Protein 5BU9 (pdb70)

Secondary structure (DSSP, 8-state):
----HHHHHHTT--EEETTS--HHHHHHHHHH---EEEEES-B-S-HHHHHHHHHHHHTT--HHHHTTPPPEEEE-EEETTEESB-STT---PPPHHHHTTS-HHHHHHHHHHHHHHHHHTT--EE-------S-TTTGGG-TTTGGGT--S-SSHHHHHHHHHHHHH--TTS-EE---STT--TT-SS-TTT-SS-EESS--TTSHHHHHHHHHHHTT--B----SEETTTEEEEEGGG-HIIIIIIIIIIS---SB-BPPP-SS-GGGTTS-HHHHHHHHHHHT-SB----S-GGGS---HHHHHHHHH-HHHHHHHHHHHHHHHHHTT--/-----HHHHHHHT--EEETTS--HHHHHHHHHH---EEEEES-B-S-HHHHHHHHHHHHHT--HHHHTTPPPEEEE-EEETTEESB-STT---PPPHHHHTTS-HHHHHHHHHHHHHHHHHTT--EE-------S-TTTGGG-TTTGGGT--S-SSHHHHHHHHHHHHH--TTS-EE---STT--TT-SS-TTT-SS-EE-S--TTSHHHHHHHHHHHTT-SB----SEETTTBTTS-GGG-HIIIIIIIIIIS---SB-BPSP-SS-GGGTTS-HHHHHHHHHHHT-SB----S-GGGS---HHHHHHHHH-HHHHHHHHHHHHHHHHHTT-

Structure (mmCIF, N/CA/C/O backbone):
data_5BU9
#
_entry.id   5BU9
#
_cell.length_a   146.510
_cell.length_b   146.510
_cell.length_c   85.487
_cell.angle_alpha   90.000
_cell.angle_beta   90.000
_cell.angle_gamma   120.000
#
_symmetry.space_group_name_H-M   'P 31 2 1'
#
loop_
_entity.id
_entity.type
_entity.pdbx_description
1 polymer Beta-N-acetylhexosaminidase
2 non-polymer GLYCEROL
3 water water
#
loop_
_atom_site.group_PDB
_atom_site.id
_atom_site.type_symbol
_atom_site.label_atom_id
_atom_site.label_alt_id
_atom_site.label_comp_id
_atom_site.label_asym_id
_atom_site.label_entity_id
_atom_site.label_seq_id
_atom_site.pdbx_PDB_ins_code
_atom_site.Cartn_x
_atom_site.Cartn_y
_atom_site.Cartn_z
_atom_site.occupancy
_atom_site.B_iso_or_equiv
_atom_site.auth_seq_id
_atom_site.auth_comp_id
_atom_site.auth_asym_id
_atom_site.auth_atom_id
_atom_site.pdbx_PDB_model_num
ATOM 1 N N . ALA A 1 3 ? -13.872 78.759 51.442 1.00 75.65 71 ALA A N 1
ATOM 2 C CA . ALA A 1 3 ? -14.118 77.597 50.577 1.00 105.23 71 ALA A CA 1
ATOM 3 C C . ALA A 1 3 ? -13.351 77.715 49.259 1.00 111.58 71 ALA A C 1
ATOM 4 O O . ALA A 1 3 ? -13.617 78.609 48.442 1.00 108.82 71 ALA A O 1
ATOM 6 N N . ASP A 1 4 ? -12.398 76.803 49.065 1.00 87.78 72 ASP A N 1
ATOM 7 C CA . ASP A 1 4 ? -11.604 76.738 47.840 1.00 52.97 72 ASP A CA 1
ATOM 8 C C . ASP A 1 4 ? -12.024 75.471 47.061 1.00 69.45 72 ASP A C 1
ATOM 9 O O . ASP A 1 4 ? -11.693 74.336 47.396 1.00 56.55 72 ASP A O 1
ATOM 14 N N . LEU A 1 5 ? -12.802 75.694 46.019 1.00 49.76 73 LEU A N 1
ATOM 15 C CA . LEU A 1 5 ? -13.340 74.619 45.224 1.00 47.13 73 LEU A CA 1
ATOM 16 C C . LEU A 1 5 ? -12.302 74.164 44.200 1.00 53.03 73 LEU A C 1
ATOM 17 O O . LEU A 1 5 ? -11.461 74.951 43.782 1.00 53.27 73 LEU A O 1
ATOM 22 N N . SER A 1 6 ? -12.339 72.888 43.823 1.00 48.31 74 SER A N 1
ATOM 23 C CA . SER A 1 6 ? -11.540 72.391 42.705 1.00 42.87 74 SER A CA 1
ATOM 24 C C . SER A 1 6 ? -12.076 73.004 41.410 1.00 51.92 74 SER A C 1
ATOM 25 O O . SER A 1 6 ? -13.193 73.522 41.389 1.00 38.57 74 SER A O 1
ATOM 28 N N . LEU A 1 7 ? -11.302 72.926 40.330 1.00 40.25 75 LEU A N 1
ATOM 29 C CA . LEU A 1 7 ? -11.809 73.330 39.012 1.00 43.14 75 LEU A CA 1
ATOM 30 C C . LEU A 1 7 ? -13.190 72.739 38.724 1.00 38.12 75 LEU A C 1
ATOM 31 O O . LEU A 1 7 ? -14.089 73.471 38.339 1.00 43.50 75 LEU A O 1
ATOM 36 N N . GLU A 1 8 ? -13.342 71.424 38.938 1.00 36.23 76 GLU A N 1
ATOM 37 C CA . GLU A 1 8 ? -14.585 70.705 38.633 1.00 40.10 76 GLU A CA 1
ATOM 38 C C . GLU A 1 8 ? -15.746 71.308 39.423 1.00 41.34 76 GLU A C 1
ATOM 39 O O . GLU A 1 8 ? -16.822 71.553 38.887 1.00 35.25 76 GLU A O 1
ATOM 45 N N . GLN A 1 9 ? -15.504 71.565 40.705 1.00 35.51 77 GLN A N 1
ATOM 46 C CA . GLN A 1 9 ? -16.525 72.117 41.568 1.00 38.65 77 GLN A CA 1
ATOM 47 C C . GLN A 1 9 ? -16.876 73.560 41.180 1.00 50.47 77 GLN A C 1
ATOM 48 O O . GLN A 1 9 ? -18.040 73.944 41.280 1.00 33.82 77 GLN A O 1
ATOM 54 N N . ARG A 1 10 ? -15.904 74.350 40.719 1.00 36.37 78 ARG A N 1
ATOM 55 C CA . ARG A 1 10 ? -16.209 75.726 40.304 1.00 33.86 78 ARG A CA 1
ATOM 56 C C . ARG A 1 10 ? -17.071 75.732 39.042 1.00 36.53 78 ARG A C 1
ATOM 57 O O . ARG A 1 10 ? -18.089 76.428 38.981 1.00 31.05 78 ARG A O 1
ATOM 65 N N . VAL A 1 11 ? -16.689 74.928 38.052 1.00 35.45 79 VAL A N 1
ATOM 66 C CA . VAL A 1 11 ? -17.519 74.738 36.879 1.00 43.02 79 VAL A CA 1
ATOM 67 C C . VAL A 1 11 ? -18.930 74.303 37.311 1.00 34.35 79 VAL A C 1
ATOM 68 O O . VAL A 1 11 ? -19.931 74.852 36.848 1.00 32.88 79 VAL A O 1
ATOM 72 N N . GLY A 1 12 ? -19.000 73.348 38.231 1.00 44.16 80 GLY A N 1
ATOM 73 C CA . GLY A 1 12 ? -20.269 72.846 38.719 1.00 28.54 80 GLY A CA 1
ATOM 74 C C . GLY A 1 12 ? -21.149 73.961 39.232 1.00 42.18 80 GLY A C 1
ATOM 75 O O . GLY A 1 12 ? -22.361 73.935 39.043 1.00 29.60 80 GLY A O 1
ATOM 76 N N . GLN A 1 13 ? -20.555 74.984 39.831 1.00 35.89 81 GLN A N 1
ATOM 77 C CA . GLN A 1 13 ? -21.366 76.114 40.299 1.00 29.57 81 GLN A CA 1
ATOM 78 C C . GLN A 1 13 ? -22.041 76.938 39.191 1.00 34.86 81 GLN A C 1
ATOM 79 O O . GLN A 1 13 ? -22.951 77.718 39.490 1.00 35.40 81 GLN A O 1
ATOM 85 N N . LEU A 1 14 ? -21.550 76.802 37.947 1.00 35.00 82 LEU A N 1
ATOM 86 C CA . LEU A 1 14 ? -22.046 77.540 36.773 1.00 27.61 82 LEU A CA 1
ATOM 87 C C . LEU A 1 14 ? -23.229 76.845 36.083 1.00 30.47 82 LEU A C 1
ATOM 88 O O . LEU A 1 14 ? -23.655 77.248 34.988 1.00 33.44 82 LEU A O 1
ATOM 93 N N . PHE A 1 15 ? -23.769 75.802 36.716 1.00 32.24 83 PHE A N 1
ATOM 94 C CA . PHE A 1 15 ? -24.913 75.093 36.146 1.00 30.44 83 PHE A CA 1
ATOM 95 C C . PHE A 1 15 ? -26.110 75.007 37.094 1.00 32.69 83 PHE A C 1
ATOM 96 O O . PHE A 1 15 ? -25.960 74.925 38.317 1.00 35.11 83 PHE A O 1
ATOM 112 N N . VAL A 1 17 ? -29.408 72.534 37.241 1.00 26.44 85 VAL A N 1
ATOM 113 C CA . VAL A 1 17 ? -30.007 71.368 36.563 1.00 27.64 85 VAL A CA 1
ATOM 114 C C . VAL A 1 17 ? -31.407 71.110 37.087 1.00 35.85 85 VAL A C 1
ATOM 115 O O . VAL A 1 17 ? -31.672 71.202 38.294 1.00 30.99 85 VAL A O 1
ATOM 119 N N . GLY A 1 18 ? -32.311 70.835 36.156 1.00 27.62 86 GLY A N 1
ATOM 120 C CA . GLY A 1 18 ? -33.713 70.642 36.466 1.00 26.64 86 GLY A CA 1
ATOM 121 C C . GLY A 1 18 ? -33.978 69.310 37.128 1.00 38.21 86 GLY A C 1
ATOM 122 O O . GLY A 1 18 ? -33.190 68.381 36.997 1.00 34.97 86 GLY A O 1
ATOM 123 N N . THR A 1 19 ? -35.059 69.256 37.902 1.00 31.01 87 THR A N 1
ATOM 124 C CA . THR A 1 19 ? -35.698 68.011 38.330 1.00 28.58 87 THR A CA 1
ATOM 125 C C . THR A 1 19 ? -37.186 68.317 38.306 1.00 36.71 87 THR A C 1
ATOM 126 O O . THR A 1 19 ? -37.599 69.475 38.414 1.00 34.31 87 THR A O 1
ATOM 130 N N . ASP A 1 20 ? -38.000 67.289 38.147 1.00 34.51 88 ASP A N 1
ATOM 131 C CA . ASP A 1 20 ? -39.427 67.480 38.198 1.00 34.46 88 ASP A CA 1
ATOM 132 C C . ASP A 1 20 ? -39.781 67.951 39.611 1.00 32.42 88 ASP A C 1
ATOM 133 O O . ASP A 1 20 ? -39.180 67.483 40.575 1.00 34.87 88 ASP A O 1
ATOM 138 N N . ALA A 1 21 ? -40.740 68.864 39.733 1.00 33.08 89 ALA A N 1
ATOM 139 C CA . ALA A 1 21 ? -41.059 69.456 41.019 1.00 33.93 89 ALA A CA 1
ATOM 140 C C . ALA A 1 21 ? -41.574 68.434 42.036 1.00 46.19 89 ALA A C 1
ATOM 141 O O . ALA A 1 21 ? -41.514 68.690 43.226 1.00 42.69 89 ALA A O 1
ATOM 143 N N . ALA A 1 22 ? -42.032 67.265 41.595 1.00 39.66 90 ALA A N 1
ATOM 144 C CA . ALA A 1 22 ? -42.627 66.345 42.528 1.00 37.42 90 ALA A CA 1
ATOM 145 C C . ALA A 1 22 ? -41.673 65.238 42.919 1.00 40.60 90 ALA A C 1
ATOM 146 O O . ALA A 1 22 ? -42.002 64.390 43.743 1.00 42.62 90 ALA A O 1
ATOM 148 N N . THR A 1 23 ? -40.484 65.224 42.333 1.00 35.50 91 THR A N 1
ATOM 149 C CA . THR A 1 23 ? -39.540 64.139 42.620 1.00 37.48 91 THR A CA 1
ATOM 150 C C . THR A 1 23 ? -38.117 64.594 42.520 1.00 45.17 91 THR A C 1
ATOM 151 O O . THR A 1 23 ? -37.755 65.243 41.550 1.00 45.31 91 THR A O 1
ATOM 155 N N . ALA A 1 24 ? -37.308 64.234 43.507 1.00 46.10 92 ALA A N 1
ATOM 156 C CA . ALA A 1 24 ? -35.864 64.376 43.380 1.00 33.49 92 ALA A CA 1
ATOM 157 C C . ALA A 1 24 ? -35.353 63.304 42.408 1.00 50.77 92 ALA A C 1
ATOM 158 O O . ALA A 1 24 ? -35.033 62.197 42.808 1.00 41.39 92 ALA A O 1
ATOM 160 N N . GLU A 1 25 ? -35.261 63.658 41.133 1.00 38.67 93 GLU A N 1
ATOM 161 C CA . GLU A 1 25 ? -34.904 62.720 40.085 1.00 33.20 93 GLU A CA 1
ATOM 162 C C . GLU A 1 25 ? -33.446 62.279 40.208 1.00 33.64 93 GLU A C 1
ATOM 163 O O . GLU A 1 25 ? -32.568 63.082 40.531 1.00 37.60 93 GLU A O 1
ATOM 169 N N . GLN A 1 26 ? -33.190 61.007 39.935 1.00 41.74 94 GLN A N 1
ATOM 170 C CA . GLN A 1 26 ? -31.846 60.451 40.033 1.00 35.42 94 GLN A CA 1
ATOM 171 C C . GLN A 1 26 ? -30.845 61.186 39.127 1.00 36.85 94 GLN A C 1
ATOM 172 O O . GLN A 1 26 ? -29.709 61.418 39.543 1.00 37.72 94 GLN A O 1
ATOM 178 N N . VAL A 1 27 ? -31.272 61.609 37.934 1.00 33.26 95 VAL A N 1
ATOM 179 C CA . VAL A 1 27 ? -30.394 62.361 37.008 1.00 32.77 95 VAL A CA 1
ATOM 180 C C . VAL A 1 27 ? -29.872 63.657 37.650 1.00 38.31 95 VAL A C 1
ATOM 181 O O . VAL A 1 27 ? -28.701 64.038 37.467 1.00 36.36 95 VAL A O 1
ATOM 185 N N . THR A 1 28 ? -30.741 64.337 38.386 1.00 33.83 96 THR A N 1
ATOM 186 C CA . THR A 1 28 ? -30.379 65.580 39.078 1.00 31.47 96 THR A CA 1
ATOM 187 C C . THR A 1 28 ? -29.445 65.324 40.262 1.00 37.16 96 THR A C 1
ATOM 188 O O . THR A 1 28 ? -28.464 66.020 40.457 1.00 38.37 96 THR A O 1
ATOM 192 N N . LEU A 1 29 ? -29.774 64.314 41.052 1.00 35.69 97 LEU A N 1
ATOM 193 C CA . LEU A 1 29 ? -28.938 63.890 42.150 1.00 32.85 97 LEU A CA 1
ATOM 194 C C . LEU A 1 29 ? -27.545 63.473 41.646 1.00 36.06 97 LEU A C 1
ATOM 195 O O . LEU A 1 29 ? -26.548 63.815 42.241 1.00 35.03 97 LEU A O 1
ATOM 200 N N . ASP A 1 30 ? -27.486 62.721 40.555 1.00 34.86 98 ASP A N 1
ATOM 201 C CA . ASP A 1 30 ? -26.208 62.403 39.952 1.00 31.78 98 ASP A CA 1
ATOM 202 C C . ASP A 1 30 ? -25.480 63.656 39.464 1.00 42.68 98 ASP A C 1
ATOM 203 O O . ASP A 1 30 ? -24.262 63.731 39.555 1.00 40.35 98 ASP A O 1
ATOM 208 N N . ALA A 1 31 ? -26.211 64.613 38.904 1.00 38.27 99 ALA A N 1
ATOM 209 C CA . ALA A 1 31 ? -25.587 65.839 38.383 1.00 30.05 99 ALA A CA 1
ATOM 210 C C . ALA A 1 31 ? -24.872 66.552 39.523 1.00 47.50 99 ALA A C 1
ATOM 211 O O . ALA A 1 31 ? -23.750 66.983 39.341 1.00 35.25 99 ALA A O 1
ATOM 213 N N . ILE A 1 32 ? -25.504 66.622 40.701 1.00 32.77 100 ILE A N 1
ATOM 214 C CA . ILE A 1 32 ? -24.874 67.183 41.886 1.00 31.51 100 ILE A CA 1
ATOM 215 C C . ILE A 1 32 ? -23.685 66.347 42.388 1.00 35.63 100 ILE A C 1
ATOM 216 O O . ILE A 1 32 ? -22.616 66.878 42.662 1.00 38.26 100 ILE A O 1
ATOM 221 N N . THR A 1 33 ? -23.877 65.046 42.554 1.00 45.85 101 THR A N 1
ATOM 222 C CA . THR A 1 33 ? -22.849 64.209 43.186 1.00 39.60 101 THR A CA 1
ATOM 223 C C . THR A 1 33 ? -21.704 63.893 42.237 1.00 50.92 101 THR A C 1
ATOM 224 O O . THR A 1 33 ? -20.553 64.000 42.606 1.00 43.57 101 THR A O 1
ATOM 228 N N . ALA A 1 34 ? -22.012 63.511 41.003 1.00 39.61 102 ALA A N 1
ATOM 229 C CA . ALA A 1 34 ? -20.955 63.081 40.085 1.00 34.19 102 ALA A CA 1
ATOM 230 C C . ALA A 1 34 ? -20.429 64.214 39.225 1.00 38.77 102 ALA A C 1
ATOM 231 O O . ALA A 1 34 ? -19.261 64.200 38.865 1.00 47.01 102 ALA A O 1
ATOM 233 N N . SER A 1 35 ? -21.268 65.204 38.905 1.00 31.35 103 SER A N 1
ATOM 234 C CA . SER A 1 35 ? -20.806 66.319 38.076 1.00 32.18 103 SER A CA 1
ATOM 235 C C . SER A 1 35 ? -20.613 67.636 38.866 1.00 33.44 103 SER A C 1
ATOM 236 O O . SER A 1 35 ? -20.281 68.666 38.293 1.00 35.10 103 SER A O 1
ATOM 239 N N . HIS A 1 36 ? -20.832 67.597 40.172 1.00 32.76 104 HIS A N 1
ATOM 240 C CA . HIS A 1 36 ? -20.628 68.759 41.058 1.00 33.04 104 HIS A CA 1
ATOM 241 C C . HIS A 1 36 ? -21.540 69.944 40.712 1.00 35.52 104 HIS A C 1
ATOM 242 O O . HIS A 1 36 ? -21.243 71.098 41.070 1.00 37.27 104 HIS A O 1
ATOM 249 N N . VAL A 1 37 ? -22.652 69.680 40.031 1.00 32.86 105 VAL A N 1
ATOM 250 C CA . VAL A 1 37 ? -23.622 70.751 39.767 1.00 36.21 105 VAL A CA 1
ATOM 251 C C . VAL A 1 37 ? -24.108 71.375 41.084 1.00 37.36 105 VAL A C 1
ATOM 252 O O . VAL A 1 37 ? -24.425 70.677 42.067 1.00 31.14 105 VAL A O 1
ATOM 256 N N . GLY A 1 38 ? -24.133 72.699 41.114 1.00 40.02 106 GLY A N 1
ATOM 257 C CA . GLY A 1 38 ? -24.273 73.417 42.370 1.00 37.33 106 GLY A CA 1
ATOM 258 C C . GLY A 1 38 ? -25.609 74.103 42.586 1.00 29.15 106 GLY A C 1
ATOM 259 O O . GLY A 1 38 ? -25.835 74.717 43.638 1.00 37.74 106 GLY A O 1
ATOM 260 N N . ASN A 1 39 ? -26.513 73.972 41.611 1.00 31.50 107 ASN A N 1
ATOM 261 C CA . ASN A 1 39 ? -27.803 74.624 41.690 1.00 27.42 107 ASN A CA 1
ATOM 262 C C . ASN A 1 39 ? -28.857 73.741 41.048 1.00 39.34 107 ASN A C 1
ATOM 263 O O . ASN A 1 39 ? -28.550 73.006 40.122 1.00 33.33 107 ASN A O 1
ATOM 268 N N . VAL A 1 40 ? -30.098 73.830 41.537 1.00 35.82 108 VAL A N 1
ATOM 269 C CA . VAL A 1 40 ? -31.188 73.052 40.985 1.00 34.33 108 VAL A CA 1
ATOM 270 C C . VAL A 1 40 ? -32.415 73.906 40.702 1.00 33.85 108 VAL A C 1
ATOM 271 O O . VAL A 1 40 ? -32.568 75.021 41.198 1.00 35.04 108 VAL A O 1
ATOM 275 N N . PHE A 1 41 ? -33.285 73.350 39.881 1.00 27.18 109 PHE A N 1
ATOM 276 C CA . PHE A 1 41 ? -34.471 74.027 39.441 1.00 34.68 109 PHE A CA 1
ATOM 277 C C . PHE A 1 41 ? -35.619 73.022 39.473 1.00 42.60 109 PHE A C 1
ATOM 278 O O . PHE A 1 41 ? -35.506 71.946 38.908 1.00 29.66 109 PHE A O 1
ATOM 286 N N . LEU A 1 42 ? -36.724 73.361 40.116 1.00 37.95 110 LEU A N 1
ATOM 287 C CA . LEU A 1 42 ? -37.899 72.465 40.125 1.00 31.63 110 LEU A CA 1
ATOM 288 C C . LEU A 1 42 ? -38.837 72.777 38.962 1.00 42.23 110 LEU A C 1
ATOM 289 O O . LEU A 1 42 ? -39.369 73.893 38.883 1.00 36.75 110 LEU A O 1
ATOM 294 N N . ALA A 1 43 ? -39.040 71.796 38.073 1.00 30.58 111 ALA A N 1
ATOM 295 C CA . ALA A 1 43 ? -39.709 72.016 36.785 1.00 33.17 111 ALA A CA 1
ATOM 296 C C . ALA A 1 43 ? -41.106 71.435 36.756 1.00 34.83 111 ALA A C 1
ATOM 297 O O . ALA A 1 43 ? -41.446 70.600 37.587 1.00 35.22 111 ALA A O 1
ATOM 299 N N . GLY A 1 44 ? -41.892 71.855 35.768 1.00 35.43 112 GLY A N 1
ATOM 300 C CA . GLY A 1 44 ? -43.225 71.315 35.534 1.00 34.29 112 GLY A CA 1
ATOM 301 C C . GLY A 1 44 ? -44.369 72.047 36.211 1.00 34.70 112 GLY A C 1
ATOM 302 O O . GLY A 1 44 ? -44.356 73.270 36.295 1.00 47.81 112 GLY A O 1
ATOM 303 N N . ARG A 1 45 ? -45.376 71.304 36.663 1.00 35.59 113 ARG A N 1
ATOM 304 C CA . ARG A 1 45 ? -46.490 71.853 37.447 1.00 39.86 113 ARG A CA 1
ATOM 305 C C . ARG A 1 45 ? -46.734 70.802 38.519 1.00 53.98 113 ARG A C 1
ATOM 306 O O . ARG A 1 45 ? -47.028 69.641 38.234 1.00 64.65 113 ARG A O 1
ATOM 314 N N . SER A 1 46 ? -46.511 71.205 39.756 1.00 56.86 114 SER A N 1
ATOM 315 C CA . SER A 1 46 ? -46.736 70.341 40.890 1.00 52.62 114 SER A CA 1
ATOM 316 C C . SER A 1 46 ? -47.890 70.849 41.720 1.00 54.28 114 SER A C 1
ATOM 317 O O . SER A 1 46 ? -48.021 72.050 41.967 1.00 45.59 114 SER A O 1
ATOM 320 N N . ASN A 1 47 ? -48.722 69.918 42.154 1.00 38.17 115 ASN A N 1
ATOM 321 C CA . ASN A 1 47 ? -49.861 70.217 43.009 1.00 38.96 115 ASN A CA 1
ATOM 322 C C . ASN A 1 47 ? -49.651 69.574 44.370 1.00 57.68 115 ASN A C 1
ATOM 323 O O . ASN A 1 47 ? -50.588 69.462 45.160 1.00 42.01 115 ASN A O 1
ATOM 328 N N . ALA A 1 48 ? -48.433 69.121 44.644 1.00 38.25 116 ALA A N 1
ATOM 329 C CA . ALA A 1 48 ? -48.230 68.289 45.826 1.00 55.35 116 ALA A CA 1
ATOM 330 C C . ALA A 1 48 ? -48.327 69.124 47.111 1.00 39.19 116 ALA A C 1
ATOM 331 O O . ALA A 1 48 ? -48.746 68.621 48.142 1.00 43.18 116 ALA A O 1
ATOM 333 N N . GLY A 1 49 ? -47.994 70.403 47.024 1.00 41.44 117 GLY A N 1
ATOM 334 C CA . GLY A 1 49 ? -48.063 71.279 48.179 1.00 45.77 117 GLY A CA 1
ATOM 335 C C . GLY A 1 49 ? -46.725 71.549 48.851 1.00 37.94 117 GLY A C 1
ATOM 336 O O . GLY A 1 49 ? -45.695 70.977 48.473 1.00 45.20 117 GLY A O 1
ATOM 337 N N . VAL A 1 50 ? -46.752 72.410 49.865 1.00 41.69 118 VAL A N 1
ATOM 338 C CA . VAL A 1 50 ? -45.532 72.929 50.486 1.00 47.18 118 VAL A CA 1
ATOM 339 C C . VAL A 1 50 ? -44.678 71.839 51.133 1.00 44.57 118 VAL A C 1
ATOM 340 O O . VAL A 1 50 ? -43.491 71.724 50.830 1.00 43.56 118 VAL A O 1
ATOM 344 N N . ASP A 1 51 ? -45.278 71.036 52.008 1.00 40.22 119 ASP A N 1
ATOM 345 C CA . ASP A 1 51 ? -44.553 69.959 52.687 1.00 51.55 119 ASP A CA 1
ATOM 346 C C . ASP A 1 51 ? -43.955 68.937 51.714 1.00 50.29 119 ASP A C 1
ATOM 347 O O . ASP A 1 51 ? -42.813 68.523 51.882 1.00 51.31 119 ASP A O 1
ATOM 352 N N . ALA A 1 52 ? -44.719 68.510 50.711 1.00 40.47 120 ALA A N 1
ATOM 353 C CA . ALA A 1 52 ? -44.204 67.523 49.765 1.00 47.85 120 ALA A CA 1
ATOM 354 C C . ALA A 1 52 ? -43.035 68.092 48.968 1.00 37.31 120 ALA A C 1
ATOM 355 O O . ALA A 1 52 ? -42.064 67.382 48.692 1.00 52.01 120 ALA A O 1
ATOM 357 N N . THR A 1 53 ? -43.126 69.374 48.623 1.00 41.50 121 THR A N 1
ATOM 358 C CA . THR A 1 53 ? -42.046 70.054 47.908 1.00 42.48 121 THR A CA 1
ATOM 359 C C . THR A 1 53 ? -40.813 70.194 48.813 1.00 48.39 121 THR A C 1
ATOM 360 O O . THR A 1 53 ? -39.702 69.961 48.377 1.00 41.67 121 THR A O 1
ATOM 364 N N . ALA A 1 54 ? -41.016 70.561 50.076 1.00 40.98 122 ALA A N 1
ATOM 365 C CA . ALA A 1 54 ? -39.910 70.645 51.023 1.00 43.13 122 ALA A CA 1
ATOM 366 C C . ALA A 1 54 ? -39.170 69.328 51.129 1.00 43.47 122 ALA A C 1
ATOM 367 O O . ALA A 1 54 ? -37.955 69.334 51.329 1.00 45.07 122 ALA A O 1
ATOM 369 N N . ALA A 1 55 ? -39.896 68.206 50.993 1.00 43.71 123 ALA A N 1
ATOM 370 C CA . ALA A 1 55 ? -39.277 66.878 51.106 1.00 39.38 123 ALA A CA 1
ATOM 371 C C . ALA A 1 55 ? -38.426 66.560 49.856 1.00 57.06 123 ALA A C 1
ATOM 372 O O . ALA A 1 55 ? -37.376 65.933 49.942 1.00 50.16 123 ALA A O 1
ATOM 374 N N . VAL A 1 56 ? -38.874 67.032 48.700 1.00 44.15 124 VAL A N 1
ATOM 375 C CA . VAL A 1 56 ? -38.103 66.942 47.470 1.00 34.84 124 VAL A CA 1
ATOM 376 C C . VAL A 1 56 ? -36.805 67.729 47.595 1.00 37.00 124 VAL A C 1
ATOM 377 O O . VAL A 1 56 ? -35.726 67.213 47.321 1.00 37.93 124 VAL A O 1
ATOM 381 N N . VAL A 1 57 ? -36.918 68.987 48.008 1.00 40.82 125 VAL A N 1
ATOM 382 C CA . VAL A 1 57 ? -35.763 69.837 48.145 1.00 35.50 125 VAL A CA 1
ATOM 383 C C . VAL A 1 57 ? -34.788 69.246 49.163 1.00 51.69 125 VAL A C 1
ATOM 384 O O . VAL A 1 57 ? -33.573 69.254 48.946 1.00 51.88 125 VAL A O 1
ATOM 388 N N . GLU A 1 58 ? -35.316 68.706 50.256 1.00 40.74 126 GLU A N 1
ATOM 389 C CA . GLU A 1 58 ? -34.459 68.120 51.286 1.00 38.94 126 GLU A CA 1
ATOM 390 C C . GLU A 1 58 ? -33.556 67.025 50.684 1.00 52.18 126 GLU A C 1
ATOM 391 O O . GLU A 1 58 ? -32.383 66.943 51.023 1.00 46.88 126 GLU A O 1
ATOM 397 N N . GLN A 1 59 ? -34.090 66.201 49.785 1.00 42.06 127 GLN A N 1
ATOM 398 C CA . GLN A 1 59 ? -33.295 65.162 49.137 1.00 45.63 127 GLN A CA 1
ATOM 399 C C . GLN A 1 59 ? -32.173 65.732 48.274 1.00 49.91 127 GLN A C 1
ATOM 400 O O . GLN A 1 59 ? -31.082 65.148 48.160 1.00 40.05 127 GLN A O 1
ATOM 406 N N . LEU A 1 60 ? -32.465 66.861 47.641 1.00 46.54 128 LEU A N 1
ATOM 407 C CA . LEU A 1 60 ? -31.504 67.509 46.763 1.00 41.11 128 LEU A CA 1
ATOM 408 C C . LEU A 1 60 ? -30.417 68.138 47.628 1.00 39.17 128 LEU A C 1
ATOM 409 O O . LEU A 1 60 ? -29.238 67.998 47.337 1.00 54.79 128 LEU A O 1
ATOM 414 N N . THR A 1 61 ? -30.804 68.820 48.705 1.00 44.62 129 THR A N 1
ATOM 415 C CA . THR A 1 61 ? -29.806 69.540 49.481 1.00 50.83 129 THR A CA 1
ATOM 416 C C . THR A 1 61 ? -28.971 68.519 50.245 1.00 40.00 129 THR A C 1
ATOM 417 O O . THR A 1 61 ? -27.841 68.789 50.612 1.00 51.15 129 THR A O 1
ATOM 421 N N . ALA A 1 62 ? -29.522 67.325 50.442 1.00 43.45 130 ALA A N 1
ATOM 422 C CA . ALA A 1 62 ? -28.787 66.272 51.139 1.00 51.46 130 ALA A CA 1
ATOM 423 C C . ALA A 1 62 ? -27.616 65.766 50.286 1.00 43.48 130 ALA A C 1
ATOM 424 O O . ALA A 1 62 ? -26.745 65.064 50.773 1.00 45.24 130 ALA A O 1
ATOM 426 N N . ALA A 1 63 ? -27.598 66.119 49.009 1.00 51.61 131 ALA A N 1
ATOM 427 C CA . ALA A 1 63 ? -26.522 65.680 48.147 1.00 44.08 131 ALA A CA 1
ATOM 428 C C . ALA A 1 63 ? -25.368 66.657 48.210 1.00 42.68 131 ALA A C 1
ATOM 429 O O . ALA A 1 63 ? -24.312 66.375 47.663 1.00 50.55 131 ALA A O 1
ATOM 431 N N . VAL A 1 64 ? -25.545 67.804 48.866 1.00 44.02 132 VAL A N 1
ATOM 432 C CA . VAL A 1 64 ? -24.397 68.698 48.993 1.00 53.12 132 VAL A CA 1
ATOM 433 C C . VAL A 1 64 ? -23.558 68.118 50.102 1.00 57.80 132 VAL A C 1
ATOM 434 O O . VAL A 1 64 ? -24.048 67.798 51.182 1.00 49.82 132 VAL A O 1
ATOM 438 N N . THR A 1 65 ? -22.297 67.907 49.748 1.00 40.45 133 THR A N 1
ATOM 439 C CA . THR A 1 65 ? -21.230 67.364 50.584 1.00 43.64 133 THR A CA 1
ATOM 440 C C . THR A 1 65 ? -19.994 68.146 50.191 1.00 49.40 133 THR A C 1
ATOM 441 O O . THR A 1 65 ? -20.042 68.939 49.239 1.00 54.70 133 THR A O 1
ATOM 445 N N . ASP A 1 66 ? -18.889 67.903 50.887 1.00 49.80 134 ASP A N 1
ATOM 446 C CA . ASP A 1 66 ? -17.650 68.566 50.553 1.00 45.34 134 ASP A CA 1
ATOM 447 C C . ASP A 1 66 ? -17.109 68.079 49.188 1.00 44.13 134 ASP A C 1
ATOM 448 O O . ASP A 1 66 ? -16.626 68.864 48.365 1.00 51.87 134 ASP A O 1
ATOM 453 N N . GLU A 1 67 ? -17.191 66.780 48.962 1.00 45.12 135 GLU A N 1
ATOM 454 C CA . GLU A 1 67 ? -16.806 66.196 47.690 1.00 53.26 135 GLU A CA 1
ATOM 455 C C . GLU A 1 67 ? -17.710 66.631 46.529 1.00 56.52 135 GLU A C 1
ATOM 456 O O . GLU A 1 67 ? -17.247 66.787 45.410 1.00 47.40 135 GLU A O 1
ATOM 462 N N . ALA A 1 68 ? -18.993 66.849 46.791 1.00 40.11 136 ALA A N 1
ATOM 463 C CA . ALA A 1 68 ? -19.902 67.254 45.722 1.00 45.50 136 ALA A CA 1
ATOM 464 C C . ALA A 1 68 ? -19.715 68.722 45.317 1.00 41.34 136 ALA A C 1
ATOM 465 O O . ALA A 1 68 ? -19.443 69.019 44.166 1.00 44.73 136 ALA A O 1
ATOM 467 N N . THR A 1 69 ? -19.861 69.636 46.268 1.00 37.33 137 THR A N 1
ATOM 468 C CA . THR A 1 69 ? -19.887 71.064 45.954 1.00 45.07 137 THR A CA 1
ATOM 469 C C . THR A 1 69 ? -18.993 71.875 46.899 1.00 44.63 137 THR A C 1
ATOM 470 O O . THR A 1 69 ? -19.199 73.086 47.072 1.00 42.36 137 THR A O 1
ATOM 474 N N . GLY A 1 70 ? -18.035 71.210 47.543 1.00 46.04 138 GLY A N 1
ATOM 475 C CA . GLY A 1 70 ? -17.190 71.877 48.534 1.00 40.65 138 GLY A CA 1
ATOM 476 C C . GLY A 1 70 ? -18.003 72.432 49.695 1.00 63.40 138 GLY A C 1
ATOM 477 O O . GLY A 1 70 ? -17.587 73.395 50.359 1.00 43.22 138 GLY A O 1
ATOM 478 N N . GLY A 1 71 ? -19.158 71.810 49.944 1.00 41.05 139 GLY A N 1
ATOM 479 C CA . GLY A 1 71 ? -20.056 72.241 50.998 1.00 42.88 139 GLY A CA 1
ATOM 480 C C . GLY A 1 71 ? -20.902 73.459 50.643 1.00 57.96 139 GLY A C 1
ATOM 481 O O . GLY A 1 71 ? -21.715 73.902 51.442 1.00 40.34 139 GLY A O 1
ATOM 482 N N . VAL A 1 72 ? -20.723 74.005 49.445 1.00 40.41 140 VAL A N 1
ATOM 483 C CA . VAL A 1 72 ? -21.513 75.150 49.013 1.00 42.50 140 VAL A CA 1
ATOM 484 C C . VAL A 1 72 ? -22.983 74.764 48.829 1.00 41.78 140 VAL A C 1
ATOM 485 O O . VAL A 1 72 ? -23.298 73.778 48.159 1.00 42.40 140 VAL A O 1
ATOM 489 N N . PRO A 1 73 ? -23.889 75.539 49.441 1.00 36.91 141 PRO A N 1
ATOM 490 C CA . PRO A 1 73 ? -25.311 75.171 49.360 1.00 38.17 141 PRO A CA 1
ATOM 491 C C . PRO A 1 73 ? -25.897 75.423 47.970 1.00 41.34 141 PRO A C 1
ATOM 492 O O . PRO A 1 73 ? -25.347 76.185 47.192 1.00 43.28 141 PRO A O 1
ATOM 496 N N . LEU A 1 74 ? -26.989 74.736 47.659 1.00 42.28 142 LEU A N 1
ATOM 497 C CA . LEU A 1 74 ? -27.693 74.905 46.397 1.00 33.83 142 LEU A CA 1
ATOM 498 C C . LEU A 1 74 ? -28.463 76.217 46.359 1.00 36.12 142 LEU A C 1
ATOM 499 O O . LEU A 1 74 ? -29.057 76.625 47.352 1.00 42.53 142 LEU A O 1
ATOM 504 N N . LEU A 1 75 ? -28.431 76.880 45.210 1.00 33.16 143 LEU A N 1
ATOM 505 C CA . LEU A 1 75 ? -29.527 77.736 44.807 1.00 35.68 143 LEU A CA 1
ATOM 506 C C . LEU A 1 75 ? -30.655 76.765 44.385 1.00 38.69 143 LEU A C 1
ATOM 507 O O . LEU A 1 75 ? -30.445 75.829 43.584 1.00 32.66 143 LEU A O 1
ATOM 512 N N . VAL A 1 76 ? -31.829 76.940 44.983 1.00 39.69 144 VAL A N 1
ATOM 513 C CA . VAL A 1 76 ? -32.981 76.107 44.672 1.00 30.75 144 VAL A CA 1
ATOM 514 C C . VAL A 1 76 ? -34.040 77.022 44.072 1.00 35.29 144 VAL A C 1
ATOM 515 O O . VAL A 1 76 ? -34.638 77.849 44.769 1.00 47.37 144 VAL A O 1
ATOM 519 N N . ALA A 1 77 ? -34.244 76.886 42.776 1.00 29.41 145 ALA A N 1
ATOM 520 C CA . ALA A 1 77 ? -35.080 77.802 42.033 1.00 33.09 145 ALA A CA 1
ATOM 521 C C . ALA A 1 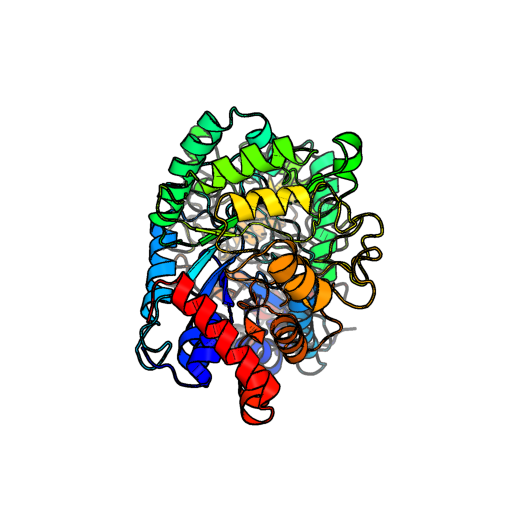77 ? -36.309 77.111 41.544 1.00 38.96 145 ALA A C 1
ATOM 522 O O . ALA A 1 77 ? -36.304 75.887 41.380 1.00 32.69 145 ALA A O 1
ATOM 524 N N . THR A 1 78 ? -37.356 77.884 41.270 1.00 31.95 146 THR A N 1
ATOM 525 C CA . THR A 1 78 ? -38.454 77.373 40.448 1.00 30.89 146 THR A CA 1
ATOM 526 C C . THR A 1 78 ? -39.050 78.555 39.677 1.00 26.80 146 THR A C 1
ATOM 527 O O . THR A 1 78 ? -38.617 79.697 39.843 1.00 31.32 146 THR A O 1
ATOM 531 N N . ASP A 1 79 ? -40.008 78.265 38.810 1.00 28.18 147 ASP A N 1
ATOM 532 C CA . ASP A 1 79 ? -40.760 79.287 38.073 1.00 26.18 147 ASP A CA 1
ATOM 533 C C . ASP A 1 79 ? -42.054 79.644 38.776 1.00 32.34 147 ASP A C 1
ATOM 534 O O . ASP A 1 79 ? -43.093 79.014 38.480 1.00 35.21 147 ASP A O 1
ATOM 539 N N . GLN A 1 80 ? -42.029 80.646 39.667 1.00 31.80 148 GLN A N 1
ATOM 540 C CA . GLN A 1 80 ? -43.255 81.006 40.392 1.00 36.42 148 GLN A CA 1
ATOM 541 C C . GLN A 1 80 ? -43.635 82.449 40.034 1.00 44.36 148 GLN A C 1
ATOM 542 O O . GLN A 1 80 ? -43.526 83.339 40.851 1.00 32.17 148 GLN A O 1
ATOM 548 N N . GLU A 1 81 ? -44.063 82.673 38.796 1.00 31.51 149 GLU A N 1
ATOM 549 C CA . GLU A 1 81 ? -44.473 84.015 38.348 1.00 34.72 149 GLU A CA 1
ATOM 550 C C . GLU A 1 81 ? -45.886 84.319 38.784 1.00 43.47 149 GLU A C 1
ATOM 551 O O . GLU A 1 81 ? -46.197 85.453 39.146 1.00 44.48 149 GLU A O 1
ATOM 557 N N . GLY A 1 82 ? -46.738 83.291 38.729 1.00 31.72 150 GLY A N 1
ATOM 558 C CA . GLY A 1 82 ? -48.178 83.466 38.831 1.00 37.03 150 GLY A CA 1
ATOM 559 C C . GLY A 1 82 ? -48.919 83.182 37.525 1.00 33.02 150 GLY A C 1
ATOM 560 O O . GLY A 1 82 ? -48.314 83.182 36.438 1.00 39.70 150 GLY A O 1
ATOM 561 N N . GLY A 1 83 ? -50.222 82.908 37.638 1.00 38.45 151 GLY A N 1
ATOM 562 C CA . GLY A 1 83 ? -51.070 82.732 36.474 1.00 41.65 151 GLY A CA 1
ATOM 563 C C . GLY A 1 83 ? -50.716 81.494 35.656 1.00 39.46 151 GLY A C 1
ATOM 564 O O . GLY A 1 83 ? -50.766 80.369 36.152 1.00 39.26 151 GLY A O 1
ATOM 565 N N . ASN A 1 84 ? -50.364 81.696 34.396 1.00 34.28 152 ASN A N 1
ATOM 566 C CA . ASN A 1 84 ? -50.006 80.587 33.510 1.00 37.69 152 ASN A CA 1
ATOM 567 C C . ASN A 1 84 ? -48.630 79.998 33.832 1.00 43.71 152 ASN A C 1
ATOM 568 O O . ASN A 1 84 ? -48.267 78.967 33.282 1.00 38.88 152 ASN A O 1
ATOM 573 N N . VAL A 1 85 ? -47.861 80.641 34.708 1.00 33.70 153 VAL A N 1
ATOM 574 C CA . VAL A 1 85 ? -46.546 80.098 35.084 1.00 36.26 153 VAL A CA 1
ATOM 575 C C . VAL A 1 85 ? -46.417 80.041 36.611 1.00 33.47 153 VAL A C 1
ATOM 576 O O . VAL A 1 85 ? -45.931 80.974 37.269 1.00 43.36 153 VAL A O 1
ATOM 580 N N . GLN A 1 86 ? -46.883 78.943 37.178 1.00 37.08 154 GLN A N 1
ATOM 581 C CA . GLN A 1 86 ? -46.773 78.742 38.615 1.00 31.79 154 GLN A CA 1
ATOM 582 C C . GLN A 1 86 ? -46.465 77.267 38.817 1.00 42.83 154 GLN A C 1
ATOM 583 O O . GLN A 1 86 ? -47.366 76.430 38.755 1.00 34.62 154 GLN A O 1
ATOM 589 N N . VAL A 1 87 ? -45.191 76.931 38.998 1.00 41.20 155 VAL A N 1
ATOM 590 C CA . VAL A 1 87 ? -44.828 75.529 39.053 1.00 32.32 155 VAL A CA 1
ATOM 591 C C . VAL A 1 87 ? -45.394 74.906 40.335 1.00 35.65 155 VAL A C 1
ATOM 592 O O . VAL A 1 87 ? -45.829 73.764 40.336 1.00 44.83 155 VAL A O 1
ATOM 596 N N . LEU A 1 88 ? -45.380 75.658 41.429 1.00 37.25 156 LEU A N 1
ATOM 597 C CA . LEU A 1 88 ? -45.718 75.078 42.727 1.00 32.77 156 LEU A CA 1
ATOM 598 C C . LEU A 1 88 ? -47.110 75.517 43.159 1.00 34.67 156 LEU A C 1
ATOM 599 O O . LEU A 1 88 ? -47.375 76.703 43.425 1.00 34.83 156 LEU A O 1
ATOM 604 N N . ARG A 1 89 ? -47.991 74.539 43.247 1.00 37.41 157 ARG A N 1
ATOM 605 C CA . ARG A 1 89 ? -49.389 74.790 43.534 1.00 41.16 157 ARG A CA 1
ATOM 606 C C . ARG A 1 89 ? -49.861 73.773 44.553 1.00 47.40 157 ARG A C 1
ATOM 607 O O . ARG A 1 89 ? -49.146 72.816 44.826 1.00 43.24 157 ARG A O 1
ATOM 615 N N . GLY A 1 90 ? -51.047 73.975 45.130 1.00 40.45 158 GLY A N 1
ATOM 616 C CA . GLY A 1 90 ? -51.620 72.974 46.011 1.00 42.02 158 GLY A CA 1
ATOM 617 C C . GLY A 1 90 ? -51.614 73.387 47.472 1.00 50.11 158 GLY A C 1
ATOM 618 O O . GLY A 1 90 ? -51.521 74.581 47.764 1.00 45.70 158 GLY A O 1
ATOM 619 N N . PRO A 1 91 ? -51.707 72.401 48.395 1.00 58.97 159 PRO A N 1
ATOM 620 C CA . PRO A 1 91 ? -51.793 72.688 49.840 1.00 53.31 159 PRO A CA 1
ATOM 621 C C . PRO A 1 91 ? -50.654 73.576 50.363 1.00 60.82 159 PRO A C 1
ATOM 622 O O . PRO A 1 91 ? -49.472 73.220 50.282 1.00 44.63 159 PRO A O 1
ATOM 626 N N . GLY A 1 92 ? -51.027 74.748 50.876 1.00 55.78 160 GLY A N 1
ATOM 627 C CA . GLY A 1 92 ? -50.065 75.703 51.414 1.00 48.72 160 GLY A CA 1
ATOM 628 C C . GLY A 1 92 ? -49.576 76.751 50.421 1.00 72.10 160 GLY A C 1
ATOM 629 O O . GLY A 1 92 ? -48.843 77.664 50.790 1.00 59.34 160 GLY A O 1
ATOM 630 N N . PHE A 1 93 ? -49.968 76.614 49.154 1.00 42.43 161 PHE A N 1
ATOM 631 C CA . PHE A 1 93 ? -49.607 77.592 48.122 1.00 48.06 161 PHE A CA 1
ATOM 632 C C . PHE A 1 93 ? -50.811 78.420 47.701 1.00 42.25 161 PHE A C 1
ATOM 633 O O . PHE A 1 93 ? -51.894 77.865 47.438 1.00 49.85 161 PHE A O 1
ATOM 641 N N . SER A 1 94 ? -50.631 79.737 47.633 1.00 45.34 162 SER A N 1
ATOM 642 C CA . SER A 1 94 ? -51.631 80.632 47.036 1.00 43.84 162 SER A CA 1
ATOM 643 C C . SER A 1 94 ? -51.884 80.297 45.563 1.00 42.32 162 SER A C 1
ATOM 644 O O . SER A 1 94 ? -51.033 79.698 44.910 1.00 49.78 162 SER A O 1
ATOM 647 N N . ASP A 1 95 ? -53.058 80.654 45.045 1.00 39.54 163 ASP A N 1
ATOM 648 C CA . ASP A 1 95 ? -53.258 80.671 43.597 1.00 57.66 163 ASP A CA 1
ATOM 649 C C . ASP A 1 95 ? -52.900 82.085 43.165 1.00 47.37 163 ASP A C 1
ATOM 650 O O . ASP A 1 95 ? -53.693 83.010 43.323 1.00 53.78 163 ASP A O 1
ATOM 655 N N . ILE A 1 96 ? -51.691 82.229 42.632 1.00 48.30 164 ILE A N 1
ATOM 656 C CA . ILE A 1 96 ? -51.122 83.511 42.274 1.00 37.62 164 ILE A CA 1
ATOM 657 C C . ILE A 1 96 ? -51.689 83.977 40.933 1.00 36.70 164 ILE A C 1
ATOM 658 O O . ILE A 1 96 ? -51.667 83.231 39.983 1.00 45.04 164 ILE A O 1
ATOM 663 N N . PRO A 1 97 ? -52.201 85.220 40.865 1.00 39.77 165 PRO A N 1
ATOM 664 C CA . PRO A 1 97 ? -52.749 85.760 39.610 1.00 39.01 165 PRO A CA 1
ATOM 665 C C . PRO A 1 97 ? -51.675 85.957 38.530 1.00 42.12 165 PRO A C 1
ATOM 666 O O . PRO A 1 97 ? -50.490 85.881 38.845 1.00 42.91 165 PRO A O 1
ATOM 670 N N . THR A 1 98 ? -52.089 86.166 37.277 1.00 42.11 166 THR A N 1
ATOM 671 C CA . THR A 1 98 ? -51.169 86.472 36.180 1.00 48.05 166 THR A CA 1
ATOM 672 C C . THR A 1 98 ? -50.433 87.750 36.559 1.00 39.49 166 THR A C 1
ATOM 673 O O . THR A 1 98 ? -50.969 88.548 37.332 1.00 39.88 166 THR A O 1
ATOM 677 N N . ALA A 1 99 ? -49.216 87.932 36.040 1.00 35.73 167 ALA A N 1
ATOM 678 C CA . ALA A 1 99 ? -48.485 89.176 36.240 1.00 42.48 167 ALA A CA 1
ATOM 679 C C . ALA A 1 99 ? -49.310 90.346 35.718 1.00 33.50 167 ALA A C 1
ATOM 680 O O . ALA A 1 99 ? -49.203 91.465 36.226 1.00 41.54 167 ALA A O 1
ATOM 682 N N . LEU A 1 100 ? -50.143 90.098 34.706 1.00 33.34 168 LEU A N 1
ATOM 683 C CA . LEU A 1 100 ? -50.925 91.198 34.131 1.00 39.94 168 LEU A CA 1
ATOM 684 C C . LEU A 1 100 ? -51.908 91.694 35.184 1.00 52.59 168 LEU A C 1
ATOM 685 O O . LEU A 1 100 ? -52.009 92.908 35.423 1.00 42.24 168 LEU A O 1
ATOM 690 N N . ASP A 1 101 ? -52.613 90.754 35.822 1.00 40.64 169 ASP A N 1
ATOM 691 C CA . ASP A 1 101 ? -53.481 91.077 36.971 1.00 45.98 169 ASP A CA 1
ATOM 692 C C . ASP A 1 101 ? -52.676 91.738 38.094 1.00 53.55 169 ASP A C 1
ATOM 693 O O . ASP A 1 101 ? -53.110 92.734 38.659 1.00 49.97 169 ASP A O 1
ATOM 698 N N . GLN A 1 102 ? -51.487 91.204 38.389 1.00 59.14 170 GLN A N 1
ATOM 699 C CA . GLN A 1 102 ? -50.627 91.808 39.408 1.00 49.52 170 GLN A CA 1
ATOM 700 C C . GLN A 1 102 ? -50.316 93.270 39.050 1.00 64.28 170 GLN A C 1
ATOM 701 O O . GLN A 1 102 ? -50.228 94.129 39.926 1.00 44.85 170 GLN A O 1
ATOM 707 N N . GLY A 1 103 ? -50.165 93.553 37.758 1.00 45.04 171 GLY A N 1
ATOM 708 C CA . GLY A 1 103 ? -49.929 94.915 37.301 1.00 54.59 171 GLY A CA 1
ATOM 709 C C . GLY A 1 103 ? -51.046 95.923 37.585 1.00 65.36 171 GLY A C 1
ATOM 710 O O . GLY A 1 103 ? -50.827 97.125 37.529 1.00 57.79 171 GLY A O 1
ATOM 711 N N . ALA A 1 104 ? -52.249 95.440 37.880 1.00 64.11 172 ALA A N 1
ATOM 712 C CA . ALA A 1 104 ? -53.369 96.327 38.176 1.00 68.89 172 ALA A CA 1
ATOM 713 C C . ALA A 1 104 ? -53.469 96.670 39.675 1.00 59.31 172 ALA A C 1
ATOM 714 O O . ALA A 1 104 ? -54.282 97.502 40.073 1.00 53.99 172 ALA A O 1
ATOM 716 N N . LEU A 1 105 ? -52.639 96.033 40.497 1.00 45.59 173 LEU A N 1
ATOM 717 C CA . LEU A 1 105 ? -52.562 96.335 41.931 1.00 50.15 173 LEU A CA 1
ATOM 718 C C . LEU A 1 105 ? -51.633 97.536 42.239 1.00 48.07 173 LEU A C 1
ATOM 719 O O . LEU A 1 105 ? -50.626 97.753 41.552 1.00 69.87 173 LEU A O 1
ATOM 724 N N . ASP A 1 106 ? -51.987 98.320 43.256 1.00 51.46 174 ASP A N 1
ATOM 725 C CA . ASP A 1 106 ? -51.048 99.257 43.887 1.00 63.56 174 ASP A CA 1
ATOM 726 C C . ASP A 1 106 ? -49.797 98.467 44.202 1.00 69.96 174 ASP A C 1
ATOM 727 O O . ASP A 1 106 ? -49.910 97.356 44.707 1.00 53.13 174 ASP A O 1
ATOM 732 N N . PRO A 1 107 ? -48.607 99.018 43.897 1.00 52.37 175 PRO A N 1
ATOM 733 C CA . PRO A 1 107 ? -47.361 98.296 44.192 1.00 65.18 175 PRO A CA 1
ATOM 734 C C . PRO A 1 107 ? -47.254 97.844 45.658 1.00 59.01 175 PRO A C 1
ATOM 735 O O . PRO A 1 107 ? -46.786 96.735 45.929 1.00 58.38 175 PRO A O 1
ATOM 739 N N . ALA A 1 108 ? -47.715 98.684 46.581 1.00 55.50 176 ALA A N 1
ATOM 740 C CA . ALA A 1 108 ? -47.761 98.344 48.000 1.00 47.95 176 ALA A CA 1
ATOM 741 C C . ALA A 1 108 ? -48.517 97.023 48.244 1.00 60.53 176 ALA A C 1
ATOM 742 O O . ALA A 1 108 ? -48.059 96.148 48.989 1.00 54.72 176 ALA A O 1
ATOM 744 N N . THR A 1 109 ? -49.680 96.893 47.615 1.00 58.15 177 THR A N 1
ATOM 745 C CA . THR A 1 109 ? -50.501 95.694 47.748 1.00 56.47 177 THR A CA 1
ATOM 746 C C . THR A 1 109 ? -49.806 94.466 47.136 1.00 46.99 177 THR A C 1
ATOM 747 O O . THR A 1 109 ? -49.838 93.377 47.703 1.00 66.88 177 THR A O 1
ATOM 751 N N . LEU A 1 110 ? -49.187 94.662 45.976 1.00 43.90 178 LEU A N 1
ATOM 752 C CA . LEU A 1 110 ? -48.463 93.607 45.270 1.00 41.40 178 LEU A CA 1
ATOM 753 C C . LEU A 1 110 ? -47.286 93.134 46.091 1.00 47.03 178 LEU A C 1
ATOM 754 O O . LEU A 1 11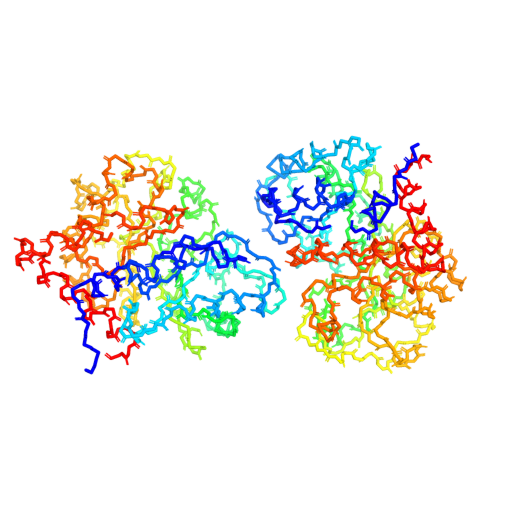0 ? -47.053 91.937 46.185 1.00 49.11 178 LEU A O 1
ATOM 759 N N . GLN A 1 111 ? -46.556 94.079 46.685 1.00 41.87 179 GLN A N 1
ATOM 760 C CA . GLN A 1 111 ? -45.421 93.755 47.537 1.00 50.25 179 GLN A CA 1
ATOM 761 C C . GLN A 1 111 ? -45.860 92.922 48.752 1.00 69.02 179 GLN A C 1
ATOM 762 O O . GLN A 1 111 ? -45.192 91.951 49.133 1.00 48.66 179 GLN A O 1
ATOM 768 N N . ALA A 1 112 ? -46.989 93.293 49.353 1.00 48.59 180 ALA A N 1
ATOM 769 C CA . ALA A 1 112 ? -47.538 92.523 50.474 1.00 45.17 180 ALA A CA 1
ATOM 770 C C . ALA A 1 112 ? -47.940 91.111 50.028 1.00 74.29 180 ALA A C 1
ATOM 771 O O . ALA A 1 112 ? -47.611 90.135 50.687 1.00 53.21 180 ALA A O 1
ATOM 773 N N . ASP A 1 113 ? -48.644 90.998 48.906 1.00 52.19 181 ASP A N 1
ATOM 774 C CA . ASP A 1 113 ? -49.031 89.678 48.419 1.00 54.15 181 ASP A CA 1
ATOM 775 C C . ASP A 1 113 ? -47.790 88.864 48.032 1.00 47.10 181 ASP A C 1
ATOM 776 O O . ASP A 1 113 ? -47.749 87.653 48.241 1.00 51.06 181 ASP A O 1
ATOM 781 N N . ALA A 1 114 ? -46.758 89.518 47.511 1.00 41.15 182 ALA A N 1
ATOM 782 C CA . ALA A 1 114 ? -45.582 88.764 47.054 1.00 53.91 182 ALA A CA 1
ATOM 783 C C . ALA A 1 114 ? -44.771 88.307 48.249 1.00 38.09 182 ALA A C 1
ATOM 784 O O . ALA A 1 114 ? -44.047 87.329 48.160 1.00 43.92 182 ALA A O 1
ATOM 786 N N . THR A 1 115 ? -44.896 89.026 49.360 1.00 39.60 183 THR A N 1
ATOM 787 C CA . THR A 1 115 ? -44.261 88.600 50.603 1.00 49.83 183 THR A CA 1
ATOM 788 C C . THR A 1 115 ? -44.871 87.264 51.043 1.00 47.93 183 THR A C 1
ATOM 789 O O . THR A 1 115 ? -44.175 86.330 51.460 1.00 48.23 183 THR A O 1
ATOM 793 N N . THR A 1 116 ? -46.188 87.185 50.947 1.00 49.70 184 THR A N 1
ATOM 794 C CA . THR A 1 116 ? -46.905 85.966 51.259 1.00 43.30 184 THR A CA 1
ATOM 795 C C . THR A 1 116 ? -46.452 84.847 50.328 1.00 44.34 184 THR A C 1
ATOM 796 O O . THR A 1 116 ? -46.104 83.767 50.800 1.00 50.69 184 THR A O 1
ATOM 800 N N . TRP A 1 117 ? -46.434 85.110 49.017 1.00 39.12 185 TRP A N 1
ATOM 801 C CA . TRP A 1 117 ? -46.059 84.086 48.016 1.00 36.94 185 TRP A CA 1
ATOM 802 C C . TRP A 1 117 ? -44.644 83.606 48.272 1.00 39.39 185 TRP A C 1
ATOM 803 O O . TRP A 1 117 ? -44.348 82.415 48.216 1.00 37.61 185 TRP A O 1
ATOM 814 N N . GLY A 1 118 ? -43.765 84.550 48.569 1.00 39.68 186 GLY A N 1
ATOM 815 C CA . GLY A 1 118 ? -42.396 84.218 48.921 1.00 47.55 186 GLY A CA 1
ATOM 816 C C . GLY A 1 118 ? -42.245 83.332 50.145 1.00 38.03 186 GLY A C 1
ATOM 817 O O . GLY A 1 118 ? -41.398 82.433 50.139 1.00 38.40 186 GLY A O 1
ATOM 818 N N . ALA A 1 119 ? -43.057 83.581 51.182 1.00 38.42 187 ALA A N 1
ATOM 819 C CA . ALA A 1 119 ? -42.998 82.816 52.434 1.00 44.25 187 ALA A CA 1
ATOM 820 C C . ALA A 1 119 ? -43.333 81.331 52.179 1.00 39.26 187 ALA A C 1
ATOM 821 O O . ALA A 1 119 ? -42.752 80.424 52.785 1.00 45.78 187 ALA A O 1
ATOM 823 N N . GLU A 1 120 ? -44.274 81.106 51.265 1.00 50.55 188 GLU A N 1
ATOM 824 C CA . GLU A 1 120 ? -44.673 79.770 50.864 1.00 40.96 188 GLU A CA 1
ATOM 825 C C . GLU A 1 120 ? -43.514 79.119 50.118 1.00 47.79 188 GLU A C 1
ATOM 826 O O . GLU A 1 120 ? -43.185 77.971 50.374 1.00 37.35 188 GLU A O 1
ATOM 832 N N . LEU A 1 121 ? -42.881 79.860 49.214 1.00 42.67 189 LEU A N 1
ATOM 833 C CA . LEU A 1 121 ? -41.711 79.330 48.512 1.00 36.80 189 LEU A CA 1
ATOM 834 C C . LEU A 1 121 ? -40.628 78.964 49.512 1.00 53.05 189 LEU A C 1
ATOM 835 O O . LEU A 1 121 ? -40.139 77.846 49.496 1.00 35.42 189 LEU A O 1
ATOM 840 N N . ALA A 1 122 ? -40.275 79.892 50.400 1.00 37.52 190 ALA A N 1
ATOM 841 C CA . ALA A 1 122 ? -39.202 79.665 51.369 1.00 38.69 190 ALA A CA 1
ATOM 842 C C . ALA A 1 122 ? -39.513 78.470 52.252 1.00 46.74 190 ALA A C 1
ATOM 843 O O . ALA A 1 122 ? -38.626 77.705 52.589 1.00 41.00 190 ALA A O 1
ATOM 845 N N . ALA A 1 123 ? -40.772 78.316 52.646 1.00 38.83 191 ALA A N 1
ATOM 846 C CA . ALA A 1 123 ? -41.135 77.183 53.486 1.00 40.05 191 ALA A CA 1
ATOM 847 C C . ALA A 1 123 ? -40.986 75.845 52.736 1.00 44.27 191 ALA A C 1
ATOM 848 O O . ALA A 1 123 ? -40.781 74.812 53.361 1.00 45.56 191 ALA A O 1
ATOM 850 N N A SER A 1 124 ? -41.084 75.870 51.406 0.47 38.03 192 SER A N 1
ATOM 851 N N B SER A 1 124 ? -41.082 75.866 51.410 0.53 38.03 192 SER A N 1
ATOM 852 C CA A SER A 1 124 ? -40.915 74.655 50.602 0.47 37.48 192 SER A CA 1
ATOM 853 C CA B SER A 1 124 ? -40.922 74.638 50.634 0.53 37.52 192 SER A CA 1
ATOM 854 C C A SER A 1 124 ? -39.444 74.372 50.320 0.47 41.45 192 SER A C 1
ATOM 855 C C B SER A 1 124 ? -39.466 74.459 50.199 0.53 42.73 192 SER A C 1
ATOM 856 O O A SER A 1 124 ? -39.115 73.371 49.689 0.47 53.00 192 SER A O 1
ATOM 857 O O B SER A 1 124 ? -39.169 73.606 49.363 0.53 43.94 192 SER A O 1
ATOM 862 N N . GLY A 1 125 ? -38.567 75.268 50.762 1.00 46.44 193 GLY A N 1
ATOM 863 C CA . GLY A 1 125 ? -37.136 75.153 50.485 1.00 40.22 193 GLY A CA 1
ATOM 864 C C . GLY A 1 125 ? -36.587 75.878 49.257 1.00 45.23 193 GLY A C 1
ATOM 865 O O . GLY A 1 125 ? -35.401 75.757 48.911 1.00 39.49 193 GLY A O 1
ATOM 866 N N . ILE A 1 126 ? -37.446 76.632 48.586 1.00 35.20 194 ILE A N 1
ATOM 867 C CA . ILE A 1 126 ? -37.047 77.448 47.440 1.00 34.72 194 ILE A CA 1
ATOM 868 C C . ILE A 1 126 ? -36.337 78.695 47.970 1.00 52.00 194 ILE A C 1
ATOM 869 O O . ILE A 1 126 ? -36.832 79.307 48.920 1.00 35.33 194 ILE A O 1
ATOM 874 N N . ASN A 1 127 ? -35.206 79.088 47.378 1.00 32.54 195 ASN A N 1
ATOM 875 C CA . ASN A 1 127 ? -34.593 80.373 47.741 1.00 50.59 195 ASN A CA 1
ATOM 876 C C . ASN A 1 127 ? -34.330 81.251 46.528 1.00 40.82 195 ASN A C 1
ATOM 877 O O . ASN A 1 127 ? -33.766 82.324 46.661 1.00 40.74 195 ASN A O 1
ATOM 882 N N . LEU A 1 128 ? -34.723 80.793 45.341 1.00 38.66 196 LEU A N 1
ATOM 883 C CA . LEU A 1 128 ? -34.585 81.641 44.169 1.00 29.86 196 LEU A CA 1
ATOM 884 C C . LEU A 1 128 ? -35.823 81.506 43.302 1.00 43.25 196 LEU A C 1
ATOM 885 O O . LEU A 1 128 ? -36.236 80.388 42.979 1.00 29.62 196 LEU A O 1
ATOM 890 N N . ASN A 1 129 ? -36.432 82.642 42.958 1.00 29.16 197 ASN A N 1
ATOM 891 C CA . ASN A 1 129 ? -37.569 82.655 42.027 1.00 30.78 197 ASN A CA 1
ATOM 892 C C . ASN A 1 129 ? -37.107 83.159 40.655 1.00 36.71 197 ASN A C 1
ATOM 893 O O . ASN A 1 129 ? -36.522 84.239 40.553 1.00 33.28 197 ASN A O 1
ATOM 898 N N . LEU A 1 130 ? -37.361 82.385 39.602 1.00 28.42 198 LEU A N 1
ATOM 899 C CA . LEU A 1 130 ? -37.097 82.877 38.245 1.00 33.53 198 LEU A CA 1
ATOM 900 C C . LEU A 1 130 ? -38.276 83.767 37.813 1.00 42.06 198 LEU A C 1
ATOM 901 O O . LEU A 1 130 ? -39.143 83.385 37.003 1.00 37.08 198 LEU A O 1
ATOM 906 N N . ALA A 1 131 ? -38.278 84.972 38.373 1.00 29.00 199 ALA A N 1
ATOM 907 C CA . ALA A 1 131 ? -39.343 85.966 38.209 1.00 32.55 199 ALA A CA 1
ATOM 908 C C . ALA A 1 131 ? -38.821 87.157 39.011 1.00 46.44 199 ALA A C 1
ATOM 909 O O . ALA A 1 131 ? -37.980 86.957 39.859 1.00 31.75 199 ALA A O 1
ATOM 911 N N . PRO A 1 132 ? -39.314 88.387 38.779 1.00 28.85 200 PRO A N 1
ATOM 912 C CA . PRO A 1 132 ? -40.417 88.774 37.901 1.00 43.87 200 PRO A CA 1
ATOM 913 C C . PRO A 1 132 ? -40.000 88.967 36.447 1.00 43.84 200 PRO A C 1
ATOM 914 O O . PRO A 1 132 ? -38.857 89.298 36.157 1.00 30.98 200 PRO A O 1
ATOM 918 N N . VAL A 1 133 ? -40.954 88.770 35.549 1.00 30.41 201 VAL A N 1
ATOM 919 C CA . VAL A 1 133 ? -40.849 89.187 34.150 1.00 29.02 201 VAL A CA 1
ATOM 920 C C . VAL A 1 133 ? -40.820 90.707 34.029 1.00 34.60 201 VAL A C 1
ATOM 921 O O . VAL A 1 133 ? -41.771 91.385 34.394 1.00 38.10 201 VAL A O 1
ATOM 933 N N . ASP A 1 135 ? -40.075 92.046 30.979 1.00 32.49 203 ASP A N 1
ATOM 934 C CA . ASP A 1 135 ? -40.270 92.240 29.565 1.00 31.69 203 ASP A CA 1
ATOM 935 C C . ASP A 1 135 ? -41.369 93.270 29.419 1.00 52.20 203 ASP A C 1
ATOM 936 O O . ASP A 1 135 ? -42.292 93.282 30.217 1.00 37.75 203 ASP A O 1
ATOM 941 N N . VAL A 1 136 ? -41.287 94.127 28.412 1.00 41.41 204 VAL A N 1
ATOM 942 C CA . VAL A 1 136 ? -42.362 95.077 28.167 1.00 30.65 204 VAL A CA 1
ATOM 943 C C . VAL A 1 136 ? -43.061 94.732 26.865 1.00 36.52 204 VAL A C 1
ATOM 944 O O . VAL A 1 136 ? -42.408 94.627 25.840 1.00 42.14 204 VAL A O 1
ATOM 948 N N . VAL A 1 137 ? -44.380 94.558 26.905 1.00 41.85 205 VAL A N 1
ATOM 949 C CA . VAL A 1 137 ? -45.160 94.282 25.705 1.00 47.15 205 VAL A CA 1
ATOM 950 C C . VAL A 1 137 ? -45.587 95.658 25.163 1.00 38.69 205 VAL A C 1
ATOM 951 O O . VAL A 1 137 ? -45.781 96.582 25.933 1.00 45.26 205 VAL A O 1
ATOM 955 N N . ALA A 1 138 ? -45.706 95.803 23.843 1.00 42.80 206 ALA A N 1
ATOM 956 C CA . ALA A 1 138 ? -45.853 97.136 23.233 1.00 48.53 206 ALA A CA 1
ATOM 957 C C . ALA A 1 138 ? -47.155 97.821 23.594 1.00 36.78 206 ALA A C 1
ATOM 958 O O . ALA A 1 138 ? -47.177 99.029 23.797 1.00 56.91 206 ALA A O 1
ATOM 960 N N . SER A 1 139 ? -48.231 97.027 23.643 1.00 47.04 207 SER A N 1
ATOM 961 C CA . SER A 1 139 ? -49.594 97.522 23.862 1.00 48.96 207 SER A CA 1
ATOM 962 C C . SER A 1 139 ? -50.527 96.342 24.136 1.00 57.69 207 SER A C 1
ATOM 963 O O . SER A 1 139 ? -50.218 95.214 23.754 1.00 46.61 207 SER A O 1
ATOM 966 N N . PRO A 1 140 ? -51.669 96.594 24.803 1.00 42.93 208 PRO A N 1
ATOM 967 C CA . PRO A 1 140 ? -52.577 95.472 25.074 1.00 38.00 208 PRO A CA 1
ATOM 968 C C . PRO A 1 140 ? -53.135 94.811 23.787 1.00 57.55 208 PRO A C 1
ATOM 969 O O . PRO A 1 140 ? -53.390 93.602 23.799 1.00 46.30 208 PRO A O 1
ATOM 973 N N . GLU A 1 141 ? -53.291 95.563 22.696 1.00 49.89 209 GLU A N 1
ATOM 974 C CA . GLU A 1 141 ? -53.776 94.994 21.416 1.00 49.14 209 GLU A CA 1
ATOM 975 C C . GLU A 1 141 ? -52.708 94.144 20.746 1.00 39.98 209 GLU A C 1
ATOM 976 O O . GLU A 1 141 ? -53.001 93.178 20.060 1.00 58.56 209 GLU A O 1
ATOM 982 N N . ALA A 1 142 ? -51.451 94.470 20.985 1.00 53.76 210 ALA A N 1
ATOM 983 C CA . ALA A 1 142 ? -50.383 93.661 20.420 1.00 57.02 210 ALA A CA 1
ATOM 984 C C . ALA A 1 142 ? -50.052 92.417 21.277 1.00 43.98 210 ALA A C 1
ATOM 985 O O . ALA A 1 142 ? -49.242 91.581 20.886 1.00 51.58 210 ALA A O 1
ATOM 987 N N . ALA A 1 143 ? -50.696 92.283 22.432 1.00 45.41 211 ALA A N 1
ATOM 988 C CA . ALA A 1 143 ? -50.212 91.332 23.425 1.00 48.63 211 ALA A CA 1
ATOM 989 C C . ALA A 1 143 ? -50.365 89.910 22.942 1.00 43.57 211 ALA A C 1
ATOM 990 O O . ALA A 1 143 ? -49.457 89.103 23.129 1.00 38.40 211 ALA A O 1
ATOM 992 N N . ALA A 1 144 ? -51.487 89.617 22.288 1.00 37.68 212 ALA A N 1
ATOM 993 C CA . ALA A 1 144 ? -51.785 88.248 21.852 1.00 39.17 212 ALA A CA 1
ATOM 994 C C . ALA A 1 144 ? -50.823 87.800 20.765 1.00 44.25 212 ALA A C 1
ATOM 995 O O . ALA A 1 144 ? -50.657 86.606 20.543 1.00 39.69 212 ALA A O 1
ATOM 997 N N . ALA A 1 145 ? -50.189 88.762 20.094 1.00 36.48 213 ALA A N 1
ATOM 998 C CA . ALA A 1 145 ? -49.312 88.449 18.977 1.00 42.82 213 ALA A CA 1
ATOM 999 C C . ALA A 1 145 ? -47.889 88.081 19.422 1.00 35.66 213 ALA A C 1
ATOM 1000 O O . ALA A 1 145 ? -47.076 87.682 18.593 1.00 42.85 213 ALA A O 1
ATOM 1002 N N . ASN A 1 146 ? -47.610 88.230 20.721 1.00 46.70 214 ASN A N 1
ATOM 1003 C CA . ASN A 1 146 ? -46.312 87.927 21.351 1.00 28.89 214 ASN A CA 1
ATOM 1004 C C . ASN A 1 146 ? -46.359 86.583 22.111 1.00 32.43 214 ASN A C 1
ATOM 1005 O O . ASN A 1 146 ? -46.834 86.515 23.261 1.00 30.97 214 ASN A O 1
ATOM 1010 N N . PRO A 1 147 ? -45.901 85.500 21.469 1.00 32.92 215 PRO A N 1
ATOM 1011 C CA . PRO A 1 147 ? -46.151 84.158 22.019 1.00 31.39 215 PRO A CA 1
ATOM 1012 C C . PRO A 1 147 ? -45.560 83.871 23.424 1.00 39.11 215 PRO A C 1
ATOM 1013 O O . PRO A 1 147 ? -46.263 83.256 24.221 1.00 38.77 215 PRO A O 1
ATOM 1017 N N . PRO A 1 148 ? -44.323 84.305 23.739 1.00 34.81 216 PRO A N 1
ATOM 1018 C CA . PRO A 1 148 ? -43.875 83.924 25.096 1.00 39.28 216 PRO A CA 1
ATOM 1019 C C . PRO A 1 148 ? -44.487 84.720 26.259 1.00 33.35 216 PRO A C 1
ATOM 1020 O O . PRO A 1 148 ? -44.745 84.166 27.338 1.00 32.10 216 PRO A O 1
ATOM 1024 N N . ILE A 1 149 ? -44.689 86.013 26.087 1.00 38.03 217 ILE A N 1
ATOM 1025 C CA . ILE A 1 149 ? -45.082 86.815 27.242 1.00 28.36 217 ILE A CA 1
ATOM 1026 C C . ILE A 1 149 ? -46.545 87.251 27.107 1.00 31.34 217 ILE A C 1
ATOM 1027 O O . ILE A 1 149 ? -47.393 86.871 27.908 1.00 35.89 217 ILE A O 1
ATOM 1032 N N . GLY A 1 150 ? -46.821 88.074 26.100 1.00 37.75 218 GLY A N 1
ATOM 1033 C CA . GLY A 1 150 ? -48.132 88.664 25.941 1.00 44.08 218 GLY A CA 1
ATOM 1034 C C . GLY A 1 150 ? -49.248 87.632 25.899 1.00 34.45 218 GLY A C 1
ATOM 1035 O O . GLY A 1 150 ? -50.252 87.783 26.567 1.00 38.62 218 GLY A O 1
ATOM 1036 N N . TYR A 1 151 ? -49.054 86.581 25.098 1.00 42.61 219 TYR A N 1
ATOM 1037 C CA . TYR A 1 151 ? -50.065 85.544 24.886 1.00 31.76 219 TYR A CA 1
ATOM 1038 C C . TYR A 1 151 ? -50.535 84.949 26.214 1.00 48.02 219 TYR A C 1
ATOM 1039 O O . TYR A 1 151 ? -51.698 84.601 26.357 1.00 38.11 219 TYR A O 1
ATOM 1048 N N . PHE A 1 152 ? -49.611 84.860 27.172 1.00 41.06 220 PHE A N 1
ATOM 1049 C CA . PHE A 1 152 ? -49.829 84.186 28.441 1.00 34.36 220 PHE A CA 1
ATOM 1050 C C . PHE A 1 152 ? -50.068 85.145 29.600 1.00 45.94 220 PHE A C 1
ATOM 1051 O O . PHE A 1 152 ? -50.110 84.715 30.752 1.00 39.84 220 PHE A O 1
ATOM 1059 N N . HIS A 1 153 ? -50.186 86.438 29.300 1.00 40.37 221 HIS A N 1
ATOM 1060 C CA . HIS A 1 153 ? -50.422 87.470 30.329 1.00 36.72 221 HIS A CA 1
ATOM 1061 C C . HIS A 1 153 ? -49.312 87.502 31.388 1.00 37.29 221 HIS A C 1
ATOM 1062 O O . HIS A 1 153 ? -49.593 87.716 32.566 1.00 38.89 221 HIS A O 1
ATOM 1069 N N . ARG A 1 154 ? -48.059 87.300 30.960 1.00 31.98 222 ARG A N 1
ATOM 1070 C CA . ARG A 1 154 ? -46.924 87.266 31.888 1.00 38.71 222 ARG A CA 1
ATOM 1071 C C . ARG A 1 154 ? -46.242 88.611 32.065 1.00 41.53 222 ARG A C 1
ATOM 1072 O O . ARG A 1 154 ? -45.320 88.715 32.866 1.00 42.22 222 ARG A O 1
ATOM 1080 N N . GLU A 1 155 ? -46.712 89.622 31.332 1.00 32.94 223 GLU A N 1
ATOM 1081 C CA . GLU A 1 155 ? -46.200 90.990 31.418 1.00 33.71 223 GLU A CA 1
ATOM 1082 C C . GLU A 1 155 ? -46.968 91.724 32.521 1.00 35.29 223 GLU A C 1
ATOM 1083 O O . GLU A 1 155 ? -48.126 91.414 32.774 1.00 42.98 223 GLU A O 1
ATOM 1089 N N . PHE A 1 156 ? -46.311 92.686 33.170 1.00 53.31 224 PHE A N 1
ATOM 1090 C CA . PHE A 1 156 ? -46.955 93.510 34.196 1.00 39.24 224 PHE A CA 1
ATOM 1091 C C . PHE A 1 156 ? -47.682 94.693 33.554 1.00 43.06 224 PHE A C 1
ATOM 1092 O O . PHE A 1 156 ? -48.554 95.289 34.164 1.00 43.99 224 PHE A O 1
ATOM 1100 N N . GLY A 1 157 ? -47.337 95.009 32.313 1.00 41.10 225 GLY A N 1
ATOM 1101 C CA . GLY A 1 157 ? -47.871 96.185 31.640 1.00 39.72 225 GLY A CA 1
ATOM 1102 C C . GLY A 1 157 ? -47.103 96.516 30.353 1.00 56.27 225 GLY A C 1
ATOM 1103 O O . GLY A 1 157 ? -46.361 95.687 29.837 1.00 52.17 225 GLY A O 1
ATOM 1104 N N . TYR A 1 158 ? -47.259 97.737 29.858 1.00 45.42 226 TYR A N 1
ATOM 1105 C CA . TYR A 1 158 ? -46.961 98.052 28.465 1.00 47.00 226 TYR A CA 1
ATOM 1106 C C . TYR A 1 158 ? -46.057 99.263 28.343 1.00 48.76 226 TYR A C 1
ATOM 1107 O O . TYR A 1 158 ? -45.933 99.850 27.278 1.00 46.52 226 TYR A O 1
ATOM 1116 N N . ASP A 1 159 ? -45.448 99.632 29.463 1.00 46.84 227 ASP A N 1
ATOM 1117 C CA . ASP A 1 159 ? -44.445 100.691 29.517 1.00 54.75 227 ASP A CA 1
ATOM 1118 C C . ASP A 1 159 ? -43.457 100.449 30.666 1.00 39.87 227 ASP A C 1
ATOM 1119 O O . ASP A 1 159 ? -43.736 99.683 31.610 1.00 40.60 227 ASP A O 1
ATOM 1124 N N . ALA A 1 160 ? -42.307 101.111 30.588 1.00 49.80 228 ALA A N 1
ATOM 1125 C CA . ALA A 1 160 ? -41.223 100.860 31.526 1.00 49.60 228 ALA A CA 1
ATOM 1126 C C . ALA A 1 160 ? -41.605 101.223 32.961 1.00 61.54 228 ALA A C 1
ATOM 1127 O O . ALA A 1 160 ? -41.164 100.568 33.899 1.00 44.88 228 ALA A O 1
ATOM 1129 N N . GLU A 1 161 ? -42.431 102.246 33.142 1.00 56.30 229 GLU A N 1
ATOM 1130 C CA . GLU A 1 161 ? -42.716 102.704 34.496 1.00 55.11 229 GLU A CA 1
ATOM 1131 C C . GLU A 1 161 ? -43.638 101.726 35.250 1.00 50.13 229 GLU A C 1
ATOM 1132 O O . GLU A 1 161 ? -43.399 101.398 36.406 1.00 51.11 229 GLU A O 1
ATOM 1138 N N . THR A 1 162 ? -44.691 101.272 34.589 1.00 55.06 230 THR A N 1
ATOM 1139 C CA . THR A 1 162 ? -45.624 100.321 35.184 1.00 56.36 230 THR A CA 1
ATOM 1140 C C . THR A 1 162 ? -44.909 99.016 35.504 1.00 41.78 230 THR A C 1
ATOM 1141 O O . THR A 1 162 ? -45.014 98.489 36.607 1.00 58.50 230 THR A O 1
ATOM 1145 N N . VAL A 1 163 ? -44.191 98.497 34.516 1.00 48.16 231 VAL A N 1
ATOM 1146 C CA . VAL A 1 163 ? -43.455 97.255 34.678 1.00 41.86 231 VAL A CA 1
ATOM 1147 C C . VAL A 1 163 ? -42.448 97.356 35.808 1.00 40.06 231 VAL A C 1
ATOM 1148 O O . VAL A 1 163 ? -42.380 96.464 36.653 1.00 39.44 231 VAL A O 1
ATOM 1152 N N . ALA A 1 164 ? -41.665 98.430 35.829 1.00 53.10 232 ALA A N 1
ATOM 1153 C CA . ALA A 1 164 ? -40.695 98.656 36.901 1.00 39.79 232 ALA A CA 1
ATOM 1154 C C . ALA A 1 164 ? -41.328 98.664 38.289 1.00 62.20 232 ALA A C 1
ATOM 1155 O O . ALA A 1 164 ? -40.854 97.983 39.186 1.00 42.58 232 ALA A O 1
ATOM 1157 N N . SER A 1 165 ? -42.378 99.461 38.478 1.00 42.44 233 SER A N 1
ATOM 1158 C CA . SER A 1 165 ? -42.952 99.630 39.810 1.00 43.80 233 SER A CA 1
ATOM 1159 C C . SER A 1 165 ? -43.594 98.318 40.321 1.00 43.27 233 SER A C 1
ATOM 1160 O O . SER A 1 165 ? -43.561 98.022 41.510 1.00 51.51 233 SER A O 1
ATOM 1163 N N . HIS A 1 166 ? -44.147 97.511 39.429 1.00 42.25 234 HIS A N 1
ATOM 1164 C CA . HIS A 1 166 ? -44.769 96.303 39.910 1.00 45.45 234 HIS A CA 1
ATOM 1165 C C . HIS A 1 166 ? -43.751 95.183 40.080 1.00 51.41 234 HIS A C 1
ATOM 1166 O O . HIS A 1 166 ? -43.745 94.526 41.130 1.00 42.00 234 HIS A O 1
ATOM 1173 N N . ALA A 1 167 ? -42.864 94.985 39.108 1.00 39.03 235 ALA A N 1
ATOM 1174 C CA . ALA A 1 167 ? -41.887 93.905 39.241 1.00 37.66 235 ALA A CA 1
ATOM 1175 C C . ALA A 1 167 ? -40.975 94.183 40.426 1.00 40.00 235 ALA A C 1
ATOM 1176 O O . ALA A 1 167 ? -40.592 93.256 41.150 1.00 37.76 235 ALA A O 1
ATOM 1178 N N . ASN A 1 168 ? -40.646 95.451 40.656 1.00 39.34 236 ASN A N 1
ATOM 1179 C CA . ASN A 1 168 ? -39.756 95.777 41.774 1.00 40.02 236 ASN A CA 1
ATOM 1180 C C . ASN A 1 168 ? -40.468 95.568 43.112 1.00 47.85 236 ASN A C 1
ATOM 1181 O O . ASN A 1 168 ? -39.835 95.240 44.118 1.00 48.19 236 ASN A O 1
ATOM 1186 N N . ALA A 1 169 ? -41.784 95.767 43.105 1.00 42.21 237 ALA A N 1
ATOM 1187 C CA . ALA A 1 169 ? -42.599 95.546 44.281 1.00 43.11 237 ALA A CA 1
ATOM 1188 C C . ALA A 1 169 ? -42.585 94.049 44.559 1.00 46.68 237 ALA A C 1
ATOM 1189 O O . ALA A 1 169 ? -42.360 93.621 45.686 1.00 42.42 237 ALA A O 1
ATOM 1191 N N . PHE A 1 170 ? -42.775 93.262 43.498 1.00 40.58 238 PHE A N 1
ATOM 1192 C CA . PHE A 1 170 ? -42.808 91.795 43.591 1.00 59.44 238 PHE A CA 1
ATOM 1193 C C . PHE A 1 170 ? -41.471 91.304 44.151 1.00 39.91 238 PHE A C 1
ATOM 1194 O O . PHE A 1 170 ? -41.442 90.528 45.089 1.00 38.89 238 PHE A O 1
ATOM 1202 N N . SER A 1 171 ? -40.377 91.803 43.593 1.00 39.31 239 SER A N 1
ATOM 1203 C CA . SER A 1 171 ? -39.038 91.435 44.039 1.00 50.27 239 SER A CA 1
ATOM 1204 C C . SER A 1 171 ? -38.862 91.767 45.517 1.00 46.56 239 SER A C 1
ATOM 1205 O O . SER A 1 171 ? -38.367 90.946 46.293 1.00 44.30 239 SER A O 1
ATOM 1208 N N . ALA A 1 172 ? -39.278 92.970 45.905 1.00 46.03 240 ALA A N 1
ATOM 1209 C CA . ALA A 1 172 ? -39.122 93.420 47.293 1.00 42.22 240 ALA A CA 1
ATOM 1210 C C . ALA A 1 172 ? -39.815 92.491 48.309 1.00 43.96 240 ALA A C 1
ATOM 1211 O O . ALA A 1 172 ? -39.237 92.174 49.354 1.00 54.73 240 ALA A O 1
ATOM 1213 N N . GLY A 1 173 ? -41.037 92.046 48.009 1.00 49.34 241 GLY A N 1
ATOM 1214 C CA . GLY A 1 173 ? -41.753 91.148 48.905 1.00 50.68 241 GLY A CA 1
ATOM 1215 C C . GLY A 1 173 ? -41.118 89.765 48.955 1.00 41.47 241 GLY A C 1
ATOM 1216 O O . GLY A 1 173 ? -41.064 89.098 49.983 1.00 54.12 241 GLY A O 1
ATOM 1225 N N . ARG A 1 175 ? -37.855 89.111 48.390 1.00 40.57 243 ARG A N 1
ATOM 1226 C CA . ARG A 1 175 ? -36.662 89.268 49.224 1.00 39.73 243 ARG A CA 1
ATOM 1227 C C . ARG A 1 175 ? -37.023 89.368 50.706 1.00 53.78 243 ARG A C 1
ATOM 1228 O O . ARG A 1 175 ? -36.304 88.829 51.532 1.00 43.12 243 ARG A O 1
ATOM 1236 N N . ALA A 1 176 ? -38.131 90.040 51.047 1.00 42.59 244 ALA A N 1
ATOM 1237 C CA . ALA A 1 176 ? -38.508 90.204 52.464 1.00 48.71 244 ALA A CA 1
ATOM 1238 C C . ALA A 1 176 ? -38.824 88.853 53.095 1.00 43.95 244 ALA A C 1
ATOM 1239 O O . ALA A 1 176 ? -38.762 88.703 54.313 1.00 50.40 244 ALA A O 1
ATOM 1241 N N . SER A 1 177 ? -39.158 87.869 52.263 1.00 46.94 245 SER A N 1
ATOM 1242 C CA . SER A 1 177 ? -39.391 86.514 52.754 1.00 42.52 245 SER A CA 1
ATOM 1243 C C . SER A 1 177 ? -38.207 85.556 52.514 1.00 46.88 245 SER A C 1
ATOM 1244 O O . SER A 1 177 ? -38.354 84.355 52.687 1.00 47.75 245 SER A O 1
ATOM 1247 N N . GLY A 1 178 ? -37.041 86.086 52.139 1.00 42.90 246 GLY A N 1
ATOM 1248 C CA . GLY A 1 178 ? -35.845 85.275 51.964 1.00 41.90 246 GLY A CA 1
ATOM 1249 C C . GLY A 1 178 ? -35.667 84.609 50.608 1.00 39.73 246 GLY A C 1
ATOM 1250 O O . GLY A 1 178 ? -34.862 83.691 50.458 1.00 50.25 246 GLY A O 1
ATOM 1251 N N . VAL A 1 179 ? -36.411 85.075 49.607 1.00 40.22 247 VAL A N 1
ATOM 1252 C CA . VAL A 1 179 ? -36.326 84.504 48.259 1.00 36.95 247 VAL A CA 1
ATOM 1253 C C . VAL A 1 179 ? -35.809 85.533 47.289 1.00 45.59 247 VAL A C 1
ATOM 1254 O O . VAL A 1 179 ? -36.479 86.541 47.051 1.00 41.97 247 VAL A O 1
ATOM 1258 N N . GLU A 1 180 ? -34.637 85.282 46.706 1.00 40.61 248 GLU A N 1
ATOM 1259 C CA . GLU A 1 180 ? -34.100 86.198 45.710 1.00 34.66 248 GLU A CA 1
ATOM 1260 C C . GLU A 1 180 ? -34.849 86.030 44.409 1.00 49.44 248 GLU A C 1
ATOM 1261 O O . GLU A 1 180 ? -35.467 84.990 44.182 1.00 34.76 248 GLU A O 1
ATOM 1267 N N . THR A 1 181 ? -34.791 87.052 43.558 1.00 35.89 249 THR A N 1
ATOM 1268 C CA . THR A 1 181 ? -35.490 87.012 42.280 1.00 32.02 249 THR A CA 1
ATOM 1269 C C . THR A 1 181 ? -34.508 87.076 41.104 1.00 38.87 249 THR A C 1
ATOM 1270 O O . THR A 1 181 ? -33.340 87.435 41.273 1.00 34.12 249 THR A O 1
ATOM 1274 N N . VAL A 1 182 ? -34.979 86.667 39.933 1.00 33.64 250 VAL A N 1
ATOM 1275 C CA . VAL A 1 182 ? -34.225 86.786 38.693 1.00 34.35 250 VAL A CA 1
ATOM 1276 C C . VAL A 1 182 ? -35.044 87.588 37.698 1.00 45.27 250 VAL A C 1
ATOM 1277 O O . VAL A 1 182 ? -36.065 87.108 37.244 1.00 36.48 250 VAL A O 1
ATOM 1281 N N . ILE A 1 183 ? -34.650 88.812 37.363 1.00 34.50 251 ILE A N 1
ATOM 1282 C CA . ILE A 1 183 ? -35.484 89.561 36.411 1.00 38.81 251 ILE A CA 1
ATOM 1283 C C . ILE A 1 183 ? -35.229 88.986 35.011 1.00 37.70 251 ILE A C 1
ATOM 1284 O O . ILE A 1 183 ? -34.099 88.608 34.685 1.00 28.27 251 ILE A O 1
ATOM 1289 N N . LYS A 1 184 ? -36.277 88.851 34.206 1.00 37.62 252 LYS A N 1
ATOM 1290 C CA . LYS A 1 184 ? -36.161 88.144 32.916 1.00 28.55 252 LYS A CA 1
ATOM 1291 C C . LYS A 1 184 ? -37.109 88.791 31.878 1.00 33.29 252 LYS A C 1
ATOM 1292 O O . LYS A 1 184 ? -38.076 89.444 32.283 1.00 37.17 252 LYS A O 1
ATOM 1298 N N . HIS A 1 185 ? -36.850 88.682 30.573 1.00 33.77 253 HIS A N 1
ATOM 1299 C CA . HIS A 1 185 ? -35.684 88.045 29.960 1.00 32.93 253 HIS A CA 1
ATOM 1300 C C . HIS A 1 185 ? -34.911 89.074 29.144 1.00 39.80 253 HIS A C 1
ATOM 1301 O O . HIS A 1 185 ? -35.374 89.503 28.094 1.00 34.15 253 HIS A O 1
ATOM 1308 N N . PHE A 1 186 ? -33.728 89.442 29.607 1.00 33.57 254 PHE A N 1
ATOM 1309 C CA . PHE A 1 186 ? -32.964 90.532 29.020 1.00 37.57 254 PHE A CA 1
ATOM 1310 C C . PHE A 1 186 ? -32.473 90.160 27.616 1.00 36.70 254 PHE A C 1
ATOM 1311 O O . PHE A 1 186 ? -31.972 89.056 27.406 1.00 29.10 254 PHE A O 1
ATOM 1319 N N . PRO A 1 187 ? -32.586 91.080 26.652 1.00 30.60 255 PRO A N 1
ATOM 1320 C CA . PRO A 1 187 ? -33.005 92.495 26.772 1.00 30.35 255 PRO A CA 1
ATOM 1321 C C . PRO A 1 187 ? -34.503 92.768 26.591 1.00 37.97 255 PRO A C 1
ATOM 1322 O O . PRO A 1 187 ? -34.911 93.940 26.518 1.00 35.67 255 PRO A O 1
ATOM 1326 N N . GLY A 1 188 ? -35.314 91.722 26.558 1.00 35.62 256 GLY A N 1
ATOM 1327 C CA . GLY A 1 188 ? -36.757 91.873 26.449 1.00 26.96 256 GLY A CA 1
ATOM 1328 C C . GLY A 1 188 ? -37.381 90.907 25.451 1.00 47.61 256 GLY A C 1
ATOM 1329 O O . GLY A 1 188 ? -37.032 90.888 24.279 1.00 40.05 256 GLY A O 1
ATOM 1330 N N . LEU A 1 189 ? -38.315 90.089 25.920 1.00 32.30 257 LEU A N 1
ATOM 1331 C CA . LEU A 1 189 ? -38.929 89.054 25.089 1.00 25.99 257 LEU A CA 1
ATOM 1332 C C . LEU A 1 189 ? -40.366 89.410 24.735 1.00 46.84 257 LEU A C 1
ATOM 1333 O O . LEU A 1 189 ? -41.078 88.605 24.136 1.00 31.87 257 LEU A O 1
ATOM 1338 N N . GLY A 1 190 ? -40.792 90.615 25.103 1.00 28.72 258 GLY A N 1
ATOM 1339 C CA . GLY A 1 190 ? -42.167 91.008 24.891 1.00 28.85 258 GLY A CA 1
ATOM 1340 C C . GLY A 1 190 ? -42.500 91.467 23.490 1.00 29.14 258 GLY A C 1
ATOM 1341 O O . GLY A 1 190 ? -43.624 91.884 23.241 1.00 43.71 258 GLY A O 1
ATOM 1342 N N . ARG A 1 191 ? -41.544 91.405 22.564 1.00 28.43 259 ARG A N 1
ATOM 1343 C CA . ARG A 1 191 ? -41.809 91.909 21.220 1.00 33.73 259 ARG A CA 1
ATOM 1344 C C . ARG A 1 191 ? -41.486 90.903 20.098 1.00 30.08 259 ARG A C 1
ATOM 1345 O O . ARG A 1 191 ? -41.694 91.208 18.922 1.00 45.07 259 ARG A O 1
ATOM 1353 N N . VAL A 1 192 ? -41.021 89.700 20.435 1.00 45.55 260 VAL A N 1
ATOM 1354 C CA . VAL A 1 192 ? -40.866 88.667 19.399 1.00 33.93 260 VAL A CA 1
ATOM 1355 C C . VAL A 1 192 ? -42.248 88.190 18.956 1.00 28.74 260 VAL A C 1
ATOM 1356 O O . VAL A 1 192 ? -43.206 88.254 19.723 1.00 35.97 260 VAL A O 1
ATOM 1360 N N . THR A 1 193 ? -42.343 87.713 17.721 1.00 33.50 261 THR A N 1
ATOM 1361 C CA . THR A 1 193 ? -43.587 87.181 17.195 1.00 36.96 261 THR A CA 1
ATOM 1362 C C . THR A 1 193 ? -43.566 85.641 17.087 1.00 29.50 261 THR A C 1
ATOM 1363 O O . THR A 1 193 ? -44.518 85.043 16.592 1.00 37.41 261 THR A O 1
ATOM 1367 N N . GLU A 1 194 ? -42.474 85.017 17.532 1.00 26.80 262 GLU A N 1
ATOM 1368 C CA . GLU A 1 194 ? -42.386 83.557 17.627 1.00 43.74 262 GLU A CA 1
ATOM 1369 C C . GLU A 1 194 ? -41.859 83.136 18.965 1.00 33.12 262 GLU A C 1
ATOM 1370 O O . GLU A 1 194 ? -41.330 83.956 19.701 1.00 33.76 262 GLU A O 1
ATOM 1376 N N . ASN A 1 195 ? -42.001 81.853 19.278 1.00 41.56 263 ASN A N 1
ATOM 1377 C CA . ASN A 1 195 ? -41.588 81.324 20.576 1.00 33.49 263 ASN A CA 1
ATOM 1378 C C . ASN A 1 195 ? -40.241 80.568 20.495 1.00 33.97 263 ASN A C 1
ATOM 1379 O O . ASN A 1 195 ? -40.137 79.548 19.806 1.00 33.58 263 ASN A O 1
ATOM 1384 N N . THR A 1 196 ? -39.247 81.007 21.261 1.00 30.32 264 THR A N 1
ATOM 1385 C CA . THR A 1 196 ? -37.937 80.361 21.221 1.00 28.19 264 THR A CA 1
ATOM 1386 C C . THR A 1 196 ? -37.945 78.917 21.747 1.00 36.51 264 THR A C 1
ATOM 1387 O O . THR A 1 196 ? -37.050 78.160 21.416 1.00 29.85 264 THR A O 1
ATOM 1391 N N . ASP A 1 197 ? -38.955 78.542 22.538 1.00 34.90 265 ASP A N 1
ATOM 1392 C CA . ASP A 1 197 ? -39.126 77.156 22.995 1.00 25.20 265 ASP A CA 1
ATOM 1393 C C . ASP A 1 197 ? -39.290 76.183 21.850 1.00 30.73 265 ASP A C 1
ATOM 1394 O O . ASP A 1 197 ? -38.720 75.089 21.869 1.00 35.04 265 ASP A O 1
ATOM 1399 N N . THR A 1 198 ? -40.074 76.582 20.852 1.00 27.21 266 THR A N 1
ATOM 1400 C CA . THR A 1 198 ? -40.524 75.667 19.806 1.00 27.31 266 THR A CA 1
ATOM 1401 C C . THR A 1 198 ? -40.083 76.032 18.389 1.00 33.19 266 THR A C 1
ATOM 1402 O O . THR A 1 198 ? -40.308 75.264 17.460 1.00 37.86 266 THR A O 1
ATOM 1406 N N . THR A 1 199 ? -39.546 77.233 18.207 1.00 29.98 267 THR A N 1
ATOM 1407 C CA . THR A 1 199 ? -39.178 77.737 16.878 1.00 31.42 267 THR A CA 1
ATOM 1408 C C . THR A 1 199 ? -37.701 78.142 16.917 1.00 36.38 267 THR A C 1
ATOM 1409 O O . THR A 1 199 ? -37.226 78.563 17.955 1.00 33.81 267 THR A O 1
ATOM 1413 N N . ALA A 1 200 ? -36.961 78.008 15.819 1.00 29.83 268 ALA A N 1
ATOM 1414 C CA . ALA A 1 200 ? -35.574 78.496 15.797 1.00 30.46 268 ALA A CA 1
ATOM 1415 C C . ALA A 1 200 ? -35.480 79.654 14.815 1.00 31.94 268 ALA A C 1
ATOM 1416 O O . ALA A 1 200 ? -36.414 79.890 14.048 1.00 27.28 268 ALA A O 1
ATOM 1418 N N . GLY A 1 201 ? -34.377 80.391 14.848 1.00 27.52 269 GLY A N 1
ATOM 1419 C CA . GLY A 1 201 ? -34.255 81.566 13.998 1.00 23.61 269 GLY A CA 1
ATOM 1420 C C . GLY A 1 201 ? -35.191 82.680 14.442 1.00 30.21 269 GLY A C 1
ATOM 1421 O O . GLY A 1 201 ? -35.628 83.495 13.628 1.00 36.32 269 GLY A O 1
ATOM 1422 N N . VAL A 1 202 ? -35.536 82.703 15.728 1.00 27.93 270 VAL A N 1
ATOM 1423 C CA . VAL A 1 202 ? -36.377 83.773 16.248 1.00 22.48 270 VAL A CA 1
ATOM 1424 C C . VAL A 1 202 ? -35.600 85.061 16.329 1.00 34.43 270 VAL A C 1
ATOM 1425 O O . VAL A 1 202 ? -34.570 85.158 17.007 1.00 27.74 270 VAL A O 1
ATOM 1429 N N . VAL A 1 203 ? -36.091 86.044 15.597 1.00 29.28 271 VAL A N 1
ATOM 1430 C CA . VAL A 1 203 ? -35.433 87.337 15.470 1.00 24.03 271 VAL A CA 1
ATOM 1431 C C . VAL A 1 203 ? -36.406 88.398 15.951 1.00 35.42 271 VAL A C 1
ATOM 1432 O O . VAL A 1 203 ? -37.551 88.450 15.482 1.00 30.04 271 VAL A O 1
ATOM 1436 N N . ASP A 1 204 ? -35.959 89.215 16.900 1.00 35.05 272 ASP A N 1
ATOM 1437 C CA . ASP A 1 204 ? -36.652 90.443 17.295 1.00 30.98 272 ASP A CA 1
ATOM 1438 C C . ASP A 1 204 ? -36.061 91.553 16.420 1.00 35.62 272 ASP A C 1
ATOM 1439 O O . ASP A 1 204 ? -34.851 91.806 16.468 1.00 35.25 272 ASP A O 1
ATOM 1444 N N . ASP A 1 205 ? -36.906 92.220 15.634 1.00 29.34 273 ASP A N 1
ATOM 1445 C CA . ASP A 1 205 ? -36.448 93.274 14.728 1.00 42.91 273 ASP A CA 1
ATOM 1446 C C . ASP A 1 205 ? -36.755 94.710 15.194 1.00 40.67 273 ASP A C 1
ATOM 1447 O O . ASP A 1 205 ? -36.601 95.630 14.405 1.00 43.69 273 ASP A O 1
ATOM 1452 N N . VAL A 1 206 ? -37.193 94.902 16.441 1.00 36.20 274 VAL A N 1
ATOM 1453 C CA . VAL A 1 206 ? -37.652 96.233 16.891 1.00 34.55 274 VAL A CA 1
ATOM 1454 C C . VAL A 1 206 ? -37.032 96.689 18.205 1.00 44.16 274 VAL A C 1
ATOM 1455 O O . VAL A 1 206 ? -36.936 97.886 18.440 1.00 56.96 274 VAL A O 1
ATOM 1459 N N . THR A 1 207 ? -36.633 95.747 19.066 1.00 30.36 275 THR A N 1
ATOM 1460 C CA . THR A 1 207 ? -36.066 96.092 20.377 1.00 31.60 275 THR A CA 1
ATOM 1461 C C . THR A 1 207 ? -34.638 96.598 20.220 1.00 39.06 275 THR A C 1
ATOM 1462 O O . THR A 1 207 ? -33.767 95.830 19.785 1.00 30.08 275 THR A O 1
ATOM 1466 N N . THR A 1 208 ? -34.415 97.877 20.563 1.00 43.68 276 THR A N 1
ATOM 1467 C CA . THR A 1 208 ? -33.078 98.500 20.634 1.00 35.91 276 THR A CA 1
ATOM 1468 C C . THR A 1 208 ? -32.592 98.579 22.083 1.00 32.26 276 THR A C 1
ATOM 1469 O O . THR A 1 208 ? -33.327 98.220 22.999 1.00 41.60 276 THR A O 1
ATOM 1473 N N . ALA A 1 209 ? -31.361 99.052 22.283 1.00 40.42 277 ALA A N 1
ATOM 1474 C CA . ALA A 1 209 ? -30.799 99.253 23.625 1.00 41.63 277 ALA A CA 1
ATOM 1475 C C . ALA A 1 209 ? -31.551 100.358 24.385 1.00 37.18 277 ALA A C 1
ATOM 1476 O O . ALA A 1 209 ? -31.472 100.437 25.599 1.00 56.98 277 ALA A O 1
ATOM 1478 N N . ASP A 1 210 ? -32.292 101.198 23.661 1.00 41.07 278 ASP A N 1
ATOM 1479 C CA . ASP A 1 210 ? -33.096 102.282 24.260 1.00 46.64 278 ASP A CA 1
ATOM 1480 C C . ASP A 1 210 ? -34.547 101.861 24.511 1.00 36.80 278 ASP A C 1
ATOM 1481 O O . ASP A 1 210 ? -35.342 102.651 25.038 1.00 45.98 278 ASP A O 1
ATOM 1486 N N . ASP A 1 211 ? -34.894 100.628 24.129 1.00 45.74 279 ASP A N 1
ATOM 1487 C CA . ASP A 1 211 ? -36.257 100.150 24.280 1.00 37.14 279 ASP A CA 1
ATOM 1488 C C . ASP A 1 211 ? -36.713 100.308 25.721 1.00 35.73 279 ASP A C 1
ATOM 1489 O O . ASP A 1 211 ? -35.926 100.210 26.657 1.00 49.37 279 ASP A O 1
ATOM 1494 N N . ALA A 1 212 ? -38.012 100.481 25.867 1.00 36.54 280 ALA A N 1
ATOM 1495 C CA . ALA A 1 212 ? -38.670 100.496 27.154 1.00 50.19 280 ALA A CA 1
ATOM 1496 C C . ALA A 1 212 ? -38.318 99.264 27.994 1.00 41.94 280 ALA A C 1
ATOM 1497 O O . ALA A 1 212 ? -38.179 99.363 29.218 1.00 45.06 280 ALA A O 1
ATOM 1499 N N A SER A 1 213 ? -38.175 98.114 27.344 0.21 40.40 281 SER A N 1
ATOM 1500 N N B SER A 1 213 ? -38.167 98.109 27.355 0.79 34.04 281 SER A N 1
ATOM 1501 C CA A SER A 1 213 ? -37.814 96.892 28.055 0.21 44.32 281 SER A CA 1
ATOM 1502 C CA B SER A 1 213 ? -37.826 96.901 28.113 0.79 39.95 281 SER A CA 1
ATOM 1503 C C A SER A 1 213 ? -36.448 97.047 28.712 0.21 39.83 281 SER A C 1
ATOM 1504 C C B SER A 1 213 ? -36.429 97.034 28.723 0.79 32.53 281 SER A C 1
ATOM 1505 O O A SER A 1 213 ? -36.282 96.742 29.892 0.21 45.01 281 SER A O 1
ATOM 1506 O O B SER A 1 213 ? -36.233 96.735 29.896 0.79 45.63 281 SER A O 1
ATOM 1511 N N . VAL A 1 214 ? -35.479 97.542 27.951 1.00 36.03 282 VAL A N 1
ATOM 1512 C CA . VAL A 1 214 ? -34.149 97.800 28.495 1.00 39.16 282 VAL A CA 1
ATOM 1513 C C . VAL A 1 214 ? -34.212 98.835 29.622 1.00 39.59 282 VAL A C 1
ATOM 1514 O O . VAL A 1 214 ? -33.535 98.688 30.625 1.00 40.24 282 VAL A O 1
ATOM 1518 N N . GLN A 1 215 ? -35.051 99.856 29.479 1.00 40.81 283 GLN A N 1
ATOM 1519 C CA . GLN A 1 215 ? -35.268 100.802 30.574 1.00 40.05 283 GLN A CA 1
ATOM 1520 C C . GLN A 1 215 ? -35.889 100.097 31.802 1.00 50.69 283 GLN A C 1
ATOM 1521 O O . GLN A 1 215 ? -35.555 100.386 32.937 1.00 38.29 283 GLN A O 1
ATOM 1527 N N . ALA A 1 216 ? -36.789 99.154 31.576 1.00 36.40 284 ALA A N 1
ATOM 1528 C CA . ALA A 1 216 ? -37.362 98.403 32.694 1.00 45.66 284 ALA A CA 1
ATOM 1529 C C . ALA A 1 216 ? -36.280 97.620 33.421 1.00 37.51 284 ALA A C 1
ATOM 1530 O O . ALA A 1 216 ? -36.279 97.597 34.633 1.00 36.01 284 ALA A O 1
ATOM 1532 N N . PHE A 1 217 ? -35.381 96.961 32.668 1.00 33.86 285 PHE A N 1
ATOM 1533 C CA . PHE A 1 217 ? -34.361 96.112 33.295 1.00 36.53 285 PHE A CA 1
ATOM 1534 C C . PHE A 1 217 ? -33.428 96.986 34.091 1.00 40.74 285 PHE A C 1
ATOM 1535 O O . PHE A 1 217 ? -33.051 96.607 35.194 1.00 46.42 285 PHE A O 1
ATOM 1543 N N . ALA A 1 218 ? -33.076 98.156 33.544 1.00 35.23 286 ALA A N 1
ATOM 1544 C CA . ALA A 1 218 ? -32.216 99.108 34.256 1.00 36.71 286 ALA A CA 1
ATOM 1545 C C . ALA A 1 218 ? -32.833 99.432 35.609 1.00 38.09 286 ALA A C 1
ATOM 1546 O O . ALA A 1 218 ? -32.139 99.365 36.624 1.00 45.46 286 ALA A O 1
ATOM 1548 N N . ALA A 1 219 ? -34.138 99.726 35.637 1.00 38.73 287 ALA A N 1
ATOM 1549 C CA . ALA A 1 219 ? -34.812 100.032 36.901 1.00 44.74 287 ALA A CA 1
ATOM 1550 C C . ALA A 1 219 ? -34.808 98.827 37.865 1.00 50.61 287 ALA A C 1
ATOM 1551 O O . ALA A 1 219 ? -34.789 99.007 39.078 1.00 55.41 287 ALA A O 1
ATOM 1553 N N . GLY A 1 220 ? -34.812 97.611 37.326 1.00 46.87 288 GLY A N 1
ATOM 1554 C CA . GLY A 1 220 ? -34.698 96.414 38.144 1.00 40.26 288 GLY A CA 1
ATOM 1555 C C . GLY A 1 220 ? -33.312 96.294 38.765 1.00 40.69 288 GLY A C 1
ATOM 1556 O O . GLY A 1 220 ? -33.157 95.957 39.941 1.00 42.96 288 GLY A O 1
ATOM 1557 N N . ILE A 1 221 ? -32.301 96.575 37.955 1.00 44.24 289 ILE A N 1
ATOM 1558 C CA . ILE A 1 221 ? -30.915 96.537 38.384 1.00 49.21 289 ILE A CA 1
ATOM 1559 C C . ILE A 1 221 ? -30.640 97.638 39.424 1.00 45.38 289 ILE A C 1
ATOM 1560 O O . ILE A 1 221 ? -30.016 97.388 40.453 1.00 48.65 289 ILE A O 1
ATOM 1565 N N . ASP A 1 222 ? -31.118 98.849 39.152 1.00 45.48 290 ASP A N 1
ATOM 1566 C CA . ASP A 1 222 ? -30.913 99.979 40.059 1.00 54.24 290 ASP A CA 1
ATOM 1567 C C . ASP A 1 222 ? -31.601 99.743 41.377 1.00 52.07 290 ASP A C 1
ATOM 1568 O O . ASP A 1 222 ? -31.149 100.221 42.418 1.00 46.15 290 ASP A O 1
ATOM 1573 N N . ALA A 1 223 ? -32.700 99.004 41.336 1.00 45.54 291 ALA A N 1
ATOM 1574 C CA . ALA A 1 223 ? -33.438 98.749 42.557 1.00 60.28 291 ALA A CA 1
ATOM 1575 C C . ALA A 1 223 ? -32.884 97.532 43.287 1.00 66.42 291 ALA A C 1
ATOM 1576 O O . ALA A 1 223 ? -33.460 97.110 44.265 1.00 42.85 291 ALA A O 1
ATOM 1578 N N . GLY A 1 224 ? -31.774 96.971 42.815 1.00 46.51 292 GLY A N 1
ATOM 1579 C CA . GLY A 1 224 ? -31.041 95.994 43.596 1.00 40.66 292 GLY A CA 1
ATOM 1580 C C . GLY A 1 224 ? -31.016 94.548 43.090 1.00 58.10 292 GLY A C 1
ATOM 1581 O O . GLY A 1 224 ? -30.564 93.660 43.814 1.00 42.84 292 GLY A O 1
ATOM 1582 N N . ALA A 1 225 ? -31.488 94.310 41.864 1.00 44.08 293 ALA A N 1
ATOM 1583 C CA . ALA A 1 225 ? -31.527 92.964 41.278 1.00 60.51 293 ALA A CA 1
ATOM 1584 C C . ALA A 1 225 ? -30.167 92.254 41.389 1.00 45.85 293 ALA A C 1
ATOM 1585 O O . ALA A 1 225 ? -29.141 92.852 41.098 1.00 44.86 293 ALA A O 1
ATOM 1587 N N . ALA A 1 226 ? -30.173 90.994 41.821 1.00 39.50 294 ALA A N 1
ATOM 1588 C CA . ALA A 1 226 ? -28.951 90.232 42.083 1.00 39.59 294 ALA A CA 1
ATOM 1589 C C . ALA A 1 226 ? -28.713 89.176 41.009 1.00 39.02 294 ALA A C 1
ATOM 1590 O O . ALA A 1 226 ? -27.624 88.606 40.926 1.00 39.86 294 ALA A O 1
ATOM 1592 N N . PHE A 1 227 ? -29.770 88.885 40.250 1.00 33.85 295 PHE A N 1
ATOM 1593 C CA . PHE A 1 227 ? -29.774 87.898 39.153 1.00 34.10 295 PHE A CA 1
ATOM 1594 C C . PHE A 1 227 ? -30.554 88.477 37.981 1.00 36.73 295 PHE A C 1
ATOM 1595 O O . PHE A 1 227 ? -31.642 89.058 38.157 1.00 35.88 295 PHE A O 1
ATOM 1603 N N . VAL A 1 228 ? -30.009 88.294 36.786 1.00 32.24 296 VAL A N 1
ATOM 1604 C CA . VAL A 1 228 ? -30.690 88.646 35.547 1.00 35.25 296 VAL A CA 1
ATOM 1605 C C . VAL A 1 228 ? -30.661 87.435 34.626 1.00 40.79 296 VAL A C 1
ATOM 1606 O O . VAL A 1 228 ? -29.607 86.809 34.446 1.00 33.57 296 VAL A O 1
ATOM 1618 N N . THR A 1 230 ? -31.111 86.051 30.687 1.00 30.56 298 THR A N 1
ATOM 1619 C CA . THR A 1 230 ? -31.034 86.470 29.291 1.00 26.86 298 THR A CA 1
ATOM 1620 C C . THR A 1 230 ? -31.951 85.614 28.393 1.00 35.59 298 THR A C 1
ATOM 1621 O O . THR A 1 230 ? -32.169 84.420 28.655 1.00 36.51 298 THR A O 1
ATOM 1625 N N . SER A 1 231 ? -32.481 86.273 27.360 1.00 26.61 299 SER A N 1
ATOM 1626 C CA . SER A 1 231 ? -33.206 85.725 26.215 1.00 33.01 299 SER A CA 1
ATOM 1627 C C . SER A 1 231 ? -32.307 84.970 25.228 1.00 29.69 299 SER A C 1
ATOM 1628 O O . SER A 1 231 ? -31.124 85.289 25.123 1.00 34.38 299 SER A O 1
ATOM 1631 N N . THR A 1 232 ? -32.867 84.019 24.466 1.00 26.50 300 THR A N 1
ATOM 1632 C CA . THR A 1 232 ? -32.081 83.395 23.399 1.00 23.54 300 THR A CA 1
ATOM 1633 C C . THR A 1 232 ? -32.486 83.912 22.020 1.00 34.40 300 THR A C 1
ATOM 1634 O O . THR A 1 232 ? -31.955 83.469 21.022 1.00 25.08 300 THR A O 1
ATOM 1638 N N . ALA A 1 233 ? -33.409 84.862 21.969 1.00 27.80 301 ALA A N 1
ATOM 1639 C CA . ALA A 1 233 ? -33.805 85.494 20.712 1.00 27.32 301 ALA A CA 1
ATOM 1640 C C . ALA A 1 233 ? -32.624 86.221 20.070 1.00 36.37 301 ALA A C 1
ATOM 1641 O O . ALA A 1 233 ? -31.681 86.602 20.757 1.00 29.34 301 ALA A O 1
ATOM 1643 N N . VAL A 1 234 ? -32.672 86.412 18.755 1.00 24.24 302 VAL A N 1
ATOM 1644 C CA . VAL A 1 234 ? -31.651 87.210 18.077 1.00 26.01 302 VAL A CA 1
ATOM 1645 C C . VAL A 1 234 ? -32.191 88.622 17.940 1.00 31.19 302 VAL A C 1
ATOM 1646 O O . VAL A 1 234 ? -33.300 88.804 17.445 1.00 35.97 302 VAL A O 1
ATOM 1650 N N . TYR A 1 235 ? -31.438 89.614 18.413 1.00 35.57 303 TYR A N 1
ATOM 1651 C CA . TYR A 1 235 ? -31.916 91.011 18.426 1.00 29.13 303 TYR A CA 1
ATOM 1652 C C . TYR A 1 235 ? -31.243 91.815 17.312 1.00 30.56 303 TYR A C 1
ATOM 1653 O O . TYR A 1 235 ? -30.144 92.308 17.495 1.00 35.88 303 TYR A O 1
ATOM 1662 N N . SER A 1 236 ? -31.930 91.945 16.180 1.00 28.10 304 SER A N 1
ATOM 1663 C CA . SER A 1 236 ? -31.449 92.667 15.004 1.00 26.62 304 SER A CA 1
ATOM 1664 C C . SER A 1 236 ? -30.832 94.027 15.295 1.00 28.01 304 SER A C 1
ATOM 1665 O O . SER A 1 236 ? -29.815 94.391 14.702 1.00 38.91 304 SER A O 1
ATOM 1668 N N . GLN A 1 237 ? -31.444 94.778 16.202 1.00 30.87 305 GLN A N 1
ATOM 1669 C CA . GLN A 1 237 ? -31.052 96.186 16.404 1.00 29.74 305 GLN A CA 1
ATOM 1670 C C . GLN A 1 237 ? -30.016 96.369 17.501 1.00 39.87 305 GLN A C 1
ATOM 1671 O O . GLN A 1 237 ? -29.664 97.508 17.831 1.00 42.18 305 GLN A O 1
ATOM 1677 N N . ILE A 1 238 ? -29.577 95.266 18.107 1.00 32.60 306 ILE A N 1
ATOM 1678 C CA . ILE A 1 238 ? -28.582 95.320 19.183 1.00 36.21 306 ILE A CA 1
ATOM 1679 C C . ILE A 1 238 ? -27.409 94.462 18.772 1.00 34.06 306 ILE A C 1
ATOM 1680 O O . ILE A 1 238 ? -26.298 94.958 18.640 1.00 37.53 306 ILE A O 1
ATOM 1685 N N . ASP A 1 239 ? -27.642 93.170 18.570 1.00 34.38 307 ASP A N 1
ATOM 1686 C CA . ASP A 1 239 ? -26.592 92.310 17.991 1.00 36.26 307 ASP A CA 1
ATOM 1687 C C . ASP A 1 239 ? -27.184 91.187 17.158 1.00 29.78 307 ASP A C 1
ATOM 1688 O O . ASP A 1 239 ? -27.684 90.200 17.710 1.00 31.98 307 ASP A O 1
ATOM 1693 N N . PRO A 1 240 ? -27.115 91.329 15.826 1.00 30.28 308 PRO A N 1
ATOM 1694 C CA . PRO A 1 240 ? -27.787 90.355 14.945 1.00 26.13 308 PRO A CA 1
ATOM 1695 C C . PRO A 1 240 ? -26.977 89.080 14.711 1.00 49.17 308 PRO A C 1
ATOM 1696 O O . PRO A 1 240 ? -27.454 88.200 14.001 1.00 26.62 308 PRO A O 1
ATOM 1700 N N . ASP A 1 241 ? -25.779 88.991 15.289 1.00 26.62 309 ASP A N 1
ATOM 1701 C CA . ASP A 1 241 ? -24.850 87.889 15.008 1.00 29.66 309 ASP A CA 1
ATOM 1702 C C . ASP A 1 241 ? -25.043 86.652 15.879 1.00 31.49 309 ASP A C 1
ATOM 1703 O O . ASP A 1 241 ? -24.452 85.639 15.598 1.00 29.64 309 ASP A O 1
ATOM 1708 N N . ALA A 1 242 ? -25.844 86.737 16.935 1.00 27.75 310 ALA A N 1
ATOM 1709 C CA . ALA A 1 242 ? -26.015 85.603 17.829 1.00 26.52 310 ALA A CA 1
ATOM 1710 C C . ALA A 1 242 ? -27.277 85.721 18.643 1.00 28.86 310 ALA A C 1
ATOM 1711 O O . ALA A 1 242 ? -27.756 86.831 18.904 1.00 28.25 310 ALA A O 1
ATOM 1713 N N . PRO A 1 243 ? -27.794 84.572 19.095 1.00 29.77 311 PRO A N 1
ATOM 1714 C CA . PRO A 1 243 ? -28.743 84.569 20.210 1.00 25.40 311 PRO A CA 1
ATOM 1715 C C . PRO A 1 243 ? -28.256 85.450 21.369 1.00 34.97 311 PRO A C 1
ATOM 1716 O O . PRO A 1 243 ? -27.077 85.315 21.731 1.00 32.99 311 PRO A O 1
ATOM 1720 N N . ALA A 1 244 ? -29.120 86.277 21.969 1.00 27.23 312 ALA A N 1
ATOM 1721 C CA . ALA A 1 244 ? -28.671 87.249 22.997 1.00 24.99 312 ALA A CA 1
ATOM 1722 C C . ALA A 1 244 ? -27.847 86.568 24.070 1.00 22.59 312 ALA A C 1
ATOM 1723 O O . ALA A 1 244 ? -26.837 87.098 24.476 1.00 29.47 312 ALA A O 1
ATOM 1725 N N . ALA A 1 245 ? -28.283 85.376 24.507 1.00 23.87 313 ALA A N 1
ATOM 1726 C CA . ALA A 1 245 ? -27.625 84.641 25.586 1.00 24.91 313 ALA A CA 1
ATOM 1727 C C . ALA A 1 245 ? -26.168 84.278 25.254 1.00 34.40 313 ALA A C 1
ATOM 1728 O O . ALA A 1 245 ? -25.370 84.012 26.162 1.00 24.70 313 ALA A O 1
ATOM 1730 N N . PHE A 1 246 ? -25.841 84.287 23.966 1.00 22.83 314 PHE A N 1
ATOM 1731 C CA . PHE A 1 246 ? -24.506 83.960 23.470 1.00 33.44 314 PHE A CA 1
ATOM 1732 C C . PHE A 1 246 ? -23.783 85.210 22.999 1.00 34.24 314 PHE A C 1
ATOM 1733 O O . PHE A 1 246 ? -22.717 85.116 22.411 1.00 31.51 314 PHE A O 1
ATOM 1741 N N . SER A 1 247 ? -24.370 86.382 23.215 1.00 29.25 315 SER A N 1
ATOM 1742 C CA . SER A 1 247 ? -23.751 87.603 22.702 1.00 33.16 315 SER A CA 1
ATOM 1743 C C . SER A 1 247 ? -22.877 88.298 23.747 1.00 35.88 315 SER A C 1
ATOM 1744 O O . SER A 1 247 ? -23.387 88.831 24.742 1.00 34.16 315 S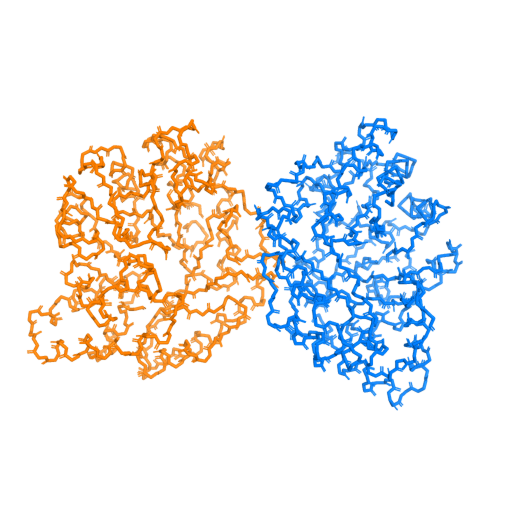ER A O 1
ATOM 1747 N N . ARG A 1 248 ? -21.562 88.305 23.534 1.00 32.61 316 ARG A N 1
ATOM 1748 C CA . ARG A 1 248 ? -20.705 89.099 24.407 1.00 27.81 316 ARG A CA 1
ATOM 1749 C C . ARG A 1 248 ? -21.222 90.553 24.489 1.00 51.33 316 ARG A C 1
ATOM 1750 O O . ARG A 1 248 ? -21.284 91.142 25.575 1.00 32.98 316 ARG A O 1
ATOM 1758 N N . GLU A 1 249 ? -21.646 91.113 23.361 1.00 30.06 317 GLU A N 1
ATOM 1759 C CA . GLU A 1 249 ? -22.069 92.510 23.357 1.00 31.77 317 GLU A CA 1
ATOM 1760 C C . GLU A 1 249 ? -23.294 92.772 24.222 1.00 52.11 317 GLU A C 1
ATOM 1761 O O . GLU A 1 249 ? -23.369 93.776 24.939 1.00 36.69 317 GLU A O 1
ATOM 1767 N N . ILE A 1 250 ? -24.263 91.870 24.162 1.00 36.15 318 ILE A N 1
ATOM 1768 C CA . ILE A 1 250 ? -25.487 92.101 24.885 1.00 32.15 318 ILE A CA 1
ATOM 1769 C C . ILE A 1 250 ? -25.269 91.824 26.371 1.00 27.76 318 ILE A C 1
ATOM 1770 O O . ILE A 1 250 ? -25.706 92.606 27.221 1.00 38.78 318 ILE A O 1
ATOM 1775 N N . VAL A 1 251 ? -24.582 90.717 26.681 1.00 27.57 319 VAL A N 1
ATOM 1776 C CA . VAL A 1 251 ? -24.450 90.256 28.081 1.00 25.81 319 VAL A CA 1
ATOM 1777 C C . VAL A 1 251 ? -23.410 91.065 28.844 1.00 41.94 319 VAL A C 1
ATOM 1778 O O . VAL A 1 251 ? -23.670 91.532 29.968 1.00 40.36 319 VAL A O 1
ATOM 1782 N N . SER A 1 252 ? -22.242 91.254 28.233 1.00 33.62 320 SER A N 1
ATOM 1783 C CA . SER A 1 252 ? -21.149 91.922 28.903 1.00 37.69 320 SER A CA 1
ATOM 1784 C C . SER A 1 252 ? -21.090 93.423 28.615 1.00 42.59 320 SER A C 1
ATOM 1785 O O . SER A 1 252 ? -20.988 94.191 29.553 1.00 44.44 320 SER A O 1
ATOM 1788 N N . ASP A 1 253 ? -21.145 93.858 27.354 1.00 31.77 321 ASP A N 1
ATOM 1789 C CA . ASP A 1 253 ? -21.034 95.301 27.082 1.00 41.49 321 ASP A CA 1
ATOM 1790 C C . ASP A 1 253 ? -22.309 96.049 27.491 1.00 34.10 321 ASP A C 1
ATOM 1791 O O . ASP A 1 253 ? -22.213 97.057 28.118 1.00 40.83 321 ASP A O 1
ATOM 1796 N N . LEU A 1 254 ? -23.495 95.542 27.161 1.00 33.55 322 LEU A N 1
ATOM 1797 C CA . LEU A 1 254 ? -24.723 96.269 27.468 1.00 42.70 322 LEU A CA 1
ATOM 1798 C C . LEU A 1 254 ? -25.153 96.079 28.929 1.00 40.14 322 LEU A C 1
ATOM 1799 O O . LEU A 1 254 ? -25.222 97.039 29.706 1.00 37.86 322 LEU A O 1
ATOM 1804 N N . LEU A 1 255 ? -25.443 94.835 29.288 1.00 36.25 323 LEU A N 1
ATOM 1805 C CA . LEU A 1 255 ? -25.959 94.461 30.611 1.00 36.61 323 LEU A CA 1
ATOM 1806 C C . LEU A 1 255 ? -24.958 94.780 31.725 1.00 66.57 323 LEU A C 1
ATOM 1807 O O . LEU A 1 255 ? -25.268 95.556 32.614 1.00 33.85 323 LEU A O 1
ATOM 1812 N N . ARG A 1 256 ? -23.759 94.196 31.681 1.00 28.41 324 ARG A N 1
ATOM 1813 C CA . ARG A 1 256 ? -22.770 94.471 32.713 1.00 32.32 324 ARG A CA 1
ATOM 1814 C C . ARG A 1 256 ? -22.087 95.843 32.546 1.00 35.73 324 ARG A C 1
ATOM 1815 O O . ARG A 1 256 ? -21.755 96.497 33.538 1.00 42.49 324 ARG A O 1
ATOM 1823 N N . GLY A 1 257 ? -21.860 96.276 31.309 1.00 43.23 325 GLY A N 1
ATOM 1824 C CA . GLY A 1 257 ? -21.121 97.516 31.091 1.00 40.74 325 GLY A CA 1
ATOM 1825 C C . GLY A 1 257 ? -21.978 98.754 31.237 1.00 45.37 325 GLY A C 1
ATOM 1826 O O . GLY A 1 257 ? -21.880 99.443 32.234 1.00 66.68 325 GLY A O 1
ATOM 1827 N N . GLN A 1 258 ? -22.838 99.005 30.247 1.00 40.41 326 GLN A N 1
ATOM 1828 C CA . GLN A 1 258 ? -23.743 100.164 30.205 1.00 63.66 326 GLN A CA 1
ATOM 1829 C C . GLN A 1 258 ? -24.663 100.255 31.430 1.00 47.80 326 GLN A C 1
ATOM 1830 O O . GLN A 1 258 ? -24.741 101.306 32.082 1.00 51.88 326 GLN A O 1
ATOM 1836 N N . LEU A 1 259 ? -25.352 99.149 31.716 1.00 44.88 327 LEU A N 1
ATOM 1837 C CA . LEU A 1 259 ? -26.388 99.082 32.741 1.00 53.04 327 LEU A CA 1
ATOM 1838 C C . LEU A 1 259 ? -25.770 98.835 34.118 1.00 48.31 327 LEU A C 1
ATOM 1839 O O . LEU A 1 259 ? -26.438 99.006 35.146 1.00 51.30 327 LEU A O 1
ATOM 1844 N N . GLY A 1 260 ? -24.492 98.445 34.123 1.00 43.75 328 GLY A N 1
ATOM 1845 C CA . GLY A 1 260 ? -23.716 98.296 35.343 1.00 34.81 328 GLY A CA 1
ATOM 1846 C C . GLY A 1 260 ? -24.070 97.084 36.210 1.00 45.99 328 GLY A C 1
ATOM 1847 O O . GLY A 1 260 ? -23.787 97.058 37.405 1.00 51.47 328 GLY A O 1
ATOM 1848 N N . PHE A 1 261 ? -24.695 96.069 35.625 1.00 42.65 329 PHE A N 1
ATOM 1849 C CA . PHE A 1 261 ? -25.067 94.902 36.427 1.00 44.30 329 PHE A CA 1
ATOM 1850 C C . PHE A 1 261 ? -23.822 94.095 36.832 1.00 41.43 329 PHE A C 1
ATOM 1851 O O . PHE A 1 261 ? -23.021 93.684 35.987 1.00 47.94 329 PHE A O 1
ATOM 1859 N N . ASP A 1 262 ? -23.692 93.877 38.136 1.00 38.58 330 ASP A N 1
ATOM 1860 C CA . ASP A 1 262 ? -22.569 93.172 38.774 1.00 45.51 330 ASP A CA 1
ATOM 1861 C C . ASP A 1 262 ? -22.892 91.757 39.277 1.00 40.42 330 ASP A C 1
ATOM 1862 O O . ASP A 1 262 ? -21.999 91.054 39.776 1.00 52.54 330 ASP A O 1
ATOM 1867 N N . GLY A 1 263 ? -24.166 91.366 39.203 1.00 41.91 331 GLY A N 1
ATOM 1868 C CA . GLY A 1 263 ? -24.626 90.138 39.830 1.00 35.34 331 GLY A CA 1
ATOM 1869 C C . GLY A 1 263 ? -24.531 88.960 38.889 1.00 42.27 331 GLY A C 1
ATOM 1870 O O . GLY A 1 263 ? -23.670 88.928 37.999 1.00 38.31 331 GLY A O 1
ATOM 1871 N N . VAL A 1 264 ? -25.429 88.001 39.071 1.00 32.85 332 VAL A N 1
ATOM 1872 C CA . VAL A 1 264 ? -25.354 86.731 38.386 1.00 31.46 332 VAL A CA 1
ATOM 1873 C C . VAL A 1 264 ? -26.253 86.709 37.151 1.00 37.97 332 VAL A C 1
ATOM 1874 O O . VAL A 1 264 ? -27.452 87.038 37.235 1.00 33.57 332 VAL A O 1
ATOM 1878 N N . VAL A 1 265 ? -25.667 86.363 36.003 1.00 29.64 333 VAL A N 1
ATOM 1879 C CA . VAL A 1 265 ? -26.390 86.248 34.744 1.00 29.50 333 VAL A CA 1
ATOM 1880 C C . VAL A 1 265 ? -26.776 84.780 34.516 1.00 38.60 333 VAL A C 1
ATOM 1881 O O . VAL A 1 265 ? -25.912 83.904 34.503 1.00 31.34 333 VAL A O 1
ATOM 1885 N N . VAL A 1 266 ? -28.067 84.529 34.330 1.00 30.84 334 VAL A N 1
ATOM 1886 C CA . VAL A 1 266 ? -28.615 83.182 34.127 1.00 33.28 334 VAL A CA 1
ATOM 1887 C C . VAL A 1 266 ? -29.127 83.081 32.707 1.00 33.36 334 VAL A C 1
ATOM 1888 O O . VAL A 1 266 ? -29.773 84.017 32.235 1.00 34.74 334 VAL A O 1
ATOM 1892 N N . THR A 1 267 ? -28.819 81.994 31.998 1.00 26.10 335 THR A N 1
ATOM 1893 C CA . THR A 1 267 ? -29.438 81.786 30.685 1.00 25.62 335 THR A CA 1
ATOM 1894 C C . THR A 1 267 ? -30.895 81.401 30.859 1.00 31.69 335 THR A C 1
ATOM 1895 O O . THR A 1 267 ? -31.304 80.870 31.904 1.00 35.07 335 THR A O 1
ATOM 1899 N N . ASP A 1 268 ? -31.682 81.658 29.821 1.00 27.00 336 ASP A N 1
ATOM 1900 C CA . ASP A 1 268 ? -32.947 80.958 29.653 1.00 25.11 336 ASP A CA 1
ATOM 1901 C C . ASP A 1 268 ? -32.586 79.443 29.510 1.00 28.57 336 ASP A C 1
ATOM 1902 O O . ASP A 1 268 ? -31.420 79.081 29.280 1.00 33.16 336 ASP A O 1
ATOM 1907 N N . ASP A 1 269 ? -33.538 78.549 29.698 1.00 25.14 337 ASP A N 1
ATOM 1908 C CA . ASP A 1 269 ? -33.235 77.136 29.507 1.00 30.03 337 ASP A CA 1
ATOM 1909 C C . ASP A 1 269 ? -32.599 76.875 28.149 1.00 39.34 337 ASP A C 1
ATOM 1910 O O . ASP A 1 269 ? -33.187 77.243 27.150 1.00 31.24 337 ASP A O 1
ATOM 1915 N N . VAL A 1 270 ? -31.425 76.245 28.082 1.00 24.29 338 VAL A N 1
ATOM 1916 C CA . VAL A 1 270 ? -30.826 75.950 26.775 1.00 23.88 338 VAL A CA 1
ATOM 1917 C C . VAL A 1 270 ? -30.874 74.455 26.463 1.00 27.94 338 VAL A C 1
ATOM 1918 O O . VAL A 1 270 ? -30.342 74.009 25.443 1.00 31.31 338 VAL A O 1
ATOM 1922 N N . SER A 1 271 ? -31.475 73.675 27.356 1.00 24.59 339 SER A N 1
ATOM 1923 C CA . SER A 1 271 ? -31.470 72.213 27.232 1.00 25.01 339 SER A CA 1
ATOM 1924 C C . SER A 1 271 ? -32.335 71.721 26.066 1.00 27.97 339 SER A C 1
ATOM 1925 O O . SER A 1 271 ? -31.890 70.854 25.328 1.00 34.63 339 SER A O 1
ATOM 1928 N N . ALA A 1 272 ? -33.557 72.245 25.896 1.00 25.65 340 ALA A N 1
ATOM 1929 C CA . ALA A 1 272 ? -34.445 71.714 24.859 1.00 26.18 340 ALA A CA 1
ATOM 1930 C C . ALA A 1 272 ? -35.073 72.794 23.955 1.00 32.34 340 ALA A C 1
ATOM 1931 O O . ALA A 1 272 ? -35.670 72.475 22.920 1.00 31.75 340 ALA A O 1
ATOM 1933 N N . ALA A 1 273 ? -34.948 74.056 24.347 1.00 31.47 341 ALA A N 1
ATOM 1934 C CA . ALA A 1 273 ? -35.454 75.178 23.555 1.00 33.00 341 ALA A CA 1
ATOM 1935 C C . ALA A 1 273 ? -34.971 75.106 22.097 1.00 25.10 341 ALA A C 1
ATOM 1936 O O . ALA A 1 273 ? -33.742 75.067 21.826 1.00 27.89 341 ALA A O 1
ATOM 1938 N N . GLU A 1 274 ? -35.930 75.093 21.180 1.00 25.55 342 GLU A N 1
ATOM 1939 C CA . GLU A 1 274 ? -35.654 74.856 19.779 1.00 25.61 342 GLU A CA 1
ATOM 1940 C C . GLU A 1 274 ? -34.674 75.890 19.240 1.00 34.00 342 GLU A C 1
ATOM 1941 O O . GLU A 1 274 ? -33.862 75.571 18.401 1.00 25.40 342 GLU A O 1
ATOM 1947 N N . GLN A 1 275 ? -34.734 77.112 19.770 1.00 28.59 343 GLN A N 1
ATOM 1948 C CA . GLN A 1 275 ? -33.934 78.211 19.275 1.00 24.14 343 GLN A CA 1
ATOM 1949 C C . GLN A 1 275 ? -32.426 77.904 19.352 1.00 32.10 343 GLN A C 1
ATOM 1950 O O . GLN A 1 275 ? -31.655 78.424 18.554 1.00 28.84 343 GLN A O 1
ATOM 1956 N N . VAL A 1 276 ? -32.000 77.046 20.291 1.00 23.72 344 VAL A N 1
ATOM 1957 C CA . VAL A 1 276 ? -30.557 76.764 20.374 1.00 27.74 344 VAL A CA 1
ATOM 1958 C C . VAL A 1 276 ? -30.151 75.324 20.094 1.00 34.78 344 VAL A C 1
ATOM 1959 O O . VAL A 1 276 ? -29.008 74.951 20.352 1.00 32.16 344 VAL A O 1
ATOM 1963 N N . GLN A 1 277 ? -31.058 74.521 19.540 1.00 25.18 345 GLN A N 1
ATOM 1964 C CA . GLN A 1 277 ? -30.740 73.114 19.273 1.00 27.76 345 GLN A CA 1
ATOM 1965 C C . GLN A 1 277 ? -29.708 72.960 18.146 1.00 29.54 345 GLN A C 1
ATOM 1966 O O . GLN A 1 277 ? -29.094 71.917 18.067 1.00 29.18 345 GLN A O 1
ATOM 1972 N N . ALA A 1 278 ? -29.531 73.976 17.280 1.00 25.36 346 ALA A N 1
ATOM 1973 C CA . ALA A 1 278 ? -28.487 73.943 16.216 1.00 27.95 346 ALA A CA 1
ATOM 1974 C C . ALA A 1 278 ? -27.070 73.773 16.771 1.00 32.76 346 ALA A C 1
ATOM 1975 O O . ALA A 1 278 ? -26.193 73.275 16.086 1.00 40.75 346 ALA A O 1
ATOM 1977 N N . TRP A 1 279 ? -26.861 74.204 18.015 1.00 25.19 347 TRP A N 1
ATOM 1978 C CA . TRP A 1 279 ? -25.57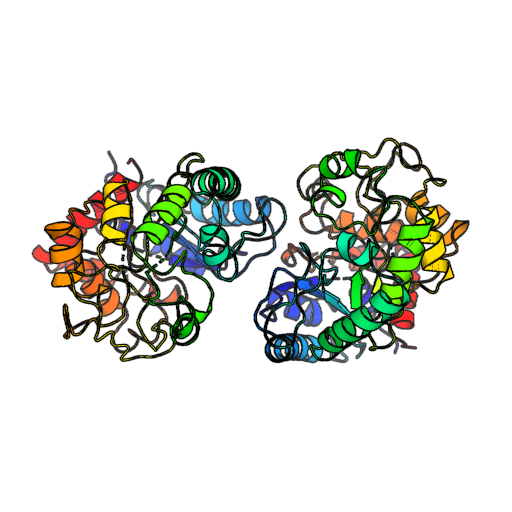8 74.042 18.703 1.00 25.72 347 TRP A CA 1
ATOM 1979 C C . TRP A 1 279 ? -25.589 72.808 19.580 1.00 39.96 347 TRP A C 1
ATOM 1980 O O . TRP A 1 279 ? -26.619 72.484 20.168 1.00 24.10 347 TRP A O 1
ATOM 1991 N N . SER A 1 280 ? -24.452 72.120 19.672 1.00 24.30 348 SER A N 1
ATOM 1992 C CA . SER A 1 280 ? -24.343 71.001 20.578 1.00 31.67 348 SER A CA 1
ATOM 1993 C C . SER A 1 280 ? -24.594 71.491 22.015 1.00 28.35 348 SER A C 1
ATOM 1994 O O . SER A 1 280 ? -24.400 72.673 22.338 1.00 28.91 348 SER A O 1
ATOM 1997 N N . PRO A 1 281 ? -25.001 70.584 22.906 1.00 27.94 349 PRO A N 1
ATOM 1998 C CA . PRO A 1 281 ? -25.150 71.006 24.303 1.00 24.16 349 PRO A CA 1
ATOM 1999 C C . PRO A 1 281 ? -23.872 71.616 24.873 1.00 43.79 349 PRO A C 1
ATOM 2000 O O . PRO A 1 281 ? -23.938 72.582 25.610 1.00 27.14 349 PRO A O 1
ATOM 2004 N N . ALA A 1 282 ? -22.723 71.036 24.544 1.00 25.02 350 ALA A N 1
ATOM 2005 C CA . ALA A 1 282 ? -21.438 71.550 24.999 1.00 28.53 350 ALA A CA 1
ATOM 2006 C C . ALA A 1 282 ? -21.238 72.986 24.514 1.00 25.25 350 ALA A C 1
ATOM 2007 O O . ALA A 1 282 ? -20.910 73.872 25.304 1.00 27.94 350 ALA A O 1
ATOM 2009 N N . ASP A 1 283 ? -21.496 73.243 23.227 1.00 23.91 351 ASP A N 1
ATOM 2010 C CA . ASP A 1 283 ? -21.336 74.627 22.715 1.00 23.77 351 ASP A CA 1
ATOM 2011 C C . ASP A 1 283 ? -22.322 75.619 23.325 1.00 36.36 351 ASP A C 1
ATOM 2012 O O . ASP A 1 283 ? -21.967 76.787 23.525 1.00 28.86 351 ASP A O 1
ATOM 2017 N N . ARG A 1 284 ? -23.541 75.185 23.631 1.00 23.32 352 ARG A N 1
ATOM 2018 C CA . ARG A 1 284 ? -24.473 76.102 24.301 1.00 34.27 352 ARG A CA 1
ATOM 2019 C C . ARG A 1 284 ? -23.865 76.630 25.601 1.00 28.61 352 ARG A C 1
ATOM 2020 O O . ARG A 1 284 ? -23.930 77.838 25.908 1.00 29.06 352 ARG A O 1
ATOM 2028 N N . ALA A 1 285 ? -23.298 75.715 26.383 1.00 30.03 353 ALA A N 1
ATOM 2029 C CA . ALA A 1 285 ? -22.751 76.099 27.669 1.00 28.92 353 ALA A CA 1
ATOM 2030 C C . ALA A 1 285 ? -21.533 77.021 27.471 1.00 34.00 353 ALA A C 1
ATOM 2031 O O . ALA A 1 285 ? -21.402 78.075 28.118 1.00 32.38 353 ALA A O 1
ATOM 2033 N N . ILE A 1 286 ? -20.654 76.616 26.559 1.00 25.04 354 ILE A N 1
ATOM 2034 C CA . ILE A 1 286 ? -19.409 77.331 26.331 1.00 24.38 354 ILE A CA 1
ATOM 2035 C C . ILE A 1 286 ? -19.696 78.738 25.803 1.00 24.44 354 ILE A C 1
ATOM 2036 O O . ILE A 1 286 ? -19.131 79.713 26.317 1.00 28.52 354 ILE A O 1
ATOM 2041 N N . LEU A 1 287 ? -20.583 78.854 24.809 1.00 32.74 355 LEU A N 1
ATOM 2042 C CA . LEU A 1 287 ? -20.908 80.168 24.257 1.00 35.18 355 LEU A CA 1
ATOM 2043 C C . LEU A 1 287 ? -21.582 81.068 25.304 1.00 29.08 355 LEU A C 1
ATOM 2044 O O . LEU A 1 287 ? -21.292 82.263 25.362 1.00 31.57 355 LEU A O 1
ATOM 2049 N N . ALA A 1 288 ? -22.480 80.512 26.116 1.00 27.83 356 ALA A N 1
ATOM 2050 C CA . ALA A 1 288 ? -23.143 81.301 27.160 1.00 25.95 356 ALA A CA 1
ATOM 2051 C C . ALA A 1 288 ? -22.087 81.906 28.116 1.00 28.39 356 ALA A C 1
ATOM 2052 O O . ALA A 1 288 ? -22.052 83.110 28.356 1.00 35.54 356 ALA A O 1
ATOM 2054 N N . ILE A 1 289 ? -21.220 81.047 28.636 1.00 25.00 357 ILE A N 1
ATOM 2055 C CA . ILE A 1 289 ? -20.186 81.442 29.556 1.00 25.70 357 ILE A CA 1
ATOM 2056 C C . ILE A 1 289 ? -19.245 82.485 28.914 1.00 27.33 357 ILE A C 1
ATOM 2057 O O . ILE A 1 289 ? -18.958 83.528 29.506 1.00 35.68 357 ILE A O 1
ATOM 2062 N N . GLU A 1 290 ? -18.816 82.251 27.680 1.00 27.11 358 GLU A N 1
ATOM 2063 C CA . GLU A 1 290 ? -17.928 83.219 27.031 1.00 36.52 358 GLU A CA 1
ATOM 2064 C C . GLU A 1 290 ? -18.578 84.579 26.872 1.00 27.13 358 GLU A C 1
ATOM 2065 O O . GLU A 1 290 ? -17.879 85.593 26.878 1.00 28.05 358 GLU A O 1
ATOM 2071 N N . ALA A 1 291 ? -19.904 84.610 26.698 1.00 30.48 359 ALA A N 1
ATOM 2072 C CA . ALA A 1 291 ? -20.655 85.877 26.586 1.00 32.26 359 ALA A CA 1
ATOM 2073 C C . ALA A 1 291 ? -20.717 86.650 27.908 1.00 44.19 359 ALA A C 1
ATOM 2074 O O . ALA A 1 291 ? -20.929 87.864 27.913 1.00 34.10 359 ALA A O 1
ATOM 2076 N N . GLY A 1 292 ? -20.569 85.942 29.024 1.00 30.01 360 GLY A N 1
ATOM 2077 C CA . GLY A 1 292 ? -20.531 86.571 30.338 1.00 28.58 360 GLY A CA 1
ATOM 2078 C C . GLY A 1 292 ? -21.581 85.946 31.254 1.00 43.06 360 GLY A C 1
ATOM 2079 O O . GLY A 1 292 ? -21.939 86.529 32.257 1.00 39.11 360 GLY A O 1
ATOM 2080 N N . THR A 1 293 ? -22.105 84.778 30.880 1.00 27.70 361 THR A N 1
ATOM 2081 C CA . THR A 1 293 ? -23.065 84.043 31.694 1.00 26.68 361 THR A CA 1
ATOM 2082 C C . THR A 1 293 ? -22.438 83.406 32.938 1.00 38.63 361 THR A C 1
ATOM 2083 O O . THR A 1 293 ? -21.361 82.805 32.855 1.00 31.44 361 THR A O 1
ATOM 2087 N N . ASP A 1 294 ? -23.116 83.486 34.076 1.00 27.45 362 ASP A N 1
ATOM 2088 C CA . ASP A 1 294 ? -22.657 82.775 35.294 1.00 32.59 362 ASP A CA 1
ATOM 2089 C C . ASP A 1 294 ? -23.400 81.472 35.586 1.00 31.76 362 ASP A C 1
ATOM 2090 O O . ASP A 1 294 ? -22.848 80.532 36.166 1.00 37.81 362 ASP A O 1
ATOM 2095 N N . ILE A 1 295 ? -24.654 81.377 35.175 1.00 27.56 363 ILE A N 1
ATOM 2096 C CA . ILE A 1 295 ? -25.355 80.110 35.392 1.00 32.18 363 ILE A CA 1
ATOM 2097 C C . ILE A 1 295 ? -26.089 79.661 34.118 1.00 33.01 363 ILE A C 1
ATOM 2098 O O . ILE A 1 295 ? -26.923 80.388 33.574 1.00 33.31 363 ILE A O 1
ATOM 2103 N N . VAL A 1 296 ? -25.743 78.470 33.641 1.00 25.31 364 VAL A N 1
ATOM 2104 C CA . VAL A 1 296 ? -26.371 77.877 32.478 1.00 24.77 364 VAL A CA 1
ATOM 2105 C C . VAL A 1 296 ? -27.538 77.025 32.959 1.00 37.23 364 VAL A C 1
ATOM 2106 O O . VAL A 1 296 ? -27.355 76.052 33.718 1.00 31.24 364 VAL A O 1
ATOM 2110 N N . LEU A 1 297 ? -28.745 77.398 32.551 1.00 33.57 365 LEU A N 1
ATOM 2111 C CA . LEU A 1 297 ? -29.941 76.710 33.003 1.00 31.21 365 LEU A CA 1
ATOM 2112 C C . LEU A 1 297 ? -30.171 75.473 32.133 1.00 31.45 365 LEU A C 1
ATOM 2113 O O . LEU A 1 297 ? -30.287 75.588 30.918 1.00 32.80 365 LEU A O 1
ATOM 2118 N N . VAL A 1 298 ? -30.191 74.289 32.742 1.00 32.70 366 VAL A N 1
ATOM 2119 C CA . VAL A 1 298 ? -30.445 73.027 32.014 1.00 32.09 366 VAL A CA 1
ATOM 2120 C C . VAL A 1 298 ? -31.656 72.342 32.668 1.00 42.71 366 VAL A C 1
ATOM 2121 O O . VAL A 1 298 ? -31.505 71.396 33.421 1.00 33.41 366 VAL A O 1
ATOM 2125 N N . SER A 1 299 ? -32.861 72.848 32.393 1.00 35.34 367 SER A N 1
ATOM 2126 C CA . SER A 1 299 ? -34.058 72.475 33.152 1.00 42.73 367 SER A CA 1
ATOM 2127 C C . SER A 1 299 ? -34.917 71.414 32.469 1.00 35.68 367 SER A C 1
ATOM 2128 O O . SER A 1 299 ? -35.121 70.334 33.021 1.00 45.05 367 SER A O 1
ATOM 2131 N N . ALA A 1 300 ? -35.411 71.722 31.267 1.00 33.81 368 ALA A N 1
ATOM 2132 C CA . ALA A 1 300 ? -36.369 70.854 30.581 1.00 31.54 368 ALA A CA 1
ATOM 2133 C C . ALA A 1 300 ? -35.772 69.461 30.400 1.00 28.73 368 ALA A C 1
ATOM 2134 O O . ALA A 1 300 ? -36.423 68.464 30.670 1.00 29.74 368 ALA A O 1
ATOM 2136 N N . ASP A 1 301 ? -34.526 69.397 29.928 1.00 27.96 369 ASP A N 1
ATOM 2137 C CA . ASP A 1 301 ? -33.901 68.109 29.665 1.00 31.76 369 ASP A CA 1
ATOM 2138 C C . ASP A 1 301 ? -32.607 67.991 30.444 1.00 38.46 369 ASP A C 1
ATOM 2139 O O . ASP A 1 301 ? -31.542 68.278 29.907 1.00 31.81 369 ASP A O 1
ATOM 2144 N N . PRO A 1 302 ? -32.695 67.549 31.700 1.00 38.48 370 PRO A N 1
ATOM 2145 C CA . PRO A 1 302 ? -31.484 67.484 32.528 1.00 28.12 370 PRO A CA 1
ATOM 2146 C C . PRO A 1 302 ? -30.521 66.370 32.077 1.00 31.23 370 PRO A C 1
ATOM 2147 O O . PRO A 1 302 ? -29.391 66.328 32.544 1.00 29.38 370 PRO A O 1
ATOM 2151 N N . SER A 1 303 ? -30.918 65.515 31.141 1.00 30.20 371 SER A N 1
ATOM 2152 C CA . SER A 1 303 ? -30.034 64.400 30.770 1.00 37.87 371 SER A CA 1
ATOM 2153 C C . SER A 1 303 ? -28.761 64.869 30.102 1.00 39.11 371 SER A C 1
ATOM 2154 O O . SER A 1 303 ? -27.806 64.111 30.044 1.00 35.25 371 SER A O 1
ATOM 2157 N N . ILE A 1 304 ? -28.730 66.102 29.592 1.00 35.28 372 ILE A N 1
ATOM 2158 C CA . ILE A 1 304 ? -27.518 66.572 28.909 1.00 26.66 372 ILE A CA 1
ATOM 2159 C C . ILE A 1 304 ? -26.623 67.435 29.809 1.00 30.82 372 ILE A C 1
ATOM 2160 O O . ILE A 1 304 ? -25.598 67.913 29.375 1.00 30.39 372 ILE A O 1
ATOM 2165 N N . ALA A 1 305 ? -26.999 67.630 31.068 1.00 32.23 373 ALA A N 1
ATOM 2166 C CA . ALA A 1 305 ? -26.182 68.442 31.948 1.00 29.89 373 ALA A CA 1
ATOM 2167 C C . ALA A 1 305 ? -24.773 67.846 32.113 1.00 39.68 373 ALA A C 1
ATOM 2168 O O . ALA A 1 305 ? -23.794 68.572 32.084 1.00 31.28 373 ALA A O 1
ATOM 2170 N N . ALA A 1 306 ? -24.675 66.532 32.298 1.00 30.26 374 ALA A N 1
ATOM 2171 C CA . ALA A 1 306 ? -23.384 65.885 32.557 1.00 37.01 374 ALA A CA 1
ATOM 2172 C C . ALA A 1 306 ? -22.374 66.191 31.468 1.00 39.43 374 ALA A C 1
ATOM 2173 O O . ALA A 1 306 ? -21.246 66.596 31.763 1.00 35.78 374 ALA A O 1
ATOM 2175 N N . GLU A 1 307 ? -22.761 65.988 30.207 1.00 29.02 375 GLU A N 1
ATOM 2176 C CA . GLU A 1 307 ? -21.804 66.209 29.119 1.00 30.62 375 GLU A CA 1
ATOM 2177 C C . GLU A 1 307 ? -21.464 67.710 28.926 1.00 33.57 375 GLU A C 1
ATOM 2178 O O . GLU A 1 307 ? -20.376 68.034 28.448 1.00 39.49 375 GLU A O 1
ATOM 2192 N N . VAL A 1 309 ? -21.272 69.941 31.451 1.00 29.65 377 VAL A N 1
ATOM 2193 C CA . VAL A 1 309 ? -20.320 70.195 32.531 1.00 37.37 377 VAL A CA 1
ATOM 2194 C C . VAL A 1 309 ? -18.951 69.692 32.104 1.00 33.66 377 VAL A C 1
ATOM 2195 O O . VAL A 1 309 ? -17.955 70.400 32.269 1.00 34.37 377 VAL A O 1
ATOM 2199 N N . ALA A 1 310 ? -18.896 68.484 31.535 1.00 31.30 378 ALA A N 1
ATOM 2200 C CA . ALA A 1 310 ? -17.595 67.882 31.204 1.00 26.79 378 ALA A CA 1
ATOM 2201 C C . ALA A 1 310 ? -16.895 68.704 30.139 1.00 38.05 378 ALA A C 1
ATOM 2202 O O . ALA A 1 310 ? -15.681 68.880 30.177 1.00 39.63 378 ALA A O 1
ATOM 2204 N N . ALA A 1 311 ? -17.674 69.198 29.185 1.00 26.42 379 ALA A N 1
ATOM 2205 C CA . ALA A 1 311 ? -17.113 70.007 28.127 1.00 38.90 379 ALA A CA 1
ATOM 2206 C C . ALA A 1 311 ? -16.553 71.319 28.688 1.00 33.95 379 ALA A C 1
ATOM 2207 O O . ALA A 1 311 ? -15.511 71.777 28.227 1.00 35.15 379 ALA A O 1
ATOM 2209 N N . VAL A 1 312 ? -17.248 71.921 29.662 1.00 35.52 380 VAL A N 1
ATOM 2210 C CA . VAL A 1 312 ? -16.808 73.202 30.209 1.00 24.87 380 VAL A CA 1
ATOM 2211 C C . VAL A 1 312 ? -15.543 72.972 31.034 1.00 32.59 380 VAL A C 1
ATOM 2212 O O . VAL A 1 312 ? -14.605 73.758 30.933 1.00 31.37 380 VAL A O 1
ATOM 2216 N N . VAL A 1 313 ? -15.488 71.873 31.791 1.00 30.82 381 VAL A N 1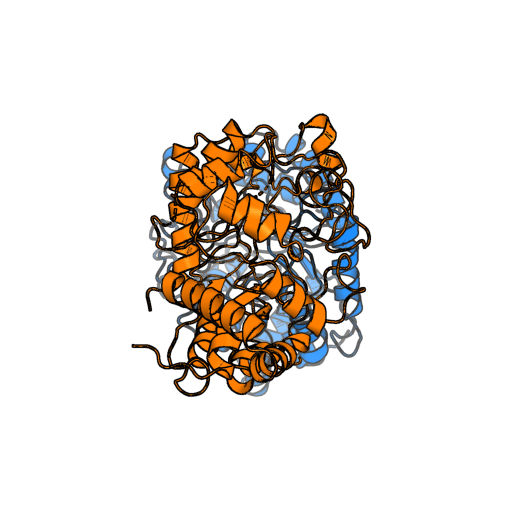
ATOM 2217 C CA . VAL A 1 313 ? -14.271 71.509 32.515 1.00 28.56 381 VAL A CA 1
ATOM 2218 C C . VAL A 1 313 ? -13.118 71.315 31.548 1.00 45.56 381 VAL A C 1
ATOM 2219 O O . VAL A 1 313 ? -12.040 71.868 31.745 1.00 38.29 381 VAL A O 1
ATOM 2223 N N . ALA A 1 314 ? -13.335 70.530 30.494 1.00 30.96 382 ALA A N 1
ATOM 2224 C CA . ALA A 1 314 ? -12.234 70.209 29.589 1.00 29.86 382 ALA A CA 1
ATOM 2225 C C . ALA A 1 314 ? -11.706 71.467 28.901 1.00 35.06 382 ALA A C 1
ATOM 2226 O O . ALA A 1 314 ? -10.495 71.610 28.709 1.00 37.15 382 ALA A O 1
ATOM 2228 N N . LYS A 1 315 ? -12.587 72.407 28.557 1.00 28.31 383 LYS A N 1
ATOM 2229 C CA . LYS A 1 315 ? -12.087 73.606 27.873 1.00 33.81 383 LYS A CA 1
ATOM 2230 C C . LYS A 1 315 ? -11.307 74.532 28.837 1.00 31.63 383 LYS A C 1
ATOM 2231 O O . LYS A 1 315 ? -10.355 75.162 28.428 1.00 39.90 383 LYS A O 1
ATOM 2237 N N . ALA A 1 316 ? -11.712 74.575 30.104 1.00 33.92 384 ALA A N 1
ATOM 2238 C CA . ALA A 1 316 ? -10.997 75.320 31.127 1.00 39.66 384 ALA A CA 1
ATOM 2239 C C . ALA A 1 316 ? -9.606 74.737 31.273 1.00 37.31 384 ALA A C 1
ATOM 2240 O O . ALA A 1 316 ? -8.665 75.474 31.459 1.00 33.81 384 ALA A O 1
ATOM 2242 N N . GLN A 1 317 ? -9.471 73.417 31.181 1.00 31.69 385 GLN A N 1
ATOM 2243 C CA . GLN A 1 317 ? -8.154 72.796 31.344 1.00 42.80 385 GLN A CA 1
ATOM 2244 C C . GLN A 1 317 ? -7.182 73.072 30.153 1.00 30.89 385 GLN A C 1
ATOM 2245 O O . GLN A 1 317 ? -5.968 73.124 30.340 1.00 56.24 385 GLN A O 1
ATOM 2251 N N . ALA A 1 318 ? -7.747 73.286 28.957 1.00 37.09 386 ALA A N 1
ATOM 2252 C CA . ALA A 1 318 ? -7.022 73.480 27.691 1.00 41.70 386 ALA A CA 1
ATOM 2253 C C . ALA A 1 318 ? -6.819 74.946 27.278 1.00 33.70 386 ALA A C 1
ATOM 2254 O O . ALA A 1 318 ? -5.989 75.247 26.423 1.00 43.29 386 ALA A O 1
ATOM 2256 N N . ASP A 1 319 ? -7.601 75.849 27.842 1.00 34.16 387 ASP A N 1
ATOM 2257 C CA . ASP A 1 319 ? -7.735 77.189 27.300 1.00 29.87 387 ASP A CA 1
ATOM 2258 C C . ASP A 1 319 ? -7.697 78.215 28.463 1.00 32.47 387 ASP A C 1
ATOM 2259 O O . ASP A 1 319 ? -8.708 78.443 29.140 1.00 31.29 387 ASP A O 1
ATOM 2264 N N . PRO A 1 320 ? -6.521 78.822 28.703 1.00 36.15 388 PRO A N 1
ATOM 2265 C CA . PRO A 1 320 ? -6.382 79.784 29.805 1.00 31.80 388 PRO A CA 1
ATOM 2266 C C . PRO A 1 320 ? -7.380 80.977 29.778 1.00 43.48 388 PRO A C 1
ATOM 2267 O O . PRO A 1 320 ? -7.825 81.414 30.832 1.00 34.10 388 PRO A O 1
ATOM 2271 N N . ASP A 1 321 ? -7.725 81.521 28.617 1.00 31.40 389 ASP A N 1
ATOM 2272 C CA . ASP A 1 321 ? -8.660 82.633 28.593 1.00 31.31 389 ASP A CA 1
ATOM 2273 C C . ASP A 1 321 ? -10.049 82.153 29.112 1.00 37.31 389 ASP A C 1
ATOM 2274 O O . ASP A 1 321 ? -10.721 82.827 29.882 1.00 34.28 389 ASP A O 1
ATOM 2279 N N . PHE A 1 322 ? -10.481 80.976 28.694 1.00 34.40 390 PHE A N 1
ATOM 2280 C CA . PHE A 1 322 ? -11.783 80.463 29.106 1.00 31.20 390 PHE A CA 1
ATOM 2281 C C . PHE A 1 322 ? -11.747 80.094 30.597 1.00 30.59 390 PHE A C 1
ATOM 2282 O O . PHE A 1 322 ? -12.716 80.294 31.313 1.00 32.13 390 PHE A O 1
ATOM 2290 N N . ALA A 1 323 ? -10.633 79.529 31.049 1.00 30.31 391 ALA A N 1
ATOM 2291 C CA . ALA A 1 323 ? -10.429 79.238 32.473 1.00 33.83 391 ALA A CA 1
ATOM 2292 C C . ALA A 1 323 ? -10.612 80.494 33.322 1.00 38.49 391 ALA A C 1
ATOM 2293 O O . ALA A 1 323 ? -11.227 80.419 34.385 1.00 28.70 391 ALA A O 1
ATOM 2295 N N . ALA A 1 324 ? -10.087 81.633 32.861 1.00 29.55 392 ALA A N 1
ATOM 2296 C CA . ALA A 1 324 ? -10.157 82.860 33.644 1.00 35.01 392 ALA A CA 1
ATOM 2297 C C . ALA A 1 324 ? -11.603 83.346 33.663 1.00 35.08 392 ALA A C 1
ATOM 2298 O O . ALA A 1 324 ? -12.096 83.819 34.691 1.00 39.74 392 ALA A O 1
ATOM 2300 N N . ILE A 1 325 ? -12.296 83.175 32.545 1.00 34.33 393 ILE A N 1
ATOM 2301 C CA . ILE A 1 325 ? -13.711 83.524 32.459 1.00 28.01 393 ILE A CA 1
ATOM 2302 C C . ILE A 1 325 ? -14.559 82.669 33.415 1.00 44.00 393 ILE A C 1
ATOM 2303 O O . ILE A 1 325 ? -15.404 83.188 34.160 1.00 33.12 393 ILE A O 1
ATOM 2308 N N . VAL A 1 326 ? -14.323 81.369 33.393 1.00 34.64 394 VAL A N 1
ATOM 2309 C CA . VAL A 1 326 ? -14.939 80.439 34.334 1.00 41.03 394 VAL A CA 1
ATOM 2310 C C . VAL A 1 326 ? -14.702 80.854 35.779 1.00 39.25 394 VAL A C 1
ATOM 2311 O O . VAL A 1 326 ? -15.632 80.880 36.568 1.00 40.33 394 VAL A O 1
ATOM 2315 N N . ASP A 1 327 ? -13.471 81.216 36.130 1.00 43.41 395 ASP A N 1
ATOM 2316 C CA . ASP A 1 327 ? -13.174 81.588 37.521 1.00 29.95 395 ASP A CA 1
ATOM 2317 C C . ASP A 1 327 ? -13.921 82.844 37.982 1.00 54.87 395 ASP A C 1
ATOM 2318 O O . ASP A 1 327 ? -14.339 82.923 39.141 1.00 39.94 395 ASP A O 1
ATOM 2323 N N . ASP A 1 328 ? -14.094 83.817 37.090 1.00 33.31 396 ASP A N 1
ATOM 2324 C CA . ASP A 1 328 ? -14.843 85.035 37.427 1.00 35.24 396 ASP A CA 1
ATOM 2325 C C . ASP A 1 328 ? -16.319 84.727 37.667 1.00 31.41 396 ASP A C 1
ATOM 2326 O O . ASP A 1 328 ? -16.990 85.314 38.533 1.00 42.91 396 ASP A O 1
ATOM 2331 N N . ALA A 1 329 ? -16.837 83.836 36.831 1.00 33.97 397 ALA A N 1
ATOM 2332 C CA . ALA A 1 329 ? -18.226 83.450 36.900 1.00 28.64 397 ALA A CA 1
ATOM 2333 C C . ALA A 1 329 ? -18.502 82.759 38.250 1.00 32.06 397 ALA A C 1
ATOM 2334 O O . ALA A 1 329 ? -19.457 83.100 38.941 1.00 31.90 397 ALA A O 1
ATOM 2336 N N . ALA A 1 330 ? -17.632 81.824 38.636 1.00 29.43 398 ALA A N 1
ATOM 2337 C CA . ALA A 1 330 ? -17.828 81.071 39.870 1.00 35.18 398 ALA A CA 1
ATOM 2338 C C . ALA A 1 330 ? -17.773 82.001 41.064 1.00 40.90 398 ALA A C 1
ATOM 2339 O O . ALA A 1 330 ? -18.507 81.820 42.035 1.00 39.84 398 ALA A O 1
ATOM 2341 N N . ARG A 1 331 ? -16.944 83.041 40.966 1.00 41.14 399 ARG A N 1
ATOM 2342 C CA . ARG A 1 331 ? -16.829 84.006 42.057 1.00 36.30 399 ARG A CA 1
ATOM 2343 C C . ARG A 1 331 ? -18.144 84.784 42.215 1.00 51.02 399 ARG A C 1
ATOM 2344 O O . ARG A 1 331 ? -18.534 85.054 43.338 1.00 38.55 399 ARG A O 1
ATOM 2352 N N . ARG A 1 332 ? -18.826 85.137 41.116 1.00 31.13 400 ARG A N 1
ATOM 2353 C CA . ARG A 1 332 ? -20.131 85.826 41.232 1.00 50.72 400 ARG A CA 1
ATOM 2354 C C . ARG A 1 332 ? -21.158 84.927 41.860 1.00 43.56 400 ARG A C 1
ATOM 2355 O O . ARG A 1 332 ? -21.979 85.370 42.671 1.00 50.78 400 ARG A O 1
ATOM 2363 N N . VAL A 1 333 ? -21.118 83.661 41.469 1.00 32.18 401 VAL A N 1
ATOM 2364 C CA . VAL A 1 333 ? -22.074 82.711 41.988 1.00 32.30 401 VAL A CA 1
ATOM 2365 C C . VAL A 1 333 ? -21.846 82.480 43.492 1.00 38.09 401 VAL A C 1
ATOM 2366 O O . VAL A 1 333 ? -22.802 82.548 44.265 1.00 37.24 401 VAL A O 1
ATOM 2370 N N . LEU A 1 334 ? -20.594 82.274 43.919 1.00 36.74 402 LEU A N 1
ATOM 2371 C CA . LEU A 1 334 ? -20.354 82.066 45.343 1.00 46.88 402 LEU A CA 1
ATOM 2372 C C . LEU A 1 334 ? -20.712 83.319 46.142 1.00 59.25 402 LEU A C 1
ATOM 2373 O O . LEU A 1 334 ? -21.281 83.232 47.231 1.00 58.73 402 LEU A O 1
ATOM 2378 N N . ALA A 1 335 ? -20.396 84.490 45.605 1.00 36.25 403 ALA A N 1
ATOM 2379 C CA . ALA A 1 335 ? -20.745 85.736 46.294 1.00 44.02 403 ALA A CA 1
ATOM 2380 C C . ALA A 1 335 ? -22.263 85.915 46.415 1.00 43.28 403 ALA A C 1
ATOM 2381 O O . ALA A 1 335 ? -22.740 86.432 47.411 1.00 44.85 403 ALA A O 1
ATOM 2383 N N . ALA A 1 336 ? -23.027 85.494 45.404 1.00 38.91 404 ALA A N 1
ATOM 2384 C CA . ALA A 1 336 ? -24.479 85.577 45.518 1.00 34.40 404 ALA A CA 1
ATOM 2385 C C . ALA A 1 336 ? -24.968 84.577 46.573 1.00 57.20 404 ALA A C 1
ATOM 2386 O O . ALA A 1 336 ? -26.021 84.752 47.149 1.00 41.52 404 ALA A O 1
ATOM 2388 N N . LYS A 1 337 ? -24.209 83.516 46.823 1.00 42.15 405 LYS A N 1
ATOM 2389 C CA . LYS A 1 337 ? -24.562 82.587 47.893 1.00 46.99 405 LYS A CA 1
ATOM 2390 C C . LYS A 1 337 ? -23.986 82.969 49.271 1.00 54.24 405 LYS A C 1
ATOM 2391 O O . LYS A 1 337 ? -24.155 82.224 50.238 1.00 46.80 405 LYS A O 1
ATOM 2397 N N . GLY A 1 338 ? -23.304 84.113 49.355 1.00 51.36 406 GLY A N 1
ATOM 2398 C CA . GLY A 1 338 ? -22.687 84.564 50.598 1.00 49.07 406 GLY A CA 1
ATOM 2399 C C . GLY A 1 338 ? -21.484 83.730 51.047 1.00 69.98 406 GLY A C 1
ATOM 2400 O O . GLY A 1 338 ? -21.231 83.591 52.247 1.00 75.72 406 GLY A O 1
ATOM 2401 N N . VAL A 1 339 ? -20.727 83.198 50.086 1.00 71.19 407 VAL A N 1
ATOM 2402 C CA . VAL A 1 339 ? -19.618 82.290 50.377 1.00 60.47 407 VAL A CA 1
ATOM 2403 C C . VAL A 1 339 ? -18.226 82.832 49.970 1.00 75.12 407 VAL A C 1
ATOM 2404 O O . VAL A 1 339 ? -18.022 83.304 48.840 1.00 67.87 407 VAL A O 1
ATOM 2408 N N . ALA A 1 340 ? -17.278 82.756 50.908 1.00 109.69 408 ALA A N 1
ATOM 2409 C CA . ALA A 1 340 ? -15.882 83.151 50.679 1.00 92.54 408 ALA A CA 1
ATOM 2410 C C . ALA A 1 340 ? -15.125 82.079 49.885 1.00 105.42 408 ALA A C 1
ATOM 2411 O O . ALA A 1 340 ? -14.227 82.377 49.092 1.00 101.21 408 ALA A O 1
ATOM 2413 N N . ASN B 1 2 ? -52.146 38.918 6.576 1.00 70.94 70 ASN B N 1
ATOM 2414 C CA . ASN B 1 2 ? -50.815 39.343 6.130 1.00 100.90 70 ASN B CA 1
ATOM 2415 C C . ASN B 1 2 ? -49.708 39.229 7.241 1.00 96.53 70 ASN B C 1
ATOM 2416 O O . ASN B 1 2 ? -48.572 38.833 6.941 1.00 78.88 70 ASN B O 1
ATOM 2418 N N . ALA B 1 3 ? -50.026 39.553 8.502 1.00 85.79 71 ALA B N 1
ATOM 2419 C CA . ALA B 1 3 ? -49.092 39.336 9.632 1.00 76.48 71 ALA B CA 1
ATOM 2420 C C . ALA B 1 3 ? -49.126 37.874 10.117 1.00 68.57 71 ALA B C 1
ATOM 2421 O O . ALA B 1 3 ? -50.175 37.357 10.530 1.00 63.79 71 ALA B O 1
ATOM 2423 N N . ASP B 1 4 ? -47.980 37.206 10.064 1.00 72.75 72 ASP B N 1
ATOM 2424 C CA . ASP B 1 4 ? -47.935 35.767 10.343 1.00 75.39 72 ASP B CA 1
ATOM 2425 C C . ASP B 1 4 ? -47.236 35.483 11.669 1.00 38.94 72 ASP B C 1
ATOM 2426 O O . ASP B 1 4 ? -46.078 35.041 11.725 1.00 70.05 72 ASP B O 1
ATOM 2431 N N . LEU B 1 5 ? -47.960 35.750 12.739 1.00 40.66 73 LEU B N 1
ATOM 2432 C CA . LEU B 1 5 ? -47.347 35.800 14.041 1.00 34.60 73 LEU B CA 1
ATOM 2433 C C . LEU B 1 5 ? -47.278 34.423 14.669 1.00 42.63 73 LEU B C 1
ATOM 2434 O O . LEU B 1 5 ? -48.203 33.632 14.555 1.00 43.12 73 LEU B O 1
ATOM 2439 N N . SER B 1 6 ? -46.177 34.153 15.355 1.00 35.02 74 SER B N 1
ATOM 2440 C CA . SER B 1 6 ? -46.039 32.949 16.159 1.00 32.98 74 SER B CA 1
ATOM 2441 C C . SER B 1 6 ? -46.887 33.092 17.416 1.00 48.62 74 SER B C 1
ATOM 2442 O O . SER B 1 6 ? -47.382 34.191 17.713 1.00 40.48 74 SER B O 1
ATOM 2445 N N . LEU B 1 7 ? -47.056 31.994 18.157 1.00 36.42 75 LEU B N 1
ATOM 2446 C CA . LEU B 1 7 ? -47.789 32.045 19.431 1.00 38.31 75 LEU B CA 1
ATOM 2447 C C . LEU B 1 7 ? -47.142 33.082 20.379 1.00 29.65 75 LEU B C 1
ATOM 2448 O O . LEU B 1 7 ? -47.836 33.871 21.025 1.00 30.93 75 LEU B O 1
ATOM 2453 N N . GLU B 1 8 ? -45.816 33.055 20.471 1.00 28.40 76 GLU B N 1
ATOM 2454 C CA . GLU B 1 8 ? -45.059 33.990 21.318 1.00 33.41 76 GLU B CA 1
ATOM 2455 C C . GLU B 1 8 ? -45.330 35.433 20.899 1.00 36.98 76 GLU B C 1
ATOM 2456 O O . GLU B 1 8 ? -45.591 36.273 21.727 1.00 32.89 76 GLU B O 1
ATOM 2462 N N . GLN B 1 9 ? -45.313 35.700 19.594 1.00 31.80 77 GLN B N 1
ATOM 2463 C CA . GLN B 1 9 ? -45.591 37.043 19.118 1.00 34.96 77 GLN B CA 1
ATOM 2464 C C . GLN B 1 9 ? -47.051 37.467 19.329 1.00 31.82 77 GLN B C 1
ATOM 2465 O O . GLN B 1 9 ? -47.290 38.623 19.637 1.00 29.27 77 GLN B O 1
ATOM 2471 N N . ARG B 1 10 ? -48.008 36.553 19.197 1.00 27.82 78 ARG B N 1
ATOM 2472 C CA . ARG B 1 10 ? -49.418 36.916 19.461 1.00 30.05 78 ARG B CA 1
ATOM 2473 C C . ARG B 1 10 ? -49.606 37.284 20.935 1.00 27.17 78 ARG B C 1
ATOM 2474 O O . ARG B 1 10 ? -50.260 38.272 21.274 1.00 33.38 78 ARG B O 1
ATOM 2482 N N . VAL B 1 11 ? -49.036 36.473 21.815 1.00 31.77 79 VAL B N 1
ATOM 2483 C CA . VAL B 1 11 ? -49.126 36.729 23.242 1.00 32.45 79 VAL B CA 1
ATOM 2484 C C . VAL B 1 11 ? -48.465 38.081 23.518 1.00 29.86 79 VAL B C 1
ATOM 2485 O O . VAL B 1 11 ? -48.986 38.895 24.267 1.00 28.64 79 VAL B O 1
ATOM 2489 N N . GLY B 1 12 ? -47.334 38.349 22.884 1.00 35.08 80 GLY B N 1
ATOM 2490 C CA . GLY B 1 12 ? -46.702 39.634 23.129 1.00 23.17 80 GLY B CA 1
ATOM 2491 C C . GLY B 1 12 ? -47.573 40.852 22.780 1.00 24.94 80 GLY B C 1
ATOM 2492 O O . GLY B 1 12 ? -47.455 41.892 23.421 1.00 28.78 80 GLY B O 1
ATOM 2493 N N . GLN B 1 13 ? -48.454 40.708 21.779 1.00 31.28 81 GLN B N 1
ATOM 2494 C CA . GLN B 1 13 ? -49.374 41.768 21.363 1.00 31.59 81 GLN B CA 1
ATOM 2495 C C . GLN B 1 13 ? -50.343 42.099 22.481 1.00 34.57 81 GLN B C 1
ATOM 2496 O O . GLN B 1 13 ? -50.899 43.192 22.503 1.00 31.00 81 GLN B O 1
ATOM 2502 N N . LEU B 1 14 ? -50.532 41.151 23.403 1.00 25.76 82 LEU B N 1
ATOM 2503 C CA . LEU B 1 14 ? -51.468 41.296 24.535 1.00 23.16 82 LEU B CA 1
ATOM 2504 C C . LEU B 1 14 ? -50.910 42.056 25.759 1.00 32.37 82 LEU B C 1
ATOM 2505 O O . LEU B 1 14 ? -51.562 42.103 26.776 1.00 25.64 82 LEU B O 1
ATOM 2510 N N . PHE B 1 15 ? -49.717 42.641 25.658 1.00 22.74 83 PHE B N 1
ATOM 2511 C CA . PHE B 1 15 ? -49.084 43.306 26.791 1.00 27.06 83 PHE B CA 1
ATOM 2512 C C . PHE B 1 15 ? -48.651 44.733 26.431 1.00 27.33 83 PHE B C 1
ATOM 2513 O O . PHE B 1 15 ? -48.348 45.041 25.284 1.00 28.22 83 PHE B O 1
ATOM 2529 N N . VAL B 1 17 ? -45.875 47.377 27.983 1.00 27.72 85 VAL B N 1
ATOM 2530 C CA . VAL B 1 17 ? -44.872 47.535 29.024 1.00 25.41 85 VAL B CA 1
ATOM 2531 C C . VAL B 1 17 ? -44.466 49.025 29.210 1.00 23.47 85 VAL B C 1
ATOM 2532 O O . VAL B 1 17 ? -44.315 49.805 28.256 1.00 24.22 85 VAL B O 1
ATOM 2536 N N . GLY B 1 18 ? -44.319 49.422 30.462 1.00 26.22 86 GLY B N 1
ATOM 2537 C CA . GLY B 1 18 ? -43.928 50.775 30.805 1.00 24.03 86 GLY B CA 1
ATOM 2538 C C . GLY B 1 18 ? -42.464 51.041 30.547 1.00 46.61 86 GLY B C 1
ATOM 2539 O O . GLY B 1 18 ? -41.646 50.126 30.579 1.00 26.55 86 GLY B O 1
ATOM 2540 N N . THR B 1 19 ? -42.156 52.300 30.253 1.00 27.83 87 THR B N 1
ATOM 2541 C CA . THR B 1 19 ? -40.795 52.817 30.313 1.00 35.31 87 THR B CA 1
ATOM 2542 C C . THR B 1 19 ? -40.925 54.204 30.921 1.00 27.80 87 THR B C 1
ATOM 2543 O O . THR B 1 19 ? -41.968 54.861 30.735 1.00 27.77 87 THR B O 1
ATOM 2547 N N . ASP B 1 20 ? -39.920 54.658 31.663 1.00 30.42 88 ASP B N 1
ATOM 2548 C CA . ASP B 1 20 ? -39.936 56.061 32.107 1.00 29.10 88 ASP B CA 1
ATOM 2549 C C . ASP B 1 20 ? -40.044 56.984 30.871 1.00 35.05 88 ASP B C 1
ATOM 2550 O O . ASP B 1 20 ? -39.408 56.722 29.853 1.00 28.09 88 ASP B O 1
ATOM 2555 N N . ALA B 1 21 ? -40.825 58.053 30.956 1.00 30.98 89 ALA B N 1
ATOM 2556 C CA . ALA B 1 21 ? -41.075 58.887 29.795 1.00 31.34 89 ALA B CA 1
ATOM 2557 C C . ALA B 1 21 ? -39.838 59.605 29.253 1.00 36.55 89 ALA B C 1
ATOM 2558 O O . ALA B 1 21 ? -39.868 60.018 28.112 1.00 28.22 89 ALA B O 1
ATOM 2560 N N . ALA B 1 22 ? -38.771 59.757 30.046 1.00 30.17 90 ALA B N 1
ATOM 2561 C CA . ALA B 1 22 ? -37.558 60.477 29.600 1.00 37.97 90 ALA B CA 1
ATOM 2562 C C . ALA B 1 22 ? -36.466 59.591 29.042 1.00 31.56 90 ALA B C 1
ATOM 2563 O O . ALA B 1 22 ? -35.479 60.096 28.559 1.00 33.91 90 ALA B O 1
ATOM 2565 N N . THR B 1 23 ? -36.632 58.280 29.128 1.00 34.60 91 THR B N 1
ATOM 2566 C CA . THR B 1 23 ? -35.575 57.326 28.759 1.00 31.33 91 THR B CA 1
ATOM 2567 C C . THR B 1 23 ? -36.216 56.061 28.205 1.00 40.68 91 THR B C 1
ATOM 2568 O O . THR B 1 23 ? -37.143 55.540 28.802 1.00 41.12 91 THR B O 1
ATOM 2572 N N . ALA B 1 24 ? -35.742 55.558 27.074 1.00 39.21 92 ALA B N 1
ATOM 2573 C CA . ALA B 1 24 ? -36.123 54.210 26.661 1.00 42.49 92 ALA B CA 1
ATOM 2574 C C . ALA B 1 24 ? -35.364 53.190 27.523 1.00 42.68 92 ALA B C 1
ATOM 2575 O O . ALA B 1 24 ? -34.195 52.911 27.282 1.00 39.26 92 ALA B O 1
ATOM 2577 N N . GLU B 1 25 ? -36.013 52.628 28.533 1.00 41.23 93 GLU B N 1
ATOM 2578 C CA . GLU B 1 25 ? -35.268 51.795 29.473 1.00 42.32 93 GLU B CA 1
ATOM 2579 C C . GLU B 1 25 ? -34.974 50.434 28.889 1.00 37.33 93 GLU B C 1
ATOM 2580 O O . GLU B 1 25 ? -35.767 49.879 28.137 1.00 34.77 93 GLU B O 1
ATOM 2586 N N . GLN B 1 26 ? -33.840 49.879 29.279 1.00 31.75 94 GLN B N 1
ATOM 2587 C CA . GLN B 1 26 ? -33.448 48.563 28.807 1.00 32.42 94 GLN B CA 1
ATOM 2588 C C . GLN B 1 26 ? -34.474 47.474 29.125 1.00 44.36 94 GLN B C 1
ATOM 2589 O O . GLN B 1 26 ? -34.694 46.598 28.294 1.00 39.55 94 GLN B O 1
ATOM 2595 N N . VAL B 1 27 ? -35.096 47.512 30.306 1.00 33.47 95 VAL B N 1
ATOM 2596 C CA . VAL B 1 27 ? -36.098 46.496 30.664 1.00 29.49 95 VAL B CA 1
ATOM 2597 C C . VAL B 1 27 ? -37.218 46.485 29.610 1.00 32.53 95 VAL B C 1
ATOM 2598 O O . VAL B 1 27 ? -37.706 45.408 29.221 1.00 35.40 95 VAL B O 1
ATOM 2602 N N . THR B 1 28 ? -37.557 47.658 29.091 1.00 32.96 96 THR B N 1
ATOM 2603 C CA . THR B 1 28 ? -38.634 47.833 28.081 1.00 32.89 96 THR B CA 1
ATOM 2604 C C . THR B 1 28 ? -38.213 47.340 26.703 1.00 33.35 96 THR B C 1
ATOM 2605 O O . THR B 1 28 ? -38.938 46.604 26.016 1.00 39.98 96 THR B O 1
ATOM 2609 N N . LEU B 1 29 ? -37.018 47.747 26.301 1.00 29.53 97 LEU B N 1
ATOM 2610 C CA . LEU B 1 29 ? -36.421 47.280 25.049 1.00 29.66 97 LEU B CA 1
ATOM 2611 C C . LEU B 1 29 ? -36.313 45.753 25.028 1.00 42.49 97 LEU B C 1
ATOM 2612 O O . LEU B 1 29 ? -36.605 45.131 24.023 1.00 35.88 97 LEU B O 1
ATOM 2617 N N . ASP B 1 30 ? -35.859 45.168 26.136 1.00 40.58 98 ASP B N 1
ATOM 2618 C CA . ASP B 1 30 ? -35.793 43.712 26.312 1.00 28.83 98 ASP B CA 1
ATOM 2619 C C . ASP B 1 30 ? -37.187 43.051 26.251 1.00 39.66 98 ASP B C 1
ATOM 2620 O O . ASP B 1 30 ? -37.336 41.941 25.748 1.00 36.83 98 ASP B O 1
ATOM 2625 N N . ALA B 1 31 ? -38.203 43.730 26.767 1.00 32.39 99 ALA B N 1
ATOM 2626 C CA . ALA B 1 31 ? -39.544 43.182 26.726 1.00 29.77 99 ALA B CA 1
ATOM 2627 C C . ALA B 1 31 ? -40.008 43.009 25.273 1.00 30.73 99 ALA B C 1
ATOM 2628 O O . ALA B 1 31 ? -40.581 41.981 24.904 1.00 32.96 99 ALA B O 1
ATOM 2630 N N . ILE B 1 32 ? -39.766 44.027 24.457 1.00 27.65 100 ILE B N 1
ATOM 2631 C CA . ILE B 1 32 ? -40.095 43.963 23.043 1.00 37.01 100 ILE B CA 1
ATOM 2632 C C . ILE B 1 32 ? -39.270 42.876 22.340 1.00 33.64 100 ILE B C 1
ATOM 2633 O O . ILE B 1 32 ? -39.806 42.016 21.647 1.00 36.17 100 ILE B O 1
ATOM 2638 N N . THR B 1 33 ? -37.958 42.921 22.541 1.00 27.46 101 THR B N 1
ATOM 2639 C CA . THR B 1 33 ? -37.018 42.120 21.745 1.00 31.73 101 THR B CA 1
ATOM 2640 C C . THR B 1 33 ? -37.052 40.643 22.134 1.00 50.20 101 THR B C 1
ATOM 2641 O O . THR B 1 33 ? -37.139 39.795 21.265 1.00 46.10 101 THR B O 1
ATOM 2645 N N . ALA B 1 34 ? -37.047 40.347 23.436 1.00 29.69 102 ALA B N 1
ATOM 2646 C CA . ALA B 1 34 ? -36.938 38.974 23.920 1.00 35.77 102 ALA B CA 1
ATOM 2647 C C . ALA B 1 34 ? -38.301 38.398 24.346 1.00 35.64 102 ALA B C 1
ATOM 2648 O O . ALA B 1 34 ? -38.508 37.194 24.305 1.00 40.51 102 ALA B O 1
ATOM 2650 N N . SER B 1 35 ? -39.253 39.249 24.710 1.00 30.14 103 SER B N 1
ATOM 2651 C CA . SER B 1 35 ? -40.543 38.727 25.123 1.00 35.05 103 SER B CA 1
ATOM 2652 C C . SER B 1 35 ? -41.637 39.057 24.111 1.00 34.83 103 SER B C 1
ATOM 2653 O O . SER B 1 35 ? -42.799 38.719 24.338 1.00 35.37 103 SER B O 1
ATOM 2656 N N . HIS B 1 36 ? -41.259 39.710 23.005 1.00 28.26 104 HIS B N 1
ATOM 2657 C CA . HIS B 1 36 ? -42.199 40.046 21.916 1.00 30.13 104 HIS B CA 1
ATOM 2658 C C . HIS B 1 36 ? -43.355 40.969 22.314 1.00 27.69 104 HIS B C 1
ATOM 2659 O O . HIS B 1 36 ? -44.363 41.025 21.628 1.00 30.17 104 HIS B O 1
ATOM 2666 N N . VAL B 1 37 ? -43.181 41.724 23.395 1.00 27.74 105 VAL B N 1
ATOM 2667 C CA . VAL B 1 37 ? -44.179 42.680 23.807 1.00 27.70 105 VAL B CA 1
ATOM 2668 C C . VAL B 1 37 ? -44.373 43.708 22.681 1.00 31.22 105 VAL B C 1
ATOM 2669 O O . VAL B 1 37 ? -43.405 44.265 22.187 1.00 30.72 105 VAL B O 1
ATOM 2673 N N . GLY B 1 38 ? -45.616 43.960 22.276 1.00 24.17 106 GLY B N 1
ATOM 2674 C CA . GLY B 1 38 ? -45.867 44.771 21.090 1.00 22.48 106 GLY B CA 1
ATOM 2675 C C . GLY B 1 38 ? -46.394 46.174 21.340 1.00 25.59 106 GLY B C 1
ATOM 2676 O O . GLY B 1 38 ? -46.747 46.875 20.401 1.00 22.80 106 GLY B O 1
ATOM 2677 N N . ASN B 1 39 ? -46.470 46.584 22.609 1.00 23.76 107 ASN B N 1
ATOM 2678 C CA . ASN B 1 39 ? -46.996 47.905 22.977 1.00 20.84 107 ASN B CA 1
ATOM 2679 C C . ASN B 1 39 ? -46.220 48.495 24.135 1.00 34.93 107 ASN B C 1
ATOM 2680 O O . ASN B 1 39 ? -45.779 47.750 24.999 1.00 25.64 107 ASN B O 1
ATOM 2685 N N . VAL B 1 40 ? -46.084 49.819 24.174 1.00 30.06 108 VAL B N 1
ATOM 2686 C CA . VAL B 1 40 ? -45.353 50.498 25.263 1.00 21.45 108 VAL B CA 1
ATOM 2687 C C . VAL B 1 40 ? -46.163 51.648 25.819 1.00 38.05 108 VAL B C 1
ATOM 2688 O O . VAL B 1 40 ? -47.068 52.210 25.176 1.00 25.84 108 VAL B O 1
ATOM 2692 N N . PHE B 1 41 ? -45.788 52.036 27.012 1.00 21.21 109 PHE B N 1
ATOM 2693 C CA . PHE B 1 41 ? -46.425 53.138 27.709 1.00 23.87 109 PHE B CA 1
ATOM 2694 C C . PHE B 1 41 ? -45.325 53.994 28.344 1.00 29.66 109 PHE B C 1
ATOM 2695 O O . PHE B 1 41 ? -44.445 53.498 29.076 1.00 28.70 109 PHE B O 1
ATOM 2703 N N . LEU B 1 42 ? -45.385 55.280 28.067 1.00 28.89 110 LEU B N 1
ATOM 2704 C CA . LEU B 1 42 ? -44.457 56.242 28.637 1.00 21.55 110 LEU B CA 1
ATOM 2705 C C . LEU B 1 42 ? -45.012 56.753 29.971 1.00 34.88 110 LEU B C 1
ATOM 2706 O O . LEU B 1 42 ? -46.014 57.457 30.024 1.00 30.37 110 LEU B O 1
ATOM 2711 N N . ALA B 1 43 ? -44.301 56.422 31.035 1.00 34.59 111 ALA B N 1
ATOM 2712 C CA . ALA B 1 43 ? -44.760 56.572 32.398 1.00 26.26 111 ALA B CA 1
ATOM 2713 C C . ALA B 1 43 ? -44.083 57.718 33.131 1.00 36.91 111 ALA B C 1
ATOM 2714 O O . ALA B 1 43 ? -43.037 58.213 32.703 1.00 24.30 111 ALA B O 1
ATOM 2716 N N . GLY B 1 44 ? -44.668 58.122 34.249 1.00 32.45 112 GLY B N 1
ATOM 2717 C CA . GLY B 1 44 ? -44.023 59.082 35.129 1.00 25.46 112 GLY B CA 1
ATOM 2718 C C . GLY B 1 44 ? -44.204 60.511 34.670 1.00 29.74 112 GLY B C 1
ATOM 2719 O O . GLY B 1 44 ? -45.282 60.908 34.270 1.00 34.06 112 GLY B O 1
ATOM 2720 N N . ARG B 1 45 ? -43.129 61.282 34.726 1.00 32.70 113 ARG B N 1
ATOM 2721 C CA . ARG B 1 45 ? -43.193 62.717 34.466 1.00 31.20 113 ARG B CA 1
ATOM 2722 C C . ARG B 1 45 ? -41.977 63.138 33.647 1.00 44.29 113 ARG B C 1
ATOM 2723 O O . ARG B 1 45 ? -40.840 62.909 34.056 1.00 40.99 113 ARG B O 1
ATOM 2731 N N . SER B 1 46 ? -42.202 63.693 32.462 1.00 30.31 114 SER B N 1
ATOM 2732 C CA . SER B 1 46 ? -41.086 64.266 31.704 1.00 28.47 114 SER B CA 1
ATOM 2733 C C . SER B 1 46 ? -41.344 65.737 31.413 1.00 27.19 114 SER B C 1
ATOM 2734 O O . SER B 1 46 ? -42.485 66.139 31.160 1.00 32.63 114 SER B O 1
ATOM 2737 N N . ASN B 1 47 ? -40.267 66.518 31.385 1.00 28.48 115 ASN B N 1
ATOM 2738 C CA . ASN B 1 47 ? -40.325 67.938 31.089 1.00 29.01 115 ASN B CA 1
ATOM 2739 C C . ASN B 1 47 ? -39.503 68.280 29.852 1.00 30.56 115 ASN B C 1
ATOM 2740 O O . ASN B 1 47 ? -39.308 69.470 29.530 1.00 30.29 115 ASN B O 1
ATOM 2745 N N . ALA B 1 48 ? -39.034 67.241 29.154 1.00 31.65 116 ALA B N 1
ATOM 2746 C CA . ALA B 1 48 ? -37.994 67.408 28.132 1.00 36.21 116 ALA B CA 1
ATOM 2747 C C . ALA B 1 48 ? -38.559 67.930 26.804 1.00 33.61 116 ALA B C 1
ATOM 2748 O O . ALA B 1 48 ? -37.826 68.524 25.990 1.00 31.40 116 ALA B O 1
ATOM 2750 N N . GLY B 1 49 ? -39.866 67.779 26.600 1.00 28.30 117 GLY B N 1
ATOM 2751 C CA . GLY B 1 49 ? -40.515 68.313 25.411 1.00 27.99 117 GLY B CA 1
ATOM 2752 C C . GLY B 1 49 ? -40.728 67.308 24.274 1.00 27.38 117 GLY B C 1
ATOM 2753 O O . GLY B 1 49 ? -40.381 66.140 24.375 1.00 27.09 117 GLY B O 1
ATOM 2754 N N . VAL B 1 50 ? -41.294 67.795 23.177 1.00 27.36 118 VAL B N 1
ATOM 2755 C CA . VAL B 1 50 ? -41.758 66.971 22.068 1.00 27.98 118 VAL B CA 1
ATOM 2756 C C . VAL B 1 50 ? -40.636 66.187 21.402 1.00 27.90 118 VAL B C 1
ATOM 2757 O O . VAL B 1 50 ? -40.717 64.958 21.296 1.00 30.53 118 VAL B O 1
ATOM 2761 N N . ASP B 1 51 ? -39.611 66.890 20.932 1.00 29.13 119 ASP B N 1
ATOM 2762 C CA . ASP B 1 51 ? -38.503 66.233 20.237 1.00 35.84 119 ASP B CA 1
ATOM 2763 C C . ASP B 1 51 ? -37.733 65.230 21.104 1.00 30.17 119 ASP B C 1
ATOM 2764 O O . ASP B 1 51 ? -37.414 64.140 20.637 1.00 35.54 119 ASP B O 1
ATOM 2769 N N . ALA B 1 52 ? -37.450 65.589 22.351 1.00 31.29 120 ALA B N 1
ATOM 2770 C CA . ALA B 1 52 ? -36.805 64.664 23.280 1.00 31.48 120 ALA B CA 1
ATOM 2771 C C . ALA B 1 52 ? -37.661 63.416 23.429 1.00 37.86 120 ALA B C 1
ATOM 2772 O O . ALA B 1 52 ? -37.161 62.288 23.429 1.00 39.53 120 ALA B O 1
ATOM 2774 N N . THR B 1 53 ? -38.971 63.623 23.547 1.00 28.12 121 THR B N 1
ATOM 2775 C CA . THR B 1 53 ? -39.871 62.505 23.765 1.00 26.14 121 THR B CA 1
ATOM 2776 C C . THR B 1 53 ? -39.869 61.624 22.521 1.00 31.00 121 THR B C 1
ATOM 2777 O O . THR B 1 53 ? -39.813 60.391 22.623 1.00 35.95 121 THR B O 1
ATOM 2781 N N . ALA B 1 54 ? -39.914 62.265 21.358 1.00 26.67 122 ALA B N 1
ATOM 2782 C CA . ALA B 1 54 ? -39.818 61.557 20.082 1.00 28.03 122 ALA B CA 1
ATOM 2783 C C . ALA B 1 54 ? -38.547 60.720 20.009 1.00 34.23 122 ALA B C 1
ATOM 2784 O O . ALA B 1 54 ? -38.588 59.604 19.497 1.00 31.94 122 ALA B O 1
ATOM 2786 N N . ALA B 1 55 ? -37.429 61.223 20.543 1.00 29.14 123 AL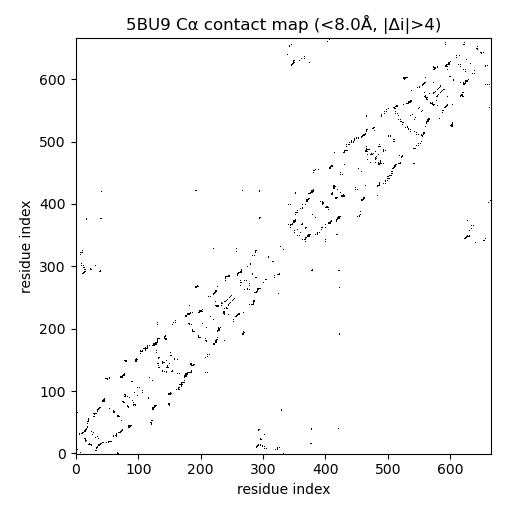A B N 1
ATOM 2787 C CA . ALA B 1 55 ? -36.193 60.436 20.511 1.00 30.93 123 ALA B CA 1
ATOM 2788 C C . ALA B 1 55 ? -36.357 59.173 21.393 1.00 37.05 123 ALA B C 1
ATOM 2789 O O . ALA B 1 55 ? -35.870 58.108 21.038 1.00 35.70 123 ALA B O 1
ATOM 2791 N N . VAL B 1 56 ? -37.081 59.280 22.508 1.00 34.16 124 VAL B N 1
ATOM 2792 C CA . VAL B 1 56 ? -37.363 58.100 23.323 1.00 27.49 124 VAL B CA 1
ATOM 2793 C C . VAL B 1 56 ? -38.235 57.122 22.533 1.00 28.39 124 VAL B C 1
ATOM 2794 O O . VAL B 1 56 ? -37.934 55.937 22.474 1.00 33.56 124 VAL B O 1
ATOM 2798 N N . VAL B 1 57 ? -39.308 57.622 21.919 1.00 31.67 125 VAL B N 1
ATOM 2799 C CA . VAL B 1 57 ? -40.231 56.756 21.190 1.00 27.37 125 VAL B CA 1
ATOM 2800 C C . VAL B 1 57 ? -39.517 56.055 20.012 1.00 30.83 125 VAL B C 1
ATOM 2801 O O . VAL B 1 57 ? -39.682 54.849 19.769 1.00 29.11 125 VAL B O 1
ATOM 2805 N N . GLU B 1 58 ? -38.676 56.807 19.317 1.00 27.82 126 GLU B N 1
ATOM 2806 C CA . GLU B 1 58 ? -37.861 56.245 18.251 1.00 28.65 126 GLU B CA 1
ATOM 2807 C C . GLU B 1 58 ? -36.988 55.038 18.715 1.00 41.60 126 GLU B C 1
ATOM 2808 O O . GLU B 1 58 ? -36.863 54.042 17.994 1.00 35.89 126 GLU B O 1
ATOM 2814 N N . GLN B 1 59 ? -36.378 55.098 19.891 1.00 29.23 127 GLN B N 1
ATOM 2815 C CA . GLN B 1 59 ? -35.622 53.925 20.323 1.00 32.55 127 GLN B CA 1
ATOM 2816 C C . GLN B 1 59 ? -36.500 52.693 20.519 1.00 29.87 127 GLN B C 1
ATOM 2817 O O . GLN B 1 59 ? -36.083 51.566 20.219 1.00 39.70 127 GLN B O 1
ATOM 2823 N N . LEU B 1 60 ? -37.714 52.907 21.020 1.00 27.11 128 LEU B N 1
ATOM 2824 C CA . LEU B 1 60 ? -38.635 51.804 21.248 1.00 30.37 128 LEU B CA 1
ATOM 2825 C C . LEU B 1 60 ? -39.126 51.246 19.911 1.00 38.75 128 LEU B C 1
ATOM 2826 O O . LEU B 1 60 ? -39.168 50.034 19.725 1.00 33.80 128 LEU B O 1
ATOM 2831 N N . THR B 1 61 ? -39.506 52.124 18.983 1.00 30.59 129 THR B N 1
ATOM 2832 C CA . THR B 1 61 ? -39.995 51.643 17.699 1.00 30.95 129 THR B CA 1
ATOM 2833 C C . THR B 1 61 ? -38.863 51.008 16.881 1.00 31.96 129 THR B C 1
ATOM 2834 O O . THR B 1 61 ? -39.132 50.152 16.048 1.00 35.89 129 THR B O 1
ATOM 2838 N N . ALA B 1 62 ? -37.603 51.383 17.147 1.00 29.26 130 ALA B N 1
ATOM 2839 C CA . ALA B 1 62 ? -36.470 50.734 16.476 1.00 41.70 130 ALA B CA 1
ATOM 2840 C C . ALA B 1 62 ? -36.384 49.258 16.848 1.00 42.52 130 ALA B C 1
ATOM 2841 O O . ALA B 1 62 ? -35.858 48.470 16.070 1.00 45.15 130 ALA B O 1
ATOM 2843 N N . ALA B 1 63 ? -36.916 48.875 18.019 1.00 36.44 131 ALA B N 1
ATOM 2844 C CA . ALA B 1 63 ? -36.879 47.462 18.422 1.00 49.69 131 ALA B CA 1
ATOM 2845 C C . ALA B 1 63 ? -37.928 46.614 17.706 1.00 50.65 131 ALA B C 1
ATOM 2846 O O . ALA B 1 63 ? -37.893 45.395 17.808 1.00 37.98 131 ALA B O 1
ATOM 2848 N N . VAL B 1 64 ? -38.860 47.248 16.999 1.00 33.86 132 VAL B N 1
ATOM 2849 C CA . VAL B 1 64 ? -39.818 46.519 16.154 1.00 28.55 132 VAL B CA 1
ATOM 2850 C C . VAL B 1 64 ? -39.075 45.892 14.969 1.00 50.28 132 VAL B C 1
ATOM 2851 O O . VAL B 1 64 ? -38.462 46.587 14.157 1.00 38.13 132 VAL B O 1
ATOM 2855 N N . THR B 1 65 ? -39.111 44.575 14.888 1.00 34.60 133 THR B N 1
ATOM 2856 C CA . THR B 1 65 ? -38.438 43.834 13.804 1.00 32.20 133 THR B CA 1
ATOM 2857 C C . THR B 1 65 ? -39.318 42.647 13.487 1.00 45.39 133 THR B C 1
ATOM 2858 O O . THR B 1 65 ? -40.288 42.368 14.223 1.00 32.73 133 THR B O 1
ATOM 2862 N N . ASP B 1 66 ? -38.959 41.894 12.453 1.00 36.56 134 ASP B N 1
ATOM 2863 C CA . ASP B 1 66 ? -39.724 40.705 12.163 1.00 36.38 134 ASP B CA 1
ATOM 2864 C C . ASP B 1 66 ? -39.645 39.665 13.305 1.00 48.19 134 ASP B C 1
ATOM 2865 O O . ASP B 1 66 ? -40.647 39.054 13.670 1.00 32.58 134 ASP B O 1
ATOM 2870 N N . GLU B 1 67 ? -38.477 39.481 13.900 1.00 35.41 135 GLU B N 1
ATOM 2871 C CA . GLU B 1 67 ? -38.356 38.511 14.985 1.00 46.74 135 GLU B CA 1
ATOM 2872 C C . GLU B 1 67 ? -39.109 38.979 16.246 1.00 44.45 135 GLU B C 1
ATOM 2873 O O . GLU B 1 67 ? -39.805 38.192 16.875 1.00 42.25 135 GLU B O 1
ATOM 2879 N N . ALA B 1 68 ? -39.010 40.261 16.595 1.00 32.14 136 ALA B N 1
ATOM 2880 C CA . ALA B 1 68 ? -39.643 40.774 17.814 1.00 37.85 136 ALA B CA 1
ATOM 2881 C C . ALA B 1 68 ? -41.157 40.758 17.760 1.00 35.36 136 ALA B C 1
ATOM 2882 O O . ALA B 1 68 ? -41.808 40.168 18.619 1.00 35.21 136 ALA B O 1
ATOM 2884 N N . THR B 1 69 ? -41.735 41.439 16.775 1.00 34.56 137 THR B N 1
ATOM 2885 C CA . THR B 1 69 ? -43.182 41.591 16.761 1.00 31.37 137 THR B CA 1
ATOM 2886 C C . THR B 1 69 ? -43.769 41.250 15.401 1.00 38.09 137 THR B C 1
ATOM 2887 O O . THR B 1 69 ? -44.900 41.631 15.095 1.00 34.15 137 THR B O 1
ATOM 2891 N N . GLY B 1 70 ? -42.992 40.563 14.568 1.00 39.18 138 GLY B N 1
ATOM 2892 C CA . GLY B 1 70 ? -43.477 40.173 13.255 1.00 30.45 138 GLY B CA 1
ATOM 2893 C C . GLY B 1 70 ? -43.727 41.395 12.402 1.00 45.41 138 GLY B C 1
ATOM 2894 O O . GLY B 1 70 ? -44.522 41.346 11.494 1.00 31.37 138 GLY B O 1
ATOM 2895 N N . GLY B 1 71 ? -43.046 42.502 12.692 1.00 38.50 139 GLY B N 1
ATOM 2896 C CA . GLY B 1 71 ? -43.228 43.703 11.891 1.00 30.75 139 GLY B CA 1
ATOM 2897 C C . GLY B 1 71 ? -44.370 44.608 12.338 1.00 29.45 139 GLY B C 1
ATOM 2898 O O . GLY B 1 71 ? -44.480 45.732 11.869 1.00 39.82 139 GLY B O 1
ATOM 2899 N N . VAL B 1 72 ? -45.197 44.130 13.265 1.00 28.27 140 VAL B N 1
ATOM 2900 C CA . VAL B 1 72 ? -46.321 44.899 13.796 1.00 27.16 140 VAL B CA 1
ATOM 2901 C C . VAL B 1 72 ? -45.849 46.079 14.627 1.00 27.62 140 VAL B C 1
ATOM 2902 O O . VAL B 1 72 ? -45.049 45.908 15.561 1.00 28.59 140 VAL B O 1
ATOM 2906 N N . PRO B 1 73 ? -46.311 47.289 14.273 1.00 31.18 141 PRO B N 1
ATOM 2907 C CA . PRO B 1 73 ? -45.847 48.498 14.972 1.00 26.44 141 PRO B CA 1
ATOM 2908 C C . PRO B 1 73 ? -46.385 48.563 16.386 1.00 24.14 141 PRO B C 1
ATOM 2909 O O . PRO B 1 73 ? -47.409 47.947 16.665 1.00 40.58 141 PRO B O 1
ATOM 2913 N N . LEU B 1 74 ? -45.672 49.275 17.268 1.00 29.93 142 LEU B N 1
ATOM 2914 C CA . LEU B 1 74 ? -46.116 49.524 18.627 1.00 22.59 142 LEU B CA 1
ATOM 2915 C C . LEU B 1 74 ? -47.361 50.414 18.702 1.00 26.42 142 LEU B C 1
ATOM 2916 O O . LEU B 1 74 ? -47.453 51.417 17.981 1.00 25.54 142 LEU B O 1
ATOM 2921 N N . LEU B 1 75 ? -48.308 50.068 19.572 1.00 23.23 143 LEU B N 1
ATOM 2922 C CA . LEU B 1 75 ? -49.130 51.114 20.179 1.00 27.97 143 LEU B CA 1
ATOM 2923 C C . LEU B 1 75 ? -48.205 51.811 21.188 1.00 31.48 143 LEU B C 1
ATOM 2924 O O . LEU B 1 75 ? -47.566 51.136 22.000 1.00 27.46 143 LEU B O 1
ATOM 2929 N N . VAL B 1 76 ? -48.124 53.141 21.107 1.00 28.15 144 VAL B N 1
ATOM 2930 C CA . VAL B 1 76 ? -47.286 53.954 21.972 1.00 22.73 144 VAL B CA 1
ATOM 2931 C C . VAL B 1 76 ? -48.160 54.881 22.785 1.00 33.68 144 VAL B C 1
ATOM 2932 O O . VAL B 1 76 ? -48.679 55.861 22.268 1.00 22.48 144 VAL B O 1
ATOM 2936 N N . ALA B 1 77 ? -48.326 54.567 24.068 1.00 22.09 145 ALA B N 1
ATOM 2937 C CA . ALA B 1 77 ? -49.331 55.250 24.889 1.00 30.99 145 ALA B CA 1
ATOM 2938 C C . ALA B 1 77 ? -48.729 56.147 25.962 1.00 30.62 145 ALA B C 1
ATOM 2939 O O . ALA B 1 77 ? -47.582 55.959 26.363 1.00 26.60 145 ALA B O 1
ATOM 2941 N N . THR B 1 78 ? -49.490 57.130 26.430 1.00 26.53 146 THR B N 1
ATOM 2942 C CA . THR B 1 78 ? -49.085 57.791 27.661 1.00 27.33 146 THR B CA 1
ATOM 2943 C C . THR B 1 78 ? -50.336 58.294 28.382 1.00 22.50 146 THR B C 1
ATOM 2944 O O . THR B 1 78 ? -51.447 58.115 27.873 1.00 26.43 146 THR B O 1
ATOM 2948 N N . ASP B 1 79 ? -50.151 58.833 29.590 1.00 24.91 147 ASP B N 1
ATOM 2949 C CA . ASP B 1 79 ? -51.228 59.386 30.415 1.00 22.05 147 ASP B CA 1
ATOM 2950 C C . ASP B 1 79 ? -51.279 60.880 30.231 1.00 29.15 147 ASP B C 1
ATOM 2951 O O . ASP B 1 79 ? -50.635 61.614 31.006 1.00 22.06 147 ASP B O 1
ATOM 2956 N N . GLN B 1 80 ? -51.980 61.347 29.214 1.00 22.89 148 GLN B N 1
ATOM 2957 C CA . GLN B 1 80 ? -52.077 62.796 28.995 1.00 28.98 148 GLN B CA 1
ATOM 2958 C C . GLN B 1 80 ? -53.524 63.268 29.221 1.00 28.29 148 GLN B C 1
ATOM 2959 O O . GLN B 1 80 ? -54.202 63.648 28.267 1.00 21.81 148 GLN B O 1
ATOM 2965 N N . GLU B 1 81 ? -54.020 63.183 30.456 1.00 24.18 149 GLU B N 1
ATOM 2966 C CA . GLU B 1 81 ? -55.397 63.619 30.761 1.00 28.36 149 GLU B CA 1
ATOM 2967 C C . GLU B 1 81 ? -55.438 65.123 30.889 1.00 29.23 149 GLU B C 1
ATOM 2968 O O . GLU B 1 81 ? -56.406 65.756 30.459 1.00 28.58 149 GLU B O 1
ATOM 2974 N N . GLY B 1 82 ? -54.389 65.681 31.495 1.00 26.73 150 GLY B N 1
ATOM 2975 C CA . GLY B 1 82 ? -54.337 67.096 31.845 1.00 29.79 150 GLY B CA 1
ATOM 2976 C C . GLY B 1 82 ? -54.273 67.364 33.339 1.00 26.01 150 GLY B C 1
ATOM 2977 O O . GLY B 1 82 ? -54.548 66.475 34.149 1.00 24.03 150 GLY B O 1
ATOM 2978 N N . GLY B 1 83 ? -53.922 68.593 33.728 1.00 31.62 151 GLY B N 1
ATOM 2979 C CA . GLY B 1 83 ? -53.866 68.941 35.150 1.00 26.40 151 GLY B CA 1
ATOM 2980 C C . GLY B 1 83 ? -52.926 68.109 36.014 1.00 31.60 151 GLY B C 1
ATOM 2981 O O . GLY B 1 83 ? -51.728 68.177 35.846 1.00 31.80 151 GLY B O 1
ATOM 2982 N N . ASN B 1 84 ? -53.462 67.303 36.922 1.00 29.01 152 ASN B N 1
ATOM 2983 C CA . ASN B 1 84 ? -52.635 66.456 37.790 1.00 26.93 152 ASN B CA 1
ATOM 2984 C C . ASN B 1 84 ? -52.128 65.153 37.174 1.00 31.49 152 ASN B C 1
ATOM 2985 O O . ASN B 1 84 ? -51.315 64.468 37.784 1.00 35.05 152 ASN B O 1
ATOM 2990 N N . VAL B 1 85 ? -52.626 64.790 35.998 1.00 33.90 153 VAL B N 1
ATOM 2991 C CA . VAL B 1 85 ? -52.122 63.624 35.285 1.00 24.17 153 VAL B CA 1
ATOM 2992 C C . VAL B 1 85 ? -51.746 64.095 33.891 1.00 29.69 153 VAL B C 1
ATOM 2993 O O . VAL B 1 85 ? -52.574 64.129 32.976 1.00 25.36 153 VAL B O 1
ATOM 2997 N N . GLN B 1 86 ? -50.485 64.470 33.737 1.00 23.20 154 GLN B N 1
ATOM 2998 C CA . GLN B 1 86 ? -49.963 64.835 32.433 1.00 24.40 154 GLN B CA 1
ATOM 2999 C C . GLN B 1 86 ? -48.508 64.377 32.369 1.00 28.77 154 GLN B C 1
ATOM 3000 O O . GLN B 1 86 ? -47.617 65.041 32.897 1.00 24.59 154 GLN B O 1
ATOM 3006 N N . VAL B 1 87 ? -48.255 63.251 31.713 1.00 28.30 155 VAL B N 1
ATOM 3007 C CA . VAL B 1 87 ? -46.904 62.681 31.733 1.00 23.54 155 VAL B CA 1
ATOM 3008 C C . VAL B 1 87 ? -45.925 63.619 31.010 1.00 25.32 155 VAL B C 1
ATOM 3009 O O . VAL B 1 87 ? -44.778 63.787 31.446 1.00 25.32 155 VAL B O 1
ATOM 3013 N N . LEU B 1 88 ? -46.404 64.284 29.945 1.00 23.99 156 LEU B N 1
ATOM 3014 C CA . LEU B 1 88 ? -45.516 64.953 28.998 1.00 24.46 156 LEU B CA 1
ATOM 3015 C C . LEU B 1 88 ? -45.702 66.456 29.027 1.00 26.00 156 LEU B C 1
ATOM 3016 O O . LEU B 1 88 ? -46.755 66.984 28.634 1.00 28.20 156 LEU B O 1
ATOM 3021 N N . ARG B 1 89 ? -44.681 67.131 29.545 1.00 26.75 157 ARG B N 1
ATOM 3022 C CA . ARG B 1 89 ? -44.610 68.599 29.568 1.00 26.16 157 ARG B CA 1
ATOM 3023 C C . ARG B 1 89 ? -43.323 69.071 28.925 1.00 26.82 157 ARG B C 1
ATOM 3024 O O . ARG B 1 89 ? -42.450 68.265 28.627 1.00 35.28 157 ARG B O 1
ATOM 3032 N N . GLY B 1 90 ? -43.197 70.387 28.769 1.00 27.45 158 GLY B N 1
ATOM 3033 C CA . GLY B 1 90 ? -42.001 70.982 28.201 1.00 28.19 158 GLY B CA 1
ATOM 3034 C C . GLY B 1 90 ? -42.245 71.532 26.810 1.00 28.78 158 GLY B C 1
ATOM 3035 O O . GLY B 1 90 ? -43.403 71.708 26.391 1.00 37.78 158 GLY B O 1
ATOM 3036 N N . PRO B 1 91 ? -41.157 71.838 26.087 1.00 33.65 159 PRO B N 1
ATOM 3037 C CA . PRO B 1 91 ? -41.304 72.547 24.812 1.00 29.17 159 PRO B CA 1
ATOM 3038 C C . PRO B 1 91 ? -42.106 71.778 23.765 1.00 33.64 159 PRO B C 1
ATOM 3039 O O . PRO B 1 91 ? -41.759 70.636 23.472 1.00 36.73 159 PRO B O 1
ATOM 3043 N N . GLY B 1 92 ? -43.162 72.390 23.215 1.00 28.38 160 GLY B N 1
ATOM 3044 C CA . GLY B 1 92 ? -44.000 71.680 22.258 1.00 27.78 160 GLY B CA 1
ATOM 3045 C C . GLY B 1 92 ? -45.260 71.101 22.872 1.00 33.32 160 GLY B C 1
ATOM 3046 O O . GLY B 1 92 ? -46.232 70.782 22.161 1.00 31.39 160 GLY B O 1
ATOM 3047 N N . PHE B 1 93 ? -45.263 70.978 24.192 1.00 26.89 161 PHE B N 1
ATOM 3048 C CA . PHE B 1 93 ? -46.450 70.514 24.920 1.00 26.27 161 PHE B CA 1
ATOM 3049 C C . PHE B 1 93 ? -47.202 71.660 25.618 1.00 35.79 161 PHE B C 1
ATOM 3050 O O . PHE B 1 93 ? -46.592 72.423 26.352 1.00 30.79 161 PHE B O 1
ATOM 3058 N N . SER B 1 94 ? -48.512 71.781 25.412 1.00 30.50 162 SER B N 1
ATOM 3059 C CA . SER B 1 94 ? -49.315 72.723 26.207 1.00 26.88 162 SER B CA 1
ATOM 3060 C C . SER B 1 94 ? -49.392 72.237 27.661 1.00 40.32 162 SER B C 1
ATOM 3061 O O . SER B 1 94 ? -49.308 71.045 27.939 1.00 31.33 162 SER B O 1
ATOM 3064 N N . ASP B 1 95 ? -49.592 73.144 28.600 1.00 35.81 163 ASP B N 1
ATOM 3065 C CA . ASP B 1 95 ? -49.961 72.720 29.957 1.00 34.34 163 ASP B CA 1
ATOM 3066 C C . ASP B 1 95 ? -51.476 72.571 29.977 1.00 26.30 163 ASP B C 1
ATOM 3067 O O . ASP B 1 95 ? -52.201 73.545 29.817 1.00 39.05 163 ASP B O 1
ATOM 3072 N N . ILE B 1 96 ? -51.941 71.337 30.082 1.00 30.76 164 ILE B N 1
ATOM 3073 C CA . ILE B 1 96 ? -53.357 71.034 29.864 1.00 27.35 164 ILE B CA 1
ATOM 3074 C C . ILE B 1 96 ? -54.097 71.229 31.200 1.00 30.98 164 ILE B C 1
ATOM 3075 O O . ILE B 1 96 ? -53.599 70.811 32.248 1.00 32.90 164 ILE B O 1
ATOM 3080 N N . PRO B 1 97 ? -55.268 71.896 31.180 1.00 34.79 165 PRO B N 1
ATOM 3081 C CA . PRO B 1 97 ? -56.057 72.059 32.414 1.00 30.34 165 PRO B CA 1
ATOM 3082 C C . PRO B 1 97 ? -56.537 70.698 32.950 1.00 33.32 165 PRO B C 1
ATOM 3083 O O . PRO B 1 97 ? -56.566 69.752 32.164 1.00 24.38 165 PRO B O 1
ATOM 3087 N N . THR B 1 98 ? -56.869 70.600 34.242 1.00 26.01 166 THR B N 1
ATOM 3088 C CA . THR B 1 98 ? -57.553 69.430 34.811 1.00 29.27 166 THR B CA 1
ATOM 3089 C C . THR B 1 98 ? -58.800 69.114 33.991 1.00 34.87 166 THR B C 1
ATOM 3090 O O . THR B 1 98 ? -59.390 70.035 33.419 1.00 28.90 166 THR B O 1
ATOM 3094 N N . ALA B 1 99 ? -59.209 67.846 33.950 1.00 23.55 167 ALA B N 1
ATOM 3095 C CA . ALA B 1 99 ? -60.471 67.468 33.297 1.00 30.42 167 ALA B CA 1
ATOM 3096 C C . ALA B 1 99 ? -61.653 68.238 33.883 1.00 23.87 167 ALA B C 1
ATOM 3097 O O . ALA B 1 99 ? -62.553 68.615 33.152 1.00 28.77 167 ALA B O 1
ATOM 3099 N N . LEU B 1 100 ? -61.649 68.472 35.201 1.00 25.97 168 LEU B N 1
ATOM 3100 C CA . LEU B 1 100 ? -62.698 69.270 35.819 1.00 24.79 168 LEU B CA 1
ATOM 3101 C C . LEU B 1 100 ? -62.741 70.673 35.181 1.00 38.80 168 LEU B C 1
ATOM 3102 O O . LEU B 1 100 ? -63.805 71.145 34.827 1.00 31.74 168 LEU B O 1
ATOM 3107 N N . ASP B 1 101 ? -61.602 71.331 34.967 1.00 25.77 169 ASP B N 1
ATOM 3108 C CA . ASP B 1 101 ? -61.707 72.596 34.221 1.00 27.87 169 ASP B CA 1
ATOM 3109 C C . ASP B 1 101 ? -62.115 72.396 32.746 1.00 28.33 169 ASP B C 1
ATOM 3110 O O . ASP B 1 101 ? -62.772 73.278 32.173 1.00 28.79 169 ASP B O 1
ATOM 3115 N N . GLN B 1 102 ? -61.715 71.279 32.122 1.00 25.43 170 GLN B N 1
ATOM 3116 C CA . GLN B 1 102 ? -62.145 71.002 30.748 1.00 25.23 170 GLN B CA 1
ATOM 3117 C C . GLN B 1 102 ? -63.689 70.900 30.701 1.00 33.34 170 GLN B C 1
ATOM 3118 O O . GLN B 1 102 ? -64.330 71.305 29.730 1.00 31.22 170 GLN B O 1
ATOM 3124 N N . GLY B 1 103 ? -64.274 70.365 31.773 1.00 25.26 171 GLY B N 1
ATOM 3125 C CA . GLY B 1 103 ? -65.708 70.188 31.866 1.00 26.96 171 GLY B CA 1
ATOM 3126 C C . GLY B 1 103 ? -66.495 71.476 31.980 1.00 34.43 171 GLY B C 1
ATOM 3127 O O . GLY B 1 103 ? -67.714 71.471 31.844 1.00 42.66 171 GLY B O 1
ATOM 3128 N N . ALA B 1 104 ? -65.799 72.580 32.248 1.00 27.10 172 ALA B N 1
ATOM 3129 C CA . ALA B 1 104 ? -66.436 73.896 32.287 1.00 38.56 172 ALA B CA 1
ATOM 3130 C C . ALA B 1 104 ? -66.506 74.552 30.915 1.00 32.92 172 ALA B C 1
ATOM 3131 O O . ALA B 1 104 ? -67.214 75.533 30.759 1.00 41.40 172 ALA B O 1
ATOM 3133 N N . LEU B 1 105 ? -65.763 74.007 29.934 1.00 32.97 173 LEU B N 1
ATOM 3134 C CA . LEU B 1 105 ? -65.714 74.530 28.550 1.00 28.25 173 LEU B CA 1
ATOM 3135 C C . LEU B 1 105 ? -66.918 74.043 27.747 1.00 28.25 173 LEU B C 1
ATOM 3136 O O . LEU B 1 105 ? -67.416 72.952 28.012 1.00 41.18 173 LEU B O 1
ATOM 3141 N N . ASP B 1 106 ? -67.418 74.841 26.798 1.00 32.88 174 ASP B N 1
ATOM 3142 C CA . ASP B 1 106 ? -68.304 74.269 25.773 1.00 33.48 174 ASP B CA 1
ATOM 3143 C C . ASP B 1 106 ? -67.575 73.080 25.168 1.00 28.02 174 ASP B C 1
ATOM 3144 O O . ASP B 1 106 ? -66.368 73.164 24.879 1.00 34.38 174 ASP B O 1
ATOM 3149 N N . PRO B 1 107 ? -68.309 71.986 24.952 1.00 27.46 175 PRO B N 1
ATOM 3150 C CA . PRO B 1 107 ? -67.703 70.796 24.347 1.00 34.63 175 PRO B CA 1
ATOM 3151 C C . PRO B 1 107 ? -67.016 71.123 23.013 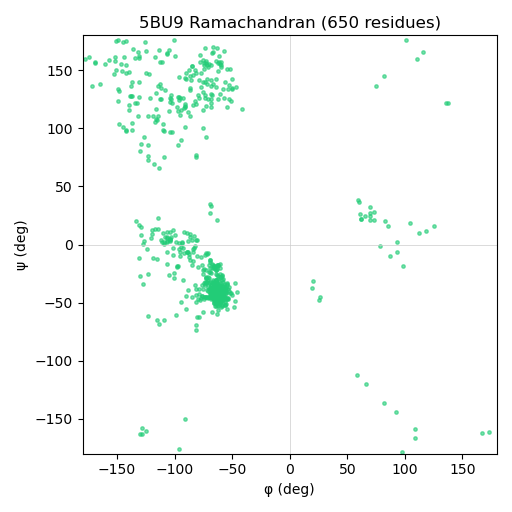1.00 38.16 175 PRO B C 1
ATOM 3152 O O . PRO B 1 107 ? -65.988 70.538 22.723 1.00 33.47 175 PRO B O 1
ATOM 3156 N N . ALA B 1 108 ? -67.541 72.076 22.250 1.00 27.63 176 ALA B N 1
ATOM 3157 C CA . ALA B 1 108 ? -66.977 72.376 20.958 1.00 37.00 176 ALA B CA 1
ATOM 3158 C C . ALA B 1 108 ? -65.625 73.041 21.186 1.00 41.09 176 ALA B C 1
ATOM 3159 O O . ALA B 1 108 ? -64.704 72.824 20.423 1.00 33.03 176 ALA B O 1
ATOM 3161 N N . THR B 1 109 ? -65.497 73.801 22.273 1.00 36.32 177 THR B N 1
ATOM 3162 C CA . THR B 1 109 ? -64.244 74.464 22.595 1.00 28.27 177 THR B CA 1
ATOM 3163 C C . THR B 1 109 ? -63.207 73.427 23.038 1.00 33.11 177 THR B C 1
ATOM 3164 O O . THR B 1 109 ? -62.045 73.452 22.636 1.00 35.63 177 THR B O 1
ATOM 3168 N N . LEU B 1 110 ? -63.636 72.526 23.903 1.00 32.89 178 LEU B N 1
ATOM 3169 C CA . LEU B 1 110 ? -62.766 71.455 24.363 1.00 27.14 178 LEU B CA 1
ATOM 3170 C C . LEU B 1 110 ? -62.285 70.612 23.175 1.00 41.65 178 LEU B C 1
ATOM 3171 O O . LEU B 1 110 ? -61.118 70.222 23.126 1.00 32.50 178 LEU B O 1
ATOM 3176 N N . GLN B 1 111 ? -63.164 70.338 22.208 1.00 26.14 179 GLN B N 1
ATOM 3177 C CA . GLN B 1 111 ? -62.747 69.506 21.079 1.00 25.11 179 GLN B CA 1
ATOM 3178 C C . GLN B 1 111 ? -61.651 70.223 20.256 1.00 25.48 179 GLN B C 1
ATOM 3179 O O . GLN B 1 111 ? -60.681 69.596 19.816 1.00 27.85 179 GLN B O 1
ATOM 3185 N N . ALA B 1 112 ? -61.785 71.533 20.088 1.00 28.50 180 ALA B N 1
ATOM 3186 C CA . ALA B 1 112 ? -60.744 72.344 19.436 1.00 30.47 180 ALA B CA 1
ATOM 3187 C C . ALA B 1 112 ? -59.430 72.247 20.225 1.00 28.10 180 ALA B C 1
ATOM 3188 O O . ALA B 1 112 ? -58.371 71.949 19.667 1.00 34.67 180 ALA B O 1
ATOM 3190 N N . ASP B 1 113 ? -59.517 72.480 21.530 1.00 27.40 181 ASP B N 1
ATOM 3191 C CA . ASP B 1 113 ? -58.342 72.397 22.383 1.00 27.49 181 ASP B CA 1
ATOM 3192 C C . ASP B 1 113 ? -57.679 71.021 22.356 1.00 35.25 181 ASP B C 1
ATOM 3193 O O . ASP B 1 113 ? -56.453 70.915 22.351 1.00 28.35 181 ASP B O 1
ATOM 3198 N N . ALA B 1 114 ? -58.476 69.965 22.329 1.00 25.15 182 ALA B N 1
ATOM 3199 C CA . ALA B 1 114 ? -57.921 68.604 22.364 1.00 26.25 182 ALA B CA 1
ATOM 3200 C C . ALA B 1 114 ? -57.313 68.239 20.988 1.00 30.29 182 ALA B C 1
ATOM 3201 O O . ALA B 1 114 ? -56.462 67.366 20.888 1.00 28.01 182 ALA B O 1
ATOM 3203 N N . THR B 1 115 ? -57.753 68.920 19.936 1.00 24.76 183 THR B N 1
ATOM 3204 C CA . THR B 1 115 ? -57.152 68.754 18.607 1.00 27.77 183 THR B CA 1
ATOM 3205 C C . THR B 1 115 ? -55.702 69.255 18.674 1.00 30.75 183 THR B C 1
ATOM 3206 O O . THR B 1 115 ? -54.772 68.596 18.175 1.00 31.36 183 THR B O 1
ATOM 3210 N N . THR B 1 116 ? -55.519 70.414 19.310 1.00 33.30 184 THR B N 1
ATOM 3211 C CA . THR B 1 116 ? -54.180 70.965 19.567 1.00 29.59 184 THR B CA 1
ATOM 3212 C C . THR B 1 116 ? -53.340 70.006 20.410 1.00 28.16 184 THR B C 1
ATOM 3213 O O . THR B 1 116 ? -52.255 69.627 20.011 1.00 31.62 184 THR B O 1
ATOM 3217 N N . TRP B 1 117 ? -53.865 69.580 21.560 1.00 26.10 185 TRP B N 1
ATOM 3218 C CA . TRP B 1 117 ? -53.119 68.681 22.449 1.00 36.87 185 TRP B CA 1
ATOM 3219 C C . TRP B 1 117 ? -52.785 67.345 21.740 1.00 25.41 185 TRP B C 1
ATOM 3220 O O . TRP B 1 117 ? -51.707 66.747 21.936 1.00 27.31 185 TRP B O 1
ATOM 3231 N N . GLY B 1 118 ? -53.701 66.888 20.895 1.00 29.35 186 GLY B N 1
ATOM 3232 C CA . GLY B 1 118 ? -53.495 65.630 20.198 1.00 24.30 186 GLY B CA 1
ATOM 3233 C C . GLY B 1 118 ? -52.376 65.724 19.166 1.00 34.93 186 GLY B C 1
ATOM 3234 O O . GLY B 1 118 ? -51.602 64.777 19.008 1.00 23.47 186 GLY B O 1
ATOM 3235 N N . ALA B 1 119 ? -52.297 66.867 18.475 1.00 24.19 187 ALA B N 1
ATOM 3236 C CA . ALA B 1 119 ? -51.223 67.122 17.494 1.00 29.67 187 ALA B CA 1
ATOM 3237 C C . ALA B 1 119 ? -49.855 67.096 18.162 1.00 31.36 187 ALA B C 1
ATOM 3238 O O . ALA B 1 119 ? -48.869 66.620 17.592 1.00 32.87 187 ALA B O 1
ATOM 3240 N N . GLU B 1 120 ? -49.800 67.615 19.384 1.00 24.93 188 GLU B N 1
ATOM 3241 C CA . GLU B 1 120 ? -48.556 67.669 20.133 1.00 31.14 188 GLU B CA 1
ATOM 3242 C C . GLU B 1 120 ? -48.112 66.241 20.477 1.00 30.57 188 GLU B C 1
ATOM 3243 O O . GLU B 1 120 ? -46.931 65.904 20.335 1.00 30.66 188 GLU B O 1
ATOM 3249 N N . LEU B 1 121 ? -49.059 65.418 20.934 1.00 29.22 189 LEU B N 1
ATOM 3250 C CA . LEU B 1 121 ? -48.766 64.022 21.256 1.00 30.29 189 LEU B CA 1
ATOM 3251 C C . LEU B 1 121 ? -48.308 63.308 20.005 1.00 30.60 189 LEU B C 1
ATOM 3252 O O . LEU B 1 121 ? -47.283 62.625 20.033 1.00 30.37 189 LEU B O 1
ATOM 3257 N N . ALA B 1 122 ? -49.029 63.479 18.897 1.00 27.24 190 ALA B N 1
ATOM 3258 C CA . ALA B 1 122 ? -48.639 62.785 17.671 1.00 25.78 190 ALA B CA 1
ATOM 3259 C C . ALA B 1 122 ? -47.220 63.192 17.293 1.00 36.00 190 ALA B C 1
ATOM 3260 O O . ALA B 1 122 ? -46.437 62.338 16.906 1.00 24.57 190 ALA B O 1
ATOM 3262 N N . ALA B 1 123 ? -46.877 64.475 17.423 1.00 28.13 191 ALA B N 1
ATOM 3263 C CA . ALA B 1 123 ? -45.552 64.955 16.965 1.00 25.46 191 ALA B CA 1
ATOM 3264 C C . ALA B 1 123 ? -44.466 64.259 17.779 1.00 32.58 191 ALA B C 1
ATOM 3265 O O . ALA B 1 123 ? -43.361 64.065 17.309 1.00 31.05 191 ALA B O 1
ATOM 3267 N N . SER B 1 124 ? -44.802 63.841 18.993 1.00 28.39 192 SER B N 1
ATOM 3268 C CA . SER B 1 124 ? -43.805 63.268 19.886 1.00 29.32 192 SER B CA 1
ATOM 3269 C C . SER B 1 124 ? -43.788 61.736 19.754 1.00 34.12 192 SER B C 1
ATOM 3270 O O . SER B 1 124 ? -43.047 61.069 20.454 1.00 36.03 192 SER B O 1
ATOM 3273 N N . GLY B 1 125 ? -44.608 61.195 18.851 1.00 25.91 193 GLY B N 1
ATOM 3274 C CA . GLY B 1 125 ? -44.684 59.752 18.619 1.00 29.89 193 GLY B CA 1
ATOM 3275 C C . GLY B 1 125 ? -45.740 58.954 19.388 1.00 23.81 193 GLY B C 1
ATOM 3276 O O . GLY B 1 125 ? -45.811 57.732 19.251 1.00 30.19 193 GLY B O 1
ATOM 3277 N N . ILE B 1 126 ? -46.554 59.627 20.191 1.00 27.54 194 ILE B N 1
ATOM 3278 C CA . ILE B 1 126 ? -47.653 58.979 20.934 1.00 25.72 194 ILE B CA 1
ATOM 3279 C C . ILE B 1 126 ? -48.765 58.704 19.942 1.00 28.76 194 ILE B C 1
ATOM 3280 O O . ILE B 1 126 ? -49.130 59.620 19.210 1.00 28.23 194 ILE B O 1
ATOM 3285 N N . ASN B 1 127 ? -49.327 57.481 19.897 1.00 30.70 195 ASN B N 1
ATOM 3286 C CA . ASN B 1 127 ? -50.499 57.276 19.039 1.00 25.16 195 ASN B CA 1
ATOM 3287 C C . ASN B 1 127 ? -51.695 56.817 19.869 1.00 22.62 195 ASN B C 1
ATOM 3288 O O . ASN B 1 127 ? -52.762 56.524 19.320 1.00 25.51 195 ASN B O 1
ATOM 3293 N N . LEU B 1 128 ? -51.544 56.780 21.186 1.00 26.18 196 LEU B N 1
ATOM 3294 C CA . LEU B 1 128 ? -52.669 56.354 22.033 1.00 23.44 196 LEU B CA 1
ATOM 3295 C C . LEU B 1 128 ? -52.593 57.059 23.358 1.00 26.59 196 LEU B C 1
ATOM 3296 O O . LEU B 1 128 ? -51.568 57.024 24.034 1.00 27.22 196 LEU B O 1
ATOM 3301 N N . ASN B 1 129 ? -53.660 57.757 23.706 1.00 21.35 197 ASN B N 1
ATOM 3302 C CA . ASN B 1 129 ? -53.710 58.498 24.965 1.00 20.85 197 ASN B CA 1
ATOM 3303 C C . ASN B 1 129 ? -54.556 57.726 25.932 1.00 20.54 197 ASN B C 1
ATOM 3304 O O . ASN B 1 129 ? -55.713 57.395 25.591 1.00 26.17 197 ASN B O 1
ATOM 3309 N N . LEU B 1 130 ? -54.037 57.409 27.120 1.00 20.53 198 LEU B N 1
ATOM 3310 C CA . LEU B 1 130 ? -54.884 56.722 28.117 1.00 29.25 198 LEU B CA 1
ATOM 3311 C C . LEU B 1 130 ? -55.736 57.781 28.813 1.00 22.49 198 LEU B C 1
ATOM 3312 O O . LEU B 1 130 ? -55.486 58.179 29.973 1.00 25.56 198 LEU B O 1
ATOM 3317 N N . ALA B 1 131 ? -56.766 58.203 28.103 1.00 29.49 199 ALA B N 1
ATOM 3318 C CA . ALA B 1 131 ? -57.683 59.261 28.512 1.00 20.34 199 ALA B CA 1
ATOM 3319 C C . ALA B 1 131 ? -58.735 59.212 27.397 1.00 25.43 199 ALA B C 1
ATOM 3320 O O . ALA B 1 131 ? -58.425 58.723 26.320 1.00 28.40 199 ALA B O 1
ATOM 3322 N N . PRO B 1 132 ? -59.937 59.775 27.598 1.00 29.79 200 PRO B N 1
ATOM 3323 C CA . PRO B 1 132 ? -60.400 60.514 28.765 1.00 24.55 200 PRO B CA 1
ATOM 3324 C C . PRO B 1 132 ? -60.940 59.619 29.877 1.00 28.65 200 PRO B C 1
ATOM 3325 O O . PRO B 1 132 ? -61.388 58.477 29.645 1.00 22.17 200 PRO B O 1
ATOM 3329 N N . VAL B 1 133 ? -60.847 60.148 31.096 1.00 24.81 201 VAL B N 1
ATOM 3330 C CA . VAL B 1 133 ? -61.611 59.672 32.256 1.00 23.74 201 VAL B CA 1
ATOM 3331 C C . VAL B 1 133 ? -63.106 59.867 32.042 1.00 29.78 201 VAL B C 1
ATOM 3332 O O . VAL B 1 133 ? -63.584 61.009 31.932 1.00 27.79 201 VAL B O 1
ATOM 3344 N N . ASP B 1 135 ? -65.095 58.328 34.324 1.00 24.82 203 ASP B N 1
ATOM 3345 C CA . ASP B 1 135 ? -65.595 58.078 35.683 1.00 29.38 203 ASP B CA 1
ATOM 3346 C C . ASP B 1 135 ? -66.479 59.213 36.105 1.00 31.06 203 ASP B C 1
ATOM 3347 O O . ASP B 1 135 ? -66.142 60.357 35.839 1.00 25.34 203 ASP B O 1
ATOM 3352 N N . VAL B 1 136 ? -67.619 58.911 36.730 1.00 30.07 204 VAL B N 1
ATOM 3353 C CA . VAL B 1 136 ? -68.508 59.971 37.215 1.00 25.38 204 VAL B CA 1
ATOM 3354 C C . VAL B 1 136 ? -68.351 60.099 38.738 1.00 32.89 204 VAL B C 1
ATOM 3355 O O . VAL B 1 136 ? -68.519 59.116 39.475 1.00 25.91 204 VAL B O 1
ATOM 3359 N N . VAL B 1 137 ? -67.991 61.280 39.218 1.00 28.84 205 VAL B N 1
ATOM 3360 C CA . VAL B 1 137 ? -67.916 61.522 40.670 1.00 23.39 205 VAL B CA 1
ATOM 3361 C C . VAL B 1 137 ? -69.328 62.025 41.096 1.00 28.48 205 VAL B C 1
ATOM 3362 O O . VAL B 1 137 ? -69.949 62.735 40.335 1.00 30.28 205 VAL B O 1
ATOM 3366 N N . ALA B 1 138 ? -69.836 61.641 42.271 1.00 23.81 206 ALA B N 1
ATOM 3367 C CA . ALA B 1 138 ? -71.254 61.823 42.566 1.00 37.44 206 ALA B CA 1
ATOM 3368 C C . ALA B 1 138 ? -71.652 63.284 42.824 1.00 32.25 206 ALA B C 1
ATOM 3369 O O . ALA B 1 138 ? -72.784 63.681 42.534 1.00 37.70 206 ALA B O 1
ATOM 3371 N N . SER B 1 139 ? -70.720 64.087 43.325 1.00 30.47 207 SER B N 1
ATOM 3372 C CA . SER B 1 139 ? -71.008 65.486 43.612 1.00 26.23 207 SER B CA 1
ATOM 3373 C C . SER B 1 139 ? -69.740 66.263 43.922 1.00 31.33 207 SER B C 1
ATOM 3374 O O . SER B 1 139 ? -68.755 65.676 44.344 1.00 31.20 207 SER B O 1
ATOM 3377 N N . PRO B 1 140 ? -69.762 67.592 43.720 1.00 36.39 208 PRO B N 1
ATOM 3378 C CA . PRO B 1 140 ? -68.624 68.443 44.101 1.00 27.86 208 PRO B CA 1
ATOM 3379 C C . PRO B 1 140 ? -68.336 68.381 45.604 1.00 35.39 208 PRO B C 1
ATOM 3380 O O . PRO B 1 140 ? -67.174 68.412 46.001 1.00 28.06 208 PRO B O 1
ATOM 3384 N N . GLU B 1 141 ? -69.385 68.321 46.432 1.00 28.30 209 GLU B N 1
ATOM 3385 C CA . GLU B 1 141 ? -69.189 68.272 47.886 1.00 29.17 209 GLU B CA 1
ATOM 3386 C C . GLU B 1 141 ? -68.494 66.985 48.344 1.00 33.31 209 GLU B C 1
ATOM 3387 O O . GLU B 1 141 ? -67.741 67.033 49.311 1.00 33.73 209 GLU B O 1
ATOM 3393 N N . ALA B 1 142 ? -68.708 65.865 47.645 1.00 27.22 210 ALA B N 1
ATOM 3394 C CA . ALA B 1 142 ? -68.043 64.602 47.983 1.00 26.58 210 ALA B CA 1
ATOM 3395 C C . ALA B 1 142 ? -66.771 64.306 47.183 1.00 29.05 210 ALA B C 1
ATOM 3396 O O . ALA B 1 142 ? -66.103 63.293 47.447 1.00 29.94 210 ALA B O 1
ATOM 3398 N N . ALA B 1 143 ? -66.427 65.155 46.217 1.00 25.88 211 ALA B N 1
ATOM 3399 C CA . ALA B 1 143 ? -65.319 64.843 45.302 1.00 36.87 211 ALA B CA 1
ATOM 3400 C C . ALA B 1 143 ? -63.998 64.477 46.018 1.00 30.40 211 ALA B C 1
ATOM 3401 O O . ALA B 1 143 ? -63.291 63.557 45.613 1.00 32.63 211 ALA B O 1
ATOM 3403 N N . ALA B 1 144 ? -63.676 65.178 47.095 1.00 27.88 212 ALA B N 1
ATOM 3404 C CA . ALA B 1 144 ? -62.399 64.944 47.784 1.00 26.01 212 ALA B CA 1
ATOM 3405 C C . ALA B 1 144 ? -62.393 63.595 48.493 1.00 28.38 212 ALA B C 1
ATOM 3406 O O . ALA B 1 144 ? -61.329 63.104 48.852 1.00 40.59 212 ALA B O 1
ATOM 3408 N N . ALA B 1 145 ? -63.562 62.986 48.716 1.00 25.65 213 ALA B N 1
ATOM 3409 C CA . ALA B 1 145 ? -63.594 61.680 49.405 1.00 28.14 213 ALA B CA 1
ATOM 3410 C C . ALA B 1 145 ? -63.380 60.516 48.431 1.00 33.69 213 ALA B C 1
ATOM 3411 O O . ALA B 1 145 ? -63.440 59.369 48.822 1.00 33.08 213 ALA B O 1
ATOM 3413 N N . ASN B 1 146 ? -63.125 60.826 47.160 1.00 29.07 214 ASN B N 1
ATOM 3414 C CA . ASN B 1 146 ? -62.859 59.824 46.130 1.00 24.99 214 ASN B CA 1
ATOM 3415 C C . ASN B 1 146 ? -61.394 59.899 45.727 1.00 22.30 214 ASN B C 1
ATOM 3416 O O . ASN B 1 146 ? -61.028 60.771 44.974 1.00 27.05 214 ASN B O 1
ATOM 3421 N N . PRO B 1 147 ? -60.554 59.018 46.283 1.00 25.25 215 PRO B N 1
ATOM 3422 C CA . PRO B 1 147 ? -59.108 59.210 46.113 1.00 25.11 215 PRO B CA 1
ATOM 3423 C C . PRO B 1 147 ? -58.593 59.173 44.654 1.00 34.05 215 PRO B C 1
ATOM 3424 O O . PRO B 1 147 ? -57.858 60.096 44.289 1.00 26.68 215 PRO B O 1
ATOM 3428 N N . PRO B 1 148 ? -58.998 58.194 43.821 1.00 27.11 216 PRO B N 1
ATOM 3429 C CA . PRO B 1 148 ? -58.331 58.240 42.504 1.00 23.01 216 PRO B CA 1
ATOM 3430 C C . PRO B 1 148 ? -58.780 59.365 41.530 1.00 22.18 216 PRO B C 1
ATOM 3431 O O . PRO B 1 148 ? -57.990 59.817 40.700 1.00 30.91 216 PRO B O 1
ATOM 3435 N N . ILE B 1 149 ? -60.036 59.772 41.572 1.00 23.92 217 ILE B N 1
ATOM 3436 C CA . ILE B 1 149 ? -60.538 60.685 40.544 1.00 20.41 217 ILE B CA 1
ATOM 3437 C C . ILE B 1 149 ? -60.882 62.059 41.137 1.00 38.30 217 ILE B C 1
ATOM 3438 O O . ILE B 1 149 ? -60.211 63.053 40.840 1.00 28.93 217 ILE B O 1
ATOM 3443 N N . GLY B 1 150 ? -61.928 62.106 41.968 1.00 25.52 218 GLY B N 1
ATOM 3444 C CA . GLY B 1 150 ? -62.408 63.358 42.542 1.00 26.72 218 GLY B CA 1
ATOM 3445 C C . GLY B 1 150 ? -61.354 64.136 43.307 1.00 25.56 218 GLY B C 1
ATOM 3446 O O . GLY B 1 150 ? -61.264 65.359 43.186 1.00 32.18 218 GLY B O 1
ATOM 3447 N N . TYR B 1 151 ? -60.524 63.423 44.068 1.00 24.70 219 TYR B N 1
ATOM 3448 C CA . TYR B 1 151 ? -59.475 64.096 44.821 1.00 27.28 219 TYR B CA 1
ATOM 3449 C C . TYR B 1 151 ? -58.520 64.839 43.901 1.00 31.70 219 TYR B C 1
ATOM 3450 O O . TYR B 1 151 ? -58.011 65.880 44.277 1.00 28.61 219 TYR B O 1
ATOM 3459 N N . PHE B 1 152 ? -58.287 64.318 42.693 1.00 29.84 220 PHE B N 1
ATOM 3460 C CA . PHE B 1 152 ? -57.352 64.962 41.782 1.00 24.91 220 PHE B CA 1
ATOM 3461 C C . PHE B 1 152 ? -57.983 65.827 40.698 1.00 28.23 220 PHE B C 1
ATOM 3462 O O . PHE B 1 152 ? -57.294 66.210 39.770 1.00 27.53 220 PHE B O 1
ATOM 3470 N N . HIS B 1 153 ? -59.290 66.055 40.762 1.00 29.20 221 HIS B N 1
ATOM 3471 C CA . HIS B 1 153 ? -59.985 66.788 39.709 1.00 22.98 221 HIS B CA 1
ATOM 3472 C C . HIS B 1 153 ? -59.876 66.120 38.338 1.00 33.21 221 HIS B C 1
ATOM 3473 O O . HIS B 1 153 ? -59.813 66.794 37.306 1.00 27.17 221 HIS B O 1
ATOM 3480 N N . ARG B 1 154 ? -59.898 64.792 38.322 1.00 28.39 222 ARG B N 1
ATOM 3481 C CA . ARG B 1 154 ? -59.770 64.065 37.066 1.00 23.13 222 ARG B CA 1
ATOM 3482 C C . ARG B 1 154 ? -61.111 63.800 36.379 1.00 23.81 222 ARG B C 1
ATOM 3483 O O . ARG B 1 154 ? -61.139 63.321 35.272 1.00 27.14 222 ARG B O 1
ATOM 3491 N N . GLU B 1 155 ? -62.218 64.118 37.034 1.00 21.92 223 GLU B N 1
ATOM 3492 C CA . GLU B 1 155 ? -63.546 63.963 36.436 1.00 27.69 223 GLU B CA 1
ATOM 3493 C C . GLU B 1 155 ? -63.912 65.223 35.619 1.00 28.14 223 GLU B C 1
ATOM 3494 O O . GLU B 1 155 ? -63.535 66.311 35.993 1.00 29.40 223 GLU B O 1
ATOM 3500 N N . PHE B 1 156 ? -64.633 65.073 34.513 1.00 26.53 224 PHE B N 1
ATOM 3501 C CA . PHE B 1 156 ? -65.189 66.222 33.804 1.00 27.51 224 PHE B CA 1
ATOM 3502 C C . PHE B 1 156 ? -66.400 66.802 34.550 1.00 30.39 224 PHE B C 1
ATOM 3503 O O . PHE B 1 156 ? -66.783 67.949 34.346 1.00 31.67 224 PHE B O 1
ATOM 3511 N N . GLY B 1 157 ? -67.016 66.004 35.411 1.00 23.62 225 GLY B N 1
ATOM 3512 C CA . GLY B 1 157 ? -68.264 66.436 36.033 1.00 24.82 225 GLY B CA 1
ATOM 3513 C C . GLY B 1 157 ? -68.944 65.358 36.864 1.00 34.47 225 GLY B C 1
ATOM 3514 O O . GLY B 1 157 ? -68.307 64.368 37.240 1.00 27.75 225 GLY B O 1
ATOM 3515 N N . TYR B 1 158 ? -70.238 65.531 37.133 1.00 33.88 226 TYR B N 1
ATOM 3516 C CA . TYR B 1 158 ? -70.879 64.815 38.232 1.00 30.19 226 TYR B CA 1
ATOM 3517 C C . TYR B 1 158 ? -72.136 64.131 37.792 1.00 37.09 226 TYR B C 1
ATOM 3518 O O . TYR B 1 158 ? -72.873 63.621 38.623 1.00 36.45 226 TYR B O 1
ATOM 3527 N N . ASP B 1 159 ? -72.381 64.124 36.487 1.00 32.65 227 ASP B N 1
ATOM 3528 C CA . ASP B 1 159 ? -73.458 63.303 35.913 1.00 33.58 227 ASP B CA 1
ATOM 3529 C C . ASP B 1 159 ? -73.024 62.753 34.544 1.00 27.96 227 ASP B C 1
ATOM 3530 O O . ASP B 1 159 ? -72.103 63.272 33.932 1.00 31.55 227 ASP B O 1
ATOM 3535 N N . ALA B 1 160 ? -73.692 61.716 34.065 1.00 31.81 228 ALA B N 1
ATOM 3536 C CA . ALA B 1 160 ? -73.320 61.046 32.816 1.00 28.89 228 ALA B CA 1
ATOM 3537 C C . ALA B 1 160 ? -73.359 61.960 31.579 1.00 31.82 228 ALA B C 1
ATOM 3538 O O . ALA B 1 160 ? -72.563 61.836 30.630 1.00 33.96 228 ALA B O 1
ATOM 3540 N N . GLU B 1 161 ? -74.310 62.874 31.573 1.00 31.93 229 GLU B N 1
ATOM 3541 C CA . GLU B 1 161 ? -74.496 63.735 30.410 1.00 45.96 229 GLU B CA 1
ATOM 3542 C C . GLU B 1 161 ? -73.310 64.705 30.263 1.00 30.58 229 GLU B C 1
ATOM 3543 O O . GLU B 1 161 ? -72.780 64.865 29.173 1.00 37.84 229 GLU B O 1
ATOM 3549 N N . THR B 1 162 ? -72.878 65.324 31.366 1.00 30.45 230 THR B N 1
ATOM 3550 C CA . THR B 1 162 ? -71.771 66.274 31.329 1.00 26.10 230 THR B CA 1
ATOM 3551 C C . THR B 1 162 ? -70.452 65.550 31.045 1.00 30.62 230 THR B C 1
ATOM 3552 O O . THR B 1 162 ? -69.632 66.020 30.260 1.00 28.54 230 THR B O 1
ATOM 3556 N N . VAL B 1 163 ? -70.265 64.398 31.676 1.00 31.43 231 VAL B N 1
ATOM 3557 C CA . VAL B 1 163 ? -69.100 63.575 31.442 1.00 26.61 231 VAL B CA 1
ATOM 3558 C C . VAL B 1 163 ? -69.041 63.082 29.986 1.00 36.59 231 VAL B C 1
ATOM 3559 O O . VAL B 1 163 ? -68.006 63.195 29.349 1.00 27.72 231 VAL B O 1
ATOM 3563 N N . ALA B 1 164 ? -70.143 62.584 29.446 1.00 20.82 232 ALA B N 1
ATOM 3564 C CA . ALA B 1 164 ? -70.154 62.107 28.052 1.00 35.75 232 ALA B CA 1
ATOM 3565 C C . ALA B 1 164 ? -69.833 63.229 27.044 1.00 24.68 232 ALA B C 1
ATOM 3566 O O . ALA B 1 164 ? -68.995 63.065 26.162 1.00 34.14 232 ALA B O 1
ATOM 3568 N N . SER B 1 165 ? -70.499 64.365 27.182 1.00 27.33 233 SER B N 1
ATOM 3569 C CA . SER B 1 165 ? -70.367 65.420 26.189 1.00 33.76 233 SER B CA 1
ATOM 3570 C C . SER B 1 165 ? -68.937 65.953 26.161 1.00 31.35 233 SER B C 1
ATOM 3571 O O . SER B 1 165 ? -68.404 66.249 25.119 1.00 38.45 233 SER B O 1
ATOM 3574 N N . HIS B 1 166 ? -68.306 66.051 27.322 1.00 30.24 234 HIS B N 1
ATOM 3575 C CA . HIS B 1 166 ? -66.953 66.566 27.366 1.00 31.43 234 HIS B CA 1
ATOM 3576 C C . HIS B 1 166 ? -65.907 65.518 27.021 1.00 30.49 234 HIS B C 1
ATOM 3577 O O . HIS B 1 166 ? -65.027 65.792 26.216 1.00 28.88 234 HIS B O 1
ATOM 3584 N N . ALA B 1 167 ? -66.046 64.306 27.551 1.00 22.92 235 ALA B N 1
ATOM 3585 C CA . ALA B 1 167 ? -65.111 63.265 27.225 1.00 22.48 235 ALA B CA 1
ATOM 3586 C C . ALA B 1 167 ? -65.161 62.938 25.722 1.00 25.90 235 ALA B C 1
ATOM 3587 O O . ALA B 1 167 ? -64.122 62.663 25.106 1.00 26.46 235 ALA B O 1
ATOM 3589 N N . ASN B 1 168 ? -66.354 62.943 25.131 1.00 24.88 236 ASN B N 1
ATOM 3590 C CA . ASN B 1 168 ? -66.464 62.574 23.727 1.00 24.74 236 ASN B CA 1
ATOM 3591 C C . ASN B 1 168 ? -65.893 63.676 22.857 1.00 24.60 236 ASN B C 1
ATOM 3592 O O . ASN B 1 168 ? -65.309 63.382 21.826 1.00 30.10 236 ASN B O 1
ATOM 3597 N N . ALA B 1 169 ? -66.014 64.933 23.295 1.00 23.92 237 ALA B N 1
ATOM 3598 C CA . ALA B 1 169 ? -65.369 66.052 22.587 1.00 21.72 237 ALA B CA 1
ATOM 3599 C C . ALA B 1 169 ? -63.838 65.898 22.618 1.00 31.15 237 ALA B C 1
ATOM 3600 O O . ALA B 1 169 ? -63.137 66.084 21.621 1.00 27.88 237 ALA B O 1
ATOM 3602 N N . PHE B 1 170 ? -63.325 65.528 23.784 1.00 24.63 238 PHE B N 1
ATOM 3603 C CA . PHE B 1 170 ? -61.899 65.297 23.954 1.00 22.06 238 PHE B CA 1
ATOM 3604 C C . PHE B 1 170 ? -61.434 64.183 23.035 1.00 26.77 238 PHE B C 1
ATOM 3605 O O . PHE B 1 170 ? -60.443 64.325 22.324 1.00 31.29 238 PHE B O 1
ATOM 3613 N N . SER B 1 171 ? -62.158 63.061 23.053 1.00 20.73 239 SER B N 1
ATOM 3614 C CA . SER B 1 171 ? -61.821 61.918 22.198 1.00 28.53 239 SER B CA 1
ATOM 3615 C C . SER B 1 171 ? -61.879 62.337 20.725 1.00 35.25 239 SER B C 1
ATOM 3616 O O . SER B 1 171 ? -60.990 61.985 19.969 1.00 28.09 239 SER B O 1
ATOM 3619 N N . ALA B 1 172 ? -62.907 63.092 20.318 1.00 22.24 240 ALA B N 1
ATOM 3620 C CA . ALA B 1 172 ? -63.016 63.489 18.907 1.00 30.96 240 ALA B CA 1
ATOM 3621 C C . ALA B 1 172 ? -61.871 64.412 18.526 1.00 28.49 240 ALA B C 1
ATOM 3622 O O . ALA B 1 172 ? -61.357 64.312 17.414 1.00 25.95 240 ALA B O 1
ATOM 3624 N N . GLY B 1 173 ? -61.457 65.286 19.448 1.00 27.15 241 GLY B N 1
ATOM 3625 C CA . GLY B 1 173 ? -60.357 66.207 19.188 1.00 24.98 241 GLY B CA 1
ATOM 3626 C C . GLY B 1 173 ? -59.055 65.450 18.955 1.00 34.34 241 GLY B C 1
ATOM 3627 O O . GLY B 1 173 ? -58.293 65.703 18.004 1.00 27.58 241 GLY B O 1
ATOM 3636 N N . ARG B 1 175 ? -58.685 62.377 18.055 1.00 21.13 243 ARG B N 1
ATOM 3637 C CA . ARG B 1 175 ? -58.764 61.544 16.856 1.00 25.44 243 ARG B CA 1
ATOM 3638 C C . ARG B 1 175 ? -58.627 62.447 15.606 1.00 21.56 243 ARG B C 1
ATOM 3639 O O . ARG B 1 175 ? -58.029 62.040 14.602 1.00 27.27 243 ARG B O 1
ATOM 3647 N N . ALA B 1 176 ? -59.091 63.701 15.689 1.00 24.58 244 ALA B N 1
ATOM 3648 C CA . ALA B 1 176 ? -58.926 64.646 14.567 1.00 24.31 244 ALA B CA 1
ATOM 3649 C C . ALA B 1 176 ? -57.448 64.932 14.276 1.00 22.17 244 ALA B C 1
ATOM 3650 O O . ALA B 1 176 ? -57.109 65.402 13.194 1.00 25.66 244 ALA B O 1
ATOM 3652 N N . SER B 1 177 ? -56.584 64.682 15.261 1.00 24.06 245 SER B N 1
ATOM 3653 C CA . SER B 1 177 ? -55.135 64.829 15.097 1.00 22.62 245 SER B CA 1
ATOM 3654 C C . SER B 1 177 ? -54.425 63.496 15.004 1.00 27.95 245 SER B C 1
ATOM 3655 O O . SER B 1 177 ? -53.195 63.421 15.098 1.00 23.58 245 SER B O 1
ATOM 3658 N N . GLY B 1 178 ? -55.197 62.427 14.856 1.00 26.18 246 GLY B N 1
ATOM 3659 C CA . GLY B 1 178 ? -54.598 61.125 14.647 1.00 23.59 246 GLY B CA 1
ATOM 3660 C C . GLY B 1 178 ? -54.141 60.418 15.915 1.00 30.46 246 GLY B C 1
ATOM 3661 O O . GLY B 1 178 ? -53.340 59.509 15.864 1.00 29.46 246 GLY B O 1
ATOM 3662 N N . VAL B 1 179 ? -54.671 60.810 17.064 1.00 31.89 247 VAL B N 1
ATOM 3663 C CA . VAL B 1 179 ? -54.326 60.098 18.278 1.00 26.30 247 VAL B CA 1
ATOM 3664 C C . VAL B 1 179 ? -55.553 59.363 18.797 1.00 26.89 247 VAL B C 1
ATOM 3665 O O . VAL B 1 179 ? -56.587 59.976 19.029 1.00 24.03 247 VAL B O 1
ATOM 3669 N N . GLU B 1 180 ? -55.456 58.056 19.002 1.00 20.53 248 GLU B N 1
ATOM 3670 C CA . GLU B 1 180 ? -56.600 57.338 19.615 1.00 22.67 248 GLU B CA 1
ATOM 3671 C C . GLU B 1 180 ? -56.667 57.543 21.118 1.00 24.58 248 GLU B C 1
ATOM 3672 O O . GLU B 1 180 ? -55.659 57.909 21.756 1.00 29.53 248 GLU B O 1
ATOM 3678 N N . THR B 1 181 ? -57.834 57.232 21.691 1.00 27.70 249 THR B N 1
ATOM 3679 C CA . THR B 1 181 ? -58.040 57.396 23.120 1.00 30.85 249 THR B CA 1
ATOM 3680 C C . THR B 1 181 ? -58.503 56.109 23.803 1.00 30.22 249 THR B C 1
ATOM 3681 O O . THR B 1 181 ? -58.894 55.156 23.156 1.00 27.09 249 THR B O 1
ATOM 3685 N N . VAL B 1 182 ? -58.446 56.096 25.126 1.00 27.55 250 VAL B N 1
ATOM 3686 C CA . VAL B 1 182 ? -58.845 54.930 25.924 1.00 28.00 250 VAL B CA 1
ATOM 3687 C C . VAL B 1 182 ? -59.767 55.455 27.012 1.00 33.70 250 VAL B C 1
ATOM 3688 O O . VAL B 1 182 ? -59.314 56.177 27.851 1.00 21.86 250 VAL B O 1
ATOM 3692 N N . ILE B 1 183 ? -61.051 55.150 26.980 1.00 23.82 251 ILE B N 1
ATOM 3693 C CA . ILE B 1 183 ? -61.949 55.674 28.002 1.00 22.03 251 ILE B CA 1
ATOM 3694 C C . ILE B 1 183 ? -61.764 54.820 29.274 1.00 28.75 251 ILE B C 1
ATOM 3695 O O . ILE B 1 183 ? -61.554 53.608 29.175 1.00 26.81 251 ILE B O 1
ATOM 3700 N N . LYS B 1 184 ? -61.797 55.437 30.462 1.00 21.15 252 LYS B N 1
ATOM 3701 C CA . LYS B 1 184 ? -61.411 54.717 31.688 1.00 24.68 252 LYS B CA 1
ATOM 3702 C C . LYS B 1 184 ? -62.147 55.298 32.917 1.00 27.24 252 LYS B C 1
ATOM 3703 O O . LYS B 1 184 ? -62.613 56.423 32.845 1.00 26.90 252 LYS B O 1
ATOM 3709 N N . HIS B 1 185 ? -62.303 54.559 34.023 1.00 24.17 253 HIS B N 1
ATOM 3710 C CA . HIS B 1 185 ? -61.897 53.158 34.199 1.00 20.77 253 HIS B CA 1
ATOM 3711 C C . HIS B 1 185 ? -63.165 52.336 34.416 1.00 29.52 253 HIS B C 1
ATOM 3712 O O . HIS B 1 185 ? -63.805 52.456 35.463 1.00 24.98 253 HIS B O 1
ATOM 3719 N N . PHE B 1 186 ? -63.549 51.556 33.406 1.00 21.02 254 PHE B N 1
ATOM 3720 C CA . PHE B 1 186 ? -64.808 50.831 33.413 1.00 24.47 254 PHE B CA 1
ATOM 3721 C C . PHE B 1 186 ? -64.857 49.783 34.526 1.00 25.68 254 PHE B C 1
ATOM 3722 O O . PHE B 1 186 ? -63.898 49.060 34.703 1.00 25.58 254 PHE B O 1
ATOM 3730 N N . PRO B 1 187 ? -65.971 49.676 35.264 1.00 26.13 255 PRO B N 1
ATOM 3731 C CA . PRO B 1 187 ? -67.247 50.375 35.124 1.00 20.84 255 PRO B CA 1
ATOM 3732 C C . PRO B 1 187 ? -67.354 51.691 35.876 1.00 37.15 255 PRO B C 1
ATOM 3733 O O . PRO B 1 187 ? -68.449 52.237 35.927 1.00 22.23 255 PRO B O 1
ATOM 3737 N N . GLY B 1 188 ? -66.276 52.228 36.423 1.00 23.56 256 GLY B N 1
ATOM 3738 C CA . GLY B 1 188 ? -66.370 53.556 37.039 1.00 21.98 256 GLY B CA 1
ATOM 3739 C C . GLY B 1 188 ? -65.619 53.568 38.348 1.00 34.62 256 GLY B C 1
ATOM 3740 O O . GLY B 1 188 ? -65.907 52.743 39.192 1.00 22.04 256 GLY B O 1
ATOM 3741 N N . LEU B 1 189 ? -64.632 54.455 38.478 1.00 20.15 257 LEU B N 1
ATOM 3742 C CA . LEU B 1 189 ? -63.793 54.575 39.683 1.00 25.92 257 LEU B CA 1
ATOM 3743 C C . LEU B 1 189 ? -64.180 55.792 40.515 1.00 22.49 257 LEU B C 1
ATOM 3744 O O . LEU B 1 189 ? -63.537 56.100 41.526 1.00 35.10 257 LEU B O 1
ATOM 3749 N N . GLY B 1 190 ? -65.225 56.495 40.087 1.00 28.38 258 GLY B N 1
ATOM 3750 C CA . GLY B 1 190 ? -65.575 57.755 40.720 1.00 21.69 258 GLY B CA 1
ATOM 3751 C C . GLY B 1 190 ? -66.188 57.636 42.103 1.00 36.72 258 GLY B C 1
ATOM 3752 O O . GLY B 1 190 ? -66.390 58.646 42.786 1.00 26.85 258 GLY B O 1
ATOM 3753 N N . ARG B 1 191 ? -66.491 56.424 42.546 1.00 28.90 259 ARG B N 1
ATOM 3754 C CA . ARG B 1 191 ? -67.245 56.321 43.802 1.00 34.48 259 ARG B CA 1
ATOM 3755 C C . ARG B 1 191 ? -66.549 55.468 44.882 1.00 26.34 259 ARG B C 1
ATOM 3756 O O . ARG B 1 191 ? -67.055 55.384 45.970 1.00 33.61 259 ARG B O 1
ATOM 3764 N N . VAL B 1 192 ? -65.401 54.846 44.576 1.00 28.97 260 VAL B N 1
ATOM 3765 C CA . VAL B 1 192 ? -64.608 54.207 45.616 1.00 22.69 260 VAL B CA 1
ATOM 3766 C C . VAL B 1 192 ? -64.148 55.239 46.627 1.00 29.60 260 VAL B C 1
ATOM 3767 O O . VAL B 1 192 ? -64.075 56.436 46.330 1.00 26.72 260 VAL B O 1
ATOM 3771 N N . THR B 1 193 ? -63.838 54.768 47.832 1.00 24.69 261 THR B N 1
ATOM 3772 C CA . THR B 1 193 ? -63.335 55.626 48.909 1.00 33.83 261 THR B CA 1
ATOM 3773 C C . THR B 1 193 ? -61.872 55.278 49.192 1.00 27.41 261 THR B C 1
ATOM 3774 O O . THR B 1 193 ? -61.298 55.794 50.146 1.00 34.98 261 THR B O 1
ATOM 3778 N N . GLU B 1 194 ? -61.302 54.360 48.395 1.00 26.36 262 GLU B N 1
ATOM 3779 C CA . GLU B 1 194 ? -59.891 54.017 48.493 1.00 42.47 262 GLU B CA 1
ATOM 3780 C C . GLU B 1 194 ? -59.232 53.955 47.109 1.00 27.26 262 GLU B C 1
ATOM 3781 O O . GLU B 1 194 ? -59.925 53.847 46.121 1.00 33.65 262 GLU B O 1
ATOM 3787 N N . ASN B 1 195 ? -57.899 54.050 47.056 1.00 38.79 263 ASN B N 1
ATOM 3788 C CA . ASN B 1 195 ? -57.132 53.979 45.792 1.00 42.01 263 ASN B CA 1
ATOM 3789 C C . ASN B 1 195 ? -56.547 52.571 45.527 1.00 32.50 263 ASN B C 1
ATOM 3790 O O . ASN B 1 195 ? -55.746 52.091 46.314 1.00 27.74 263 ASN B O 1
ATOM 3795 N N . THR B 1 196 ? -56.942 51.919 44.433 1.00 29.26 264 THR B N 1
ATOM 3796 C CA . THR B 1 196 ? -56.405 50.606 44.100 1.00 37.29 264 THR B CA 1
ATOM 3797 C C . THR B 1 196 ? -54.884 50.619 43.885 1.00 37.74 264 THR B C 1
ATOM 3798 O O . THR B 1 196 ? -54.249 49.598 44.076 1.00 30.44 264 THR B O 1
ATOM 3802 N N . ASP B 1 197 ? -54.296 51.756 43.503 1.00 33.67 265 ASP B N 1
ATOM 3803 C CA . ASP B 1 197 ? -52.823 51.858 43.350 1.00 43.05 265 ASP B CA 1
ATOM 3804 C C . ASP B 1 197 ? -52.151 51.512 44.667 1.00 32.77 265 ASP B C 1
ATOM 3805 O O . ASP B 1 197 ? -51.152 50.810 44.670 1.00 40.38 265 ASP B O 1
ATOM 3810 N N . THR B 1 198 ? -52.727 51.956 45.787 1.00 37.23 266 THR B N 1
ATOM 3811 C CA . THR B 1 198 ? -52.035 51.916 47.085 1.00 32.88 266 THR B CA 1
ATOM 3812 C C . THR B 1 198 ? -52.647 51.013 48.163 1.00 43.07 266 THR B C 1
ATOM 3813 O O . THR B 1 198 ? -52.015 50.734 49.164 1.00 36.53 266 THR B O 1
ATOM 3817 N N . THR B 1 199 ? -53.867 50.555 47.941 1.00 37.23 267 THR B N 1
ATOM 3818 C CA . THR B 1 199 ? -54.655 49.835 48.945 1.00 44.57 267 THR B CA 1
ATOM 3819 C C . THR B 1 199 ? -55.217 48.554 48.329 1.00 32.83 267 THR B C 1
ATOM 3820 O O . THR B 1 199 ? -55.645 48.523 47.178 1.00 37.89 267 THR B O 1
ATOM 3824 N N . ALA B 1 200 ? -55.198 47.487 49.095 1.00 26.74 268 ALA B N 1
ATOM 3825 C CA . ALA B 1 200 ? -55.743 46.217 48.634 1.00 48.58 268 ALA B CA 1
ATOM 3826 C C . ALA B 1 200 ? -57.132 46.080 49.237 1.00 36.39 268 ALA B C 1
ATOM 3827 O O . ALA B 1 200 ? -57.463 46.785 50.198 1.00 35.83 268 ALA B O 1
ATOM 3829 N N . GLY B 1 201 ? -57.952 45.202 48.678 1.00 30.54 269 GLY B N 1
ATOM 3830 C CA . GLY B 1 201 ? -59.310 45.056 49.162 1.00 27.24 269 GLY B CA 1
ATOM 3831 C C . GLY B 1 201 ? -60.248 46.232 48.874 1.00 35.05 269 GLY B C 1
ATOM 3832 O O . GLY B 1 201 ? -61.238 46.430 49.571 1.00 30.43 269 GLY B O 1
ATOM 3833 N N . VAL B 1 202 ? -59.968 47.015 47.846 1.00 28.20 270 VAL B N 1
ATOM 3834 C CA . VAL B 1 202 ? -60.899 48.098 47.492 1.00 33.92 270 VAL B CA 1
ATOM 3835 C C . VAL B 1 202 ? -62.203 47.551 46.964 1.00 34.17 270 VAL B C 1
ATOM 3836 O O . VAL B 1 202 ? -62.222 46.693 46.078 1.00 27.33 270 VAL B O 1
ATOM 3840 N N . VAL B 1 203 ? -63.296 48.038 47.531 1.00 25.78 271 VAL B N 1
ATOM 3841 C CA . VAL B 1 203 ? -64.640 47.613 47.136 1.00 22.76 271 VAL B CA 1
ATOM 3842 C C . VAL B 1 203 ? -65.503 48.838 46.901 1.00 35.94 271 VAL B C 1
ATOM 3843 O O . VAL B 1 203 ? -65.564 49.720 47.750 1.00 39.61 271 VAL B O 1
ATOM 3847 N N . ASP B 1 204 ? -66.116 48.886 45.727 1.00 30.35 272 ASP B N 1
ATOM 3848 C CA . ASP B 1 204 ? -67.231 49.758 45.435 1.00 27.26 272 ASP B CA 1
ATOM 3849 C C . ASP B 1 204 ? -68.482 48.978 45.759 1.00 30.57 272 ASP B C 1
ATOM 3850 O O . ASP B 1 204 ? -68.747 47.947 45.141 1.00 27.27 272 ASP B O 1
ATOM 3855 N N . ASP B 1 205 ? -69.276 49.476 46.700 1.00 28.24 273 ASP B N 1
ATOM 3856 C CA . ASP B 1 205 ? -70.506 48.786 47.031 1.00 25.80 273 ASP B CA 1
ATOM 3857 C C . ASP B 1 205 ? -71.751 49.564 46.686 1.00 28.16 273 ASP B C 1
ATOM 3858 O O . ASP B 1 205 ? -72.815 49.308 47.261 1.00 33.97 273 ASP B O 1
ATOM 3863 N N . VAL B 1 206 ? -71.637 50.502 45.748 1.00 30.72 274 VAL B N 1
ATOM 3864 C CA . VAL B 1 206 ? -72.803 51.312 45.403 1.00 34.11 274 VAL B CA 1
ATOM 3865 C C . VAL B 1 206 ? -73.076 51.300 43.903 1.00 32.10 274 VAL B C 1
ATOM 3866 O O . VAL B 1 206 ? -74.222 51.362 43.519 1.00 36.30 274 VAL B O 1
ATOM 3870 N N . THR B 1 207 ? -72.037 51.236 43.068 1.00 30.96 275 THR B N 1
ATOM 3871 C CA . THR B 1 207 ? -72.215 51.220 41.612 1.00 24.48 275 THR B CA 1
ATOM 3872 C C . THR B 1 207 ? -72.873 49.917 41.135 1.00 33.18 275 THR B C 1
ATOM 3873 O O . THR B 1 207 ? -72.393 48.835 41.452 1.00 32.68 275 THR B O 1
ATOM 3877 N N . THR B 1 208 ? -74.015 50.033 40.458 1.00 28.56 276 THR B N 1
ATOM 3878 C CA . THR B 1 208 ? -74.683 48.896 39.792 1.00 35.29 276 THR B CA 1
ATOM 3879 C C . THR B 1 208 ? -74.488 48.954 38.271 1.00 50.90 276 THR B C 1
ATOM 3880 O O . THR B 1 208 ? -74.100 49.978 37.766 1.00 30.00 276 THR B O 1
ATOM 3884 N N . ALA B 1 209 ? -74.808 47.881 37.547 1.00 28.07 277 ALA B N 1
ATOM 3885 C CA . ALA B 1 209 ? -74.684 47.824 36.088 1.00 35.08 277 ALA B CA 1
ATOM 3886 C C . ALA B 1 209 ? -75.536 48.871 35.350 1.00 40.35 277 ALA B C 1
ATOM 3887 O O . ALA B 1 209 ? -75.309 49.168 34.189 1.00 44.90 277 ALA B O 1
ATOM 3889 N N . ASP B 1 210 ? -76.503 49.443 36.053 1.00 38.57 278 ASP B N 1
ATOM 3890 C CA . ASP B 1 210 ? -77.551 50.285 35.481 1.00 45.66 278 ASP B CA 1
ATOM 3891 C C . ASP B 1 210 ? -77.387 51.800 35.626 1.00 50.05 278 ASP B C 1
ATOM 3892 O O . ASP B 1 210 ? -78.127 52.554 35.004 1.00 72.05 278 ASP B O 1
ATOM 3897 N N . ASP B 1 211 ? -76.418 52.254 36.418 1.00 44.25 279 ASP B N 1
ATOM 3898 C CA . ASP B 1 211 ? -76.417 53.649 36.837 1.00 60.33 279 ASP B CA 1
ATOM 3899 C C . ASP B 1 211 ? -75.524 54.547 35.957 1.00 79.33 279 ASP B C 1
ATOM 3900 O O . ASP B 1 211 ? -74.918 54.087 34.983 1.00 45.71 279 ASP B O 1
ATOM 3905 N N . ALA B 1 212 ? -75.429 55.818 36.349 1.00 48.98 280 ALA B N 1
ATOM 3906 C CA . ALA B 1 212 ? -74.933 56.900 35.516 1.00 43.67 280 ALA B CA 1
ATOM 3907 C C . ALA B 1 212 ? -73.522 56.630 35.069 1.00 49.73 280 ALA B C 1
ATOM 3908 O O . ALA B 1 212 ? -73.104 56.927 33.949 1.00 53.07 280 ALA B O 1
ATOM 3910 N N . SER B 1 213 ? -72.786 56.069 35.988 1.00 39.40 281 SER B N 1
ATOM 3911 C CA . SER B 1 213 ? -71.428 55.697 35.746 1.00 38.53 281 SER B CA 1
ATOM 3912 C C . SER B 1 213 ? -71.305 54.782 34.507 1.00 42.23 281 SER B C 1
ATOM 3913 O O . SER B 1 213 ? -70.604 55.092 33.537 1.00 32.02 281 SER B O 1
ATOM 3916 N N . VAL B 1 214 ? -72.036 53.675 34.506 1.00 45.94 282 VAL B N 1
ATOM 3917 C CA . VAL B 1 214 ? -71.969 52.769 33.366 1.00 31.47 282 VAL B CA 1
ATOM 3918 C C . VAL B 1 214 ? -72.547 53.437 32.081 1.00 31.51 282 VAL B C 1
ATOM 3919 O O . VAL B 1 214 ? -72.034 53.221 30.986 1.00 30.49 282 VAL B O 1
ATOM 3923 N N A GLN B 1 215 ? -73.574 54.262 32.239 0.50 23.23 283 GLN B N 1
ATOM 3924 N N B GLN B 1 215 ? -73.591 54.252 32.209 0.50 23.24 283 GLN B N 1
ATOM 3925 C CA A GLN B 1 215 ? -74.211 54.920 31.098 0.50 34.42 283 GLN B CA 1
ATOM 3926 C CA B GLN B 1 215 ? -74.179 54.877 31.015 0.50 34.22 283 GLN B CA 1
ATOM 3927 C C A GLN B 1 215 ? -73.255 55.893 30.397 0.50 36.97 283 GLN B C 1
ATOM 3928 C C B GLN B 1 215 ? -73.203 55.860 30.363 0.50 37.10 283 GLN B C 1
ATOM 3929 O O A GLN B 1 215 ? -73.302 56.055 29.179 0.50 39.21 283 GLN B O 1
ATOM 3930 O O B GLN B 1 215 ? -73.196 56.015 29.145 0.50 31.79 283 GLN B O 1
ATOM 3941 N N . ALA B 1 216 ? -72.365 56.503 31.169 1.00 26.61 284 ALA B N 1
ATOM 3942 C CA . ALA B 1 216 ? -71.321 57.376 30.628 1.00 27.44 284 ALA B CA 1
ATOM 3943 C C . ALA B 1 216 ? -70.359 56.595 29.722 1.00 26.87 284 ALA B C 1
ATOM 3944 O O . ALA B 1 216 ? -70.060 57.031 28.625 1.00 23.29 284 ALA B O 1
ATOM 3946 N N . PHE B 1 217 ? -69.915 55.421 30.152 1.00 24.27 285 PHE B N 1
ATOM 3947 C CA . PHE B 1 217 ? -69.099 54.558 29.276 1.00 23.71 285 PHE B CA 1
ATOM 3948 C C . PHE B 1 217 ? -69.873 54.103 28.066 1.00 24.97 285 PHE B C 1
ATOM 3949 O O . PHE B 1 217 ? -69.326 54.053 26.964 1.00 24.35 285 PHE B O 1
ATOM 3957 N N . ALA B 1 218 ? -71.165 53.818 28.234 1.00 21.48 286 ALA B N 1
ATOM 3958 C CA . ALA B 1 218 ? -71.964 53.430 27.081 1.00 21.32 286 ALA B CA 1
ATOM 3959 C C . ALA B 1 218 ? -71.944 54.563 26.049 1.00 27.86 286 ALA B C 1
ATOM 3960 O O . ALA B 1 218 ? -71.833 54.286 24.862 1.00 34.26 286 ALA B O 1
ATOM 3962 N N . ALA B 1 219 ? -72.041 55.833 26.481 1.00 22.22 287 ALA B N 1
ATOM 3963 C CA . ALA B 1 219 ? -72.034 56.964 25.517 1.00 24.76 287 ALA B CA 1
ATOM 3964 C C . ALA B 1 219 ? -70.648 57.150 24.853 1.00 26.39 287 ALA B C 1
ATOM 3965 O O . ALA B 1 219 ? -70.578 57.542 23.707 1.00 32.94 287 ALA B O 1
ATOM 3967 N N . GLY B 1 220 ? -69.562 56.845 25.571 1.00 21.39 288 GLY B N 1
ATOM 3968 C CA . GLY B 1 220 ? -68.210 56.812 24.982 1.00 19.06 288 GLY B CA 1
ATOM 3969 C C . GLY B 1 220 ? -68.067 55.706 23.937 1.00 25.16 288 GLY B C 1
ATOM 3970 O O . GLY B 1 220 ? -67.511 55.921 22.884 1.00 33.55 288 GLY B O 1
ATOM 3971 N N . ILE B 1 221 ? -68.614 54.529 24.231 1.00 29.00 289 ILE B N 1
ATOM 3972 C CA . ILE B 1 221 ? -68.632 53.409 23.305 1.00 23.52 289 ILE B CA 1
ATOM 3973 C C . ILE B 1 221 ? -69.468 53.766 22.075 1.00 37.41 289 ILE B C 1
ATOM 3974 O O . ILE B 1 221 ? -68.995 53.632 20.952 1.00 29.08 289 ILE B O 1
ATOM 3979 N N . ASP B 1 222 ? -70.709 54.216 22.282 1.00 20.98 290 ASP B N 1
ATOM 3980 C CA . ASP B 1 222 ? -71.584 54.589 21.156 1.00 29.44 290 ASP B CA 1
ATOM 3981 C C . ASP B 1 222 ? -71.017 55.708 20.293 1.00 28.42 290 ASP B C 1
ATOM 3982 O O . ASP B 1 222 ? -71.382 55.786 19.125 1.00 33.49 290 ASP B O 1
ATOM 3987 N N . ALA B 1 223 ? -70.197 56.595 20.867 1.00 23.65 291 ALA B N 1
ATOM 3988 C CA . ALA B 1 223 ? -69.515 57.633 20.089 1.00 29.85 291 ALA B CA 1
ATOM 3989 C C . ALA B 1 223 ? -68.261 57.117 19.386 1.00 35.69 291 ALA B C 1
ATOM 3990 O O . ALA B 1 223 ? -67.542 57.906 18.790 1.00 30.41 291 ALA B O 1
ATOM 3992 N N . GLY B 1 224 ? -67.974 55.824 19.489 1.00 31.87 292 GLY B N 1
ATOM 3993 C CA . GLY B 1 224 ? -66.887 55.229 18.723 1.00 35.08 292 GLY B CA 1
ATOM 3994 C C . GLY B 1 224 ? -65.582 54.898 19.448 1.00 40.01 292 GLY B C 1
ATOM 3995 O O . GLY B 1 224 ? -64.572 54.714 18.796 1.00 31.73 292 GLY B O 1
ATOM 3996 N N . ALA B 1 225 ? -65.580 54.794 20.772 1.00 32.63 293 ALA B N 1
ATOM 3997 C CA . ALA B 1 225 ? -64.351 54.385 21.478 1.00 22.81 293 ALA B CA 1
ATOM 3998 C C . ALA B 1 225 ? -63.837 53.076 20.884 1.00 33.07 293 ALA B C 1
ATOM 3999 O O . ALA B 1 225 ? -64.604 52.163 20.621 1.00 23.17 293 ALA B O 1
ATOM 4001 N N . ALA B 1 226 ? -62.544 53.036 20.624 1.00 26.76 294 ALA B N 1
ATOM 4002 C CA . ALA B 1 226 ? -61.845 51.897 20.082 1.00 22.22 294 ALA B CA 1
ATOM 4003 C C . ALA B 1 226 ? -61.157 51.077 21.187 1.00 23.25 294 ALA B C 1
ATOM 4004 O O . ALA B 1 226 ? -60.807 49.898 20.991 1.00 20.30 294 ALA B O 1
ATOM 4006 N N . PHE B 1 227 ? -60.966 51.715 22.339 1.00 17.83 295 PHE B N 1
ATOM 4007 C CA . PHE B 1 227 ? -60.283 51.140 23.519 1.00 21.39 295 PHE B CA 1
ATOM 4008 C C . PHE B 1 227 ? -61.055 51.494 24.799 1.00 22.70 295 PHE B C 1
ATOM 4009 O O . PHE B 1 227 ? -61.476 52.639 24.973 1.00 26.88 295 PHE B O 1
ATOM 4017 N N . VAL B 1 228 ? -61.165 50.540 25.722 1.00 21.90 296 VAL B N 1
ATOM 4018 C CA . VAL B 1 228 ? -61.741 50.770 27.042 1.00 19.62 296 VAL B CA 1
ATOM 4019 C C . VAL B 1 228 ? -60.769 50.210 28.073 1.00 22.37 296 VAL B C 1
ATOM 4020 O O . VAL B 1 228 ? -60.308 49.077 27.934 1.00 26.96 296 VAL B O 1
ATOM 4032 N N . THR B 1 230 ? -60.268 48.974 32.001 1.00 17.20 298 THR B N 1
ATOM 4033 C CA . THR B 1 230 ? -61.015 48.534 33.202 1.00 25.94 298 THR B CA 1
ATOM 4034 C C . THR B 1 230 ? -60.316 48.873 34.534 1.00 25.78 298 THR B C 1
ATOM 4035 O O . THR B 1 230 ? -59.084 48.895 34.607 1.00 31.56 298 THR B O 1
ATOM 4039 N N . SER B 1 231 ? -61.131 49.085 35.563 1.00 27.73 299 SER B N 1
ATOM 4040 C CA . SER B 1 231 ? -60.750 49.223 36.969 1.00 25.42 299 SER B CA 1
ATOM 4041 C C . SER B 1 231 ? -60.359 47.865 37.605 1.00 21.06 299 SER B C 1
ATOM 4042 O O . SER B 1 231 ? -60.785 46.819 37.139 1.00 25.59 299 SER B O 1
ATOM 4045 N N . THR B 1 232 ? -59.559 47.882 38.668 1.00 24.68 300 THR B N 1
ATOM 4046 C CA . THR B 1 232 ? -59.295 46.658 39.419 1.00 22.74 300 THR B CA 1
ATOM 4047 C C . THR B 1 232 ? -60.073 46.643 40.740 1.00 31.13 300 THR B C 1
ATOM 4048 O O . THR B 1 232 ? -59.916 45.725 41.537 1.00 28.01 300 THR B O 1
ATOM 4052 N N . ALA B 1 233 ? -60.923 47.648 40.962 1.00 20.45 301 ALA B N 1
ATOM 4053 C CA . ALA B 1 233 ? -61.823 47.645 42.120 1.00 23.85 301 ALA B CA 1
ATOM 4054 C C . ALA B 1 233 ? -62.768 46.481 42.021 1.00 27.71 301 ALA B C 1
ATOM 4055 O O . ALA B 1 233 ? -63.115 46.061 40.929 1.00 24.99 301 ALA B O 1
ATOM 4057 N N . VAL B 1 234 ? -63.179 45.955 43.170 1.00 26.00 302 VAL B N 1
ATOM 4058 C CA . VAL B 1 234 ? -64.275 44.995 43.221 1.00 30.84 302 VAL B CA 1
ATOM 4059 C C . VAL B 1 234 ? -65.609 45.761 43.318 1.00 27.65 302 VAL B C 1
ATOM 4060 O O . VAL B 1 234 ? -65.719 46.701 44.104 1.00 31.44 302 VAL B O 1
ATOM 4064 N N . TYR B 1 235 ? -66.596 45.373 42.507 1.00 30.31 303 TYR B N 1
ATOM 4065 C CA . TYR B 1 235 ? -67.921 45.996 42.513 1.00 25.77 303 TYR B CA 1
ATOM 4066 C C . TYR B 1 235 ? -68.920 45.027 43.091 1.00 31.63 303 TYR B C 1
ATOM 4067 O O . TYR B 1 235 ? -69.402 44.170 42.385 1.00 25.29 303 TYR B O 1
ATOM 4076 N N . SER B 1 236 ? -69.227 45.163 44.378 1.00 23.95 304 SER B N 1
ATOM 4077 C CA . SER B 1 236 ? -69.990 44.142 45.083 1.00 34.65 304 SER B CA 1
ATOM 4078 C C . SER B 1 236 ? -71.463 44.073 44.611 1.00 30.96 304 SER B C 1
ATOM 4079 O O . SER B 1 236 ? -72.141 43.111 44.891 1.00 37.21 304 SER B O 1
ATOM 4082 N N . GLN B 1 237 ? -71.944 45.088 43.889 1.00 29.06 305 GLN B N 1
ATOM 4083 C CA . GLN B 1 237 ? -73.308 45.041 43.352 1.00 30.19 305 GLN B CA 1
ATOM 4084 C C . GLN B 1 237 ? -73.343 44.452 41.932 1.00 35.84 305 GLN B C 1
ATOM 4085 O O . GLN B 1 237 ? -74.414 44.255 41.365 1.00 38.91 305 GLN B O 1
ATOM 4091 N N . ILE B 1 238 ? -72.171 44.217 41.350 1.00 34.95 306 ILE B N 1
ATOM 4092 C CA . ILE B 1 238 ? -72.061 43.654 40.003 1.00 32.84 306 ILE B CA 1
ATOM 4093 C C . ILE B 1 238 ? -71.395 42.286 40.074 1.00 36.05 306 ILE B C 1
ATOM 4094 O O . ILE B 1 238 ? -72.003 41.286 39.763 1.00 39.80 306 ILE B O 1
ATOM 4099 N N . ASP B 1 239 ? -70.134 42.232 40.478 1.00 35.22 307 ASP B N 1
ATOM 4100 C CA . ASP B 1 239 ? -69.486 40.940 40.673 1.00 37.97 307 ASP B CA 1
ATOM 4101 C C . ASP B 1 239 ? -68.573 41.024 41.903 1.00 30.72 307 ASP B C 1
ATOM 4102 O O . ASP B 1 239 ? -67.465 41.537 41.836 1.00 31.98 307 ASP B O 1
ATOM 4107 N N . PRO B 1 240 ? -69.072 40.539 43.039 1.00 27.83 308 PRO B N 1
ATOM 4108 C CA . PRO B 1 240 ? -68.389 40.632 44.330 1.00 28.47 308 PRO B CA 1
ATOM 4109 C C . PRO B 1 240 ? -67.155 39.692 44.431 1.00 33.26 308 PRO B C 1
ATOM 4110 O O . PRO B 1 240 ? -66.388 39.788 45.373 1.00 30.81 308 PRO B O 1
ATOM 4114 N N . ASP B 1 241 ? -66.940 38.815 43.460 1.00 32.55 309 ASP B N 1
ATOM 4115 C CA . ASP B 1 241 ? -65.926 37.769 43.645 1.00 28.10 309 ASP B CA 1
ATOM 4116 C C . ASP B 1 241 ? -64.546 38.099 43.055 1.00 42.98 309 ASP B C 1
ATOM 4117 O O . ASP B 1 241 ? -63.594 37.378 43.329 1.00 35.34 309 ASP B O 1
ATOM 4122 N N . ALA B 1 242 ? -64.413 39.178 42.272 1.00 24.53 310 ALA B N 1
ATOM 4123 C CA . ALA B 1 242 ? -63.120 39.470 41.677 1.00 23.68 310 ALA B CA 1
ATOM 4124 C C . ALA B 1 242 ? -62.989 40.922 41.317 1.00 35.40 310 ALA B C 1
ATOM 4125 O O . ALA B 1 242 ? -63.991 41.593 41.147 1.00 27.40 310 ALA B O 1
ATOM 4127 N N . PRO B 1 243 ? -61.750 41.413 41.182 1.00 32.99 311 PRO B N 1
ATOM 4128 C CA . PRO B 1 243 ? -61.528 42.724 40.563 1.00 27.63 311 PRO B CA 1
ATOM 4129 C C . PRO B 1 243 ? -62.249 42.858 39.219 1.00 29.70 311 PRO B C 1
ATOM 4130 O O . PRO B 1 243 ? -62.285 41.884 38.473 1.00 31.57 311 PRO B O 1
ATOM 4134 N N . ALA B 1 244 ? -62.798 44.032 38.904 1.00 26.69 312 ALA B N 1
ATOM 4135 C CA . ALA B 1 244 ? -63.475 44.211 37.615 1.00 23.36 312 ALA B CA 1
ATOM 4136 C C . ALA B 1 244 ? -62.609 43.735 36.456 1.00 25.32 312 ALA B C 1
ATOM 4137 O O . ALA B 1 244 ? -63.113 43.034 35.607 1.00 32.46 312 ALA B O 1
ATOM 4139 N N . ALA B 1 245 ? -61.304 44.053 36.451 1.00 23.88 313 ALA B N 1
ATOM 4140 C CA . ALA B 1 245 ? -60.443 43.681 35.323 1.00 28.59 313 ALA B CA 1
ATOM 4141 C C . ALA B 1 245 ? -60.266 42.164 35.178 1.00 28.56 313 ALA B C 1
ATOM 4142 O O . ALA B 1 245 ? -59.922 41.673 34.098 1.00 25.92 313 ALA B O 1
ATOM 4144 N N . PHE B 1 246 ? -60.531 41.429 36.251 1.00 28.21 314 PHE B N 1
ATOM 4145 C CA . PHE B 1 246 ? -60.376 39.973 36.260 1.00 28.83 314 PHE B CA 1
ATOM 4146 C C . PHE B 1 246 ? -61.777 39.320 36.158 1.00 30.54 314 PHE B C 1
ATOM 4147 O O . PHE B 1 246 ? -61.914 38.121 36.281 1.00 24.80 314 PHE B O 1
ATOM 4155 N N . SER B 1 247 ? -62.832 40.110 35.981 1.00 23.87 315 SER B N 1
ATOM 4156 C CA . SER B 1 247 ? -64.179 39.552 36.015 1.00 24.55 315 SER B CA 1
ATOM 4157 C C . SER B 1 247 ? -64.741 39.257 34.596 1.00 33.64 315 SER B C 1
ATOM 4158 O O . SER B 1 247 ? -64.987 40.168 33.821 1.00 27.27 315 SER B O 1
ATOM 4161 N N . ARG B 1 248 ? -64.972 37.989 34.275 1.00 31.04 316 ARG B N 1
ATOM 4162 C CA . ARG B 1 248 ? -65.620 37.638 33.007 1.00 26.02 316 ARG B CA 1
ATOM 4163 C C . ARG B 1 248 ? -66.993 38.316 32.891 1.00 39.59 316 ARG B C 1
ATOM 4164 O O . ARG B 1 248 ? -67.370 38.804 31.825 1.00 25.71 316 ARG B O 1
ATOM 4172 N N . GLU B 1 249 ? -67.735 38.373 33.993 1.00 27.80 317 GLU B N 1
ATOM 4173 C CA . GLU B 1 249 ? -69.057 39.020 33.990 1.00 28.69 317 GLU B CA 1
ATOM 4174 C C . GLU B 1 249 ? -69.003 40.505 33.607 1.00 30.29 317 GLU B C 1
ATOM 4175 O O . GLU B 1 249 ? -69.805 40.984 32.808 1.00 35.98 317 GLU B O 1
ATOM 4181 N N . ILE B 1 250 ? -68.035 41.234 34.146 1.00 25.48 318 ILE B N 1
ATOM 4182 C CA . ILE B 1 250 ? -67.965 42.680 33.886 1.00 28.74 318 ILE B CA 1
ATOM 4183 C C . ILE B 1 250 ? -67.363 42.983 32.507 1.00 30.39 318 ILE B C 1
ATOM 4184 O O . ILE B 1 250 ? -67.874 43.823 31.764 1.00 29.62 318 ILE B O 1
ATOM 4189 N N . VAL B 1 251 ? -66.307 42.265 32.147 1.00 24.55 319 VAL B N 1
ATOM 4190 C CA . VAL B 1 251 ? -65.559 42.566 30.914 1.00 22.20 319 VAL B CA 1
ATOM 4191 C C . VAL B 1 251 ? -66.241 41.976 29.679 1.00 23.59 319 VAL B C 1
ATOM 4192 O O . VAL B 1 251 ? -66.461 42.677 28.699 1.00 28.50 319 VAL B O 1
ATOM 4196 N N . SER B 1 252 ? -66.603 40.696 29.733 1.00 22.43 320 SER B N 1
ATOM 4197 C CA . SER B 1 252 ? -67.186 40.074 28.580 1.00 31.56 320 SER B CA 1
ATOM 4198 C C . SER B 1 252 ? -68.711 40.198 28.566 1.00 33.14 320 SER B C 1
ATOM 4199 O O . SER B 1 252 ? -69.243 40.513 27.521 1.00 38.25 320 SER B O 1
ATOM 4202 N N . ASP B 1 253 ? -69.408 39.966 29.692 1.00 29.79 321 ASP B N 1
ATOM 4203 C CA . ASP B 1 253 ? -70.881 39.968 29.633 1.00 27.79 321 ASP B CA 1
ATOM 4204 C C . ASP B 1 253 ? -71.451 41.398 29.638 1.00 29.58 321 ASP B C 1
ATOM 4205 O O . ASP B 1 253 ? -72.333 41.693 28.848 1.00 33.09 321 ASP B O 1
ATOM 4210 N N . LEU B 1 254 ? -70.972 42.269 30.526 1.00 29.62 322 LEU B N 1
ATOM 4211 C CA . LEU B 1 254 ? -71.482 43.634 30.611 1.00 40.23 322 LEU B CA 1
ATOM 4212 C C . LEU B 1 254 ? -70.886 44.524 29.503 1.00 30.10 322 LEU B C 1
ATOM 4213 O O . LEU B 1 254 ? -71.620 45.040 28.625 1.00 31.36 322 LEU B O 1
ATOM 4218 N N . LEU B 1 255 ? -69.565 44.700 29.529 1.00 26.28 323 LEU B N 1
ATOM 4219 C CA . LEU B 1 255 ? -68.913 45.614 28.597 1.00 23.17 323 LEU B CA 1
ATOM 4220 C C . LEU B 1 255 ? -69.027 45.164 27.130 1.00 27.36 323 LEU B C 1
ATOM 4221 O O . LEU B 1 255 ? -69.476 45.945 26.291 1.00 30.91 323 LEU B O 1
ATOM 4226 N N . ARG B 1 256 ? -68.645 43.930 26.796 1.00 22.43 324 ARG B N 1
ATOM 4227 C CA . ARG B 1 256 ? -68.691 43.541 25.367 1.00 31.29 324 ARG B CA 1
ATOM 4228 C C . ARG B 1 256 ? -70.074 43.121 24.968 1.00 23.44 324 ARG B C 1
ATOM 4229 O O . ARG B 1 256 ? -70.511 43.375 23.838 1.00 49.28 324 ARG B O 1
ATOM 4237 N N . GLY B 1 257 ? -70.763 42.487 25.911 1.00 30.89 325 GLY B N 1
ATOM 4238 C CA . GLY B 1 257 ? -72.045 41.867 25.631 1.00 40.17 325 GLY B CA 1
ATOM 4239 C C . GLY B 1 257 ? -73.190 42.869 25.652 1.00 35.10 325 GLY B C 1
ATOM 4240 O O . GLY B 1 257 ? -73.765 43.166 24.617 1.00 41.20 325 GLY B O 1
ATOM 4241 N N . GLN B 1 258 ? -73.502 43.375 26.844 1.00 31.48 326 GLN B N 1
ATOM 4242 C CA . GLN B 1 258 ? -74.628 44.279 27.078 1.00 32.54 326 GLN B CA 1
ATOM 4243 C C . GLN B 1 258 ? -74.392 45.603 26.352 1.00 35.89 326 GLN B C 1
ATOM 4244 O O . GLN B 1 258 ? -75.285 46.098 25.688 1.00 26.98 326 GLN B O 1
ATOM 4250 N N . LEU B 1 259 ? -73.193 46.178 26.522 1.00 24.07 327 LEU B N 1
ATOM 4251 C CA . LEU B 1 259 ? -72.888 47.508 26.009 1.00 30.55 327 LEU B CA 1
ATOM 4252 C C . LEU B 1 259 ? -72.362 47.473 24.578 1.00 26.36 327 LEU B C 1
ATOM 4253 O O . LEU B 1 259 ? -72.182 48.531 23.962 1.00 29.29 327 LEU B O 1
ATOM 4258 N N . GLY B 1 260 ? -72.123 46.277 24.048 1.00 30.17 328 GLY B N 1
ATOM 4259 C CA . GLY B 1 260 ? -71.705 46.127 22.644 1.00 23.60 328 GLY B CA 1
ATOM 4260 C C . GLY B 1 260 ? -70.294 46.608 22.273 1.00 47.58 328 GLY B C 1
ATOM 4261 O O . GLY B 1 260 ? -69.990 46.881 21.118 1.00 27.71 328 GLY B O 1
ATOM 4262 N N . PHE B 1 261 ? -69.403 46.728 23.238 1.00 26.08 329 PHE B N 1
ATOM 4263 C CA . PHE B 1 261 ? -68.062 47.163 22.910 1.00 25.46 329 PHE B CA 1
ATOM 4264 C C . PHE B 1 261 ? -67.297 46.028 22.234 1.00 27.03 329 PHE B C 1
ATOM 4265 O O . PHE B 1 261 ? -67.134 44.956 22.816 1.00 33.06 329 PHE B O 1
ATOM 4273 N N A ASP B 1 262 ? -66.826 46.266 21.005 0.62 22.93 330 ASP B N 1
ATOM 4274 N N B ASP B 1 262 ? -66.805 46.258 21.027 0.38 26.56 330 ASP B N 1
ATOM 4275 C CA A ASP B 1 262 ? -66.105 45.235 20.243 0.62 27.77 330 ASP B CA 1
ATOM 4276 C CA B ASP B 1 262 ? -66.110 45.190 20.332 0.38 28.19 330 ASP B CA 1
ATOM 4277 C C A ASP B 1 262 ? -64.618 45.536 20.025 0.62 41.22 330 ASP B C 1
ATOM 4278 C C B ASP B 1 262 ? -64.669 45.599 19.957 0.38 38.27 330 ASP B C 1
ATOM 4279 O O A ASP B 1 262 ? -63.938 44.816 19.282 0.62 29.39 330 ASP B O 1
ATOM 4280 O O B ASP B 1 262 ? -64.064 45.008 19.057 0.38 30.18 330 ASP B O 1
ATOM 4289 N N . GLY B 1 263 ? -64.127 46.589 20.676 1.00 25.93 331 GLY B N 1
ATOM 4290 C CA . GLY B 1 263 ? -62.751 47.050 20.497 1.00 21.10 331 GLY B CA 1
ATOM 4291 C C . GLY B 1 263 ? -61.790 46.457 21.520 1.00 31.60 331 GLY B C 1
ATOM 4292 O O . GLY B 1 263 ? -62.010 45.348 22.016 1.00 25.78 331 GLY B O 1
ATOM 4293 N N . VAL B 1 264 ? -60.737 47.198 21.861 1.00 26.05 332 VAL B N 1
ATOM 4294 C CA . VAL B 1 264 ? -59.682 46.686 22.728 1.00 19.34 332 VAL B CA 1
ATOM 4295 C C . VAL B 1 264 ? -59.915 47.013 24.191 1.00 24.51 332 VAL B C 1
ATOM 4296 O O . VAL B 1 264 ? -60.125 48.175 24.549 1.00 28.33 332 VAL B O 1
ATOM 4300 N N . VAL B 1 265 ? -59.905 45.988 25.038 1.00 18.94 333 VAL B N 1
ATOM 4301 C CA . VAL B 1 265 ? -59.993 46.177 26.477 1.00 17.25 333 VAL B CA 1
ATOM 4302 C C . VAL B 1 265 ? -58.574 46.151 27.035 1.00 27.40 333 VAL B C 1
ATOM 4303 O O . VAL B 1 265 ? -57.813 45.216 26.773 1.00 28.48 333 VAL B O 1
ATOM 4307 N N . VAL B 1 266 ? -58.242 47.195 27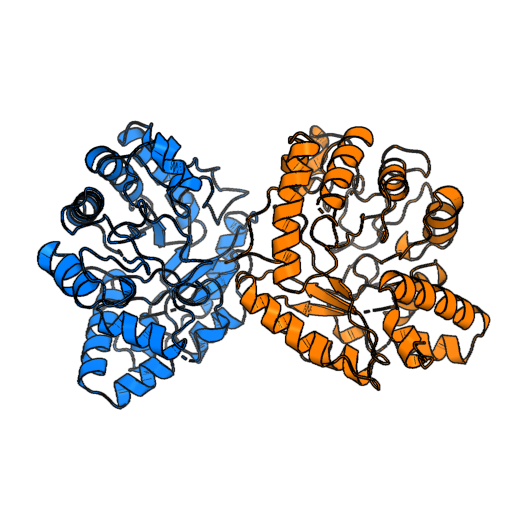.794 1.00 19.75 334 VAL B N 1
ATOM 4308 C CA . VAL B 1 266 ? -56.941 47.382 28.423 1.00 22.24 334 VAL B CA 1
ATOM 4309 C C . VAL B 1 266 ? -57.127 47.320 29.928 1.00 25.75 334 VAL B C 1
ATOM 4310 O O . VAL B 1 266 ? -58.078 47.922 30.446 1.00 27.31 334 VAL B O 1
ATOM 4314 N N . THR B 1 267 ? -56.265 46.626 30.660 1.00 22.74 335 THR B N 1
ATOM 4315 C CA . THR B 1 267 ? -56.376 46.717 32.126 1.00 20.86 335 THR B CA 1
ATOM 4316 C C . THR B 1 267 ? -55.757 48.027 32.629 1.00 28.79 335 THR B C 1
ATOM 4317 O O . THR B 1 267 ? -54.898 48.617 31.954 1.00 33.04 335 THR B O 1
ATOM 4321 N N . ASP B 1 268 ? -56.191 48.468 33.808 1.00 24.91 336 ASP B N 1
ATOM 4322 C CA . ASP B 1 268 ? -55.418 49.396 34.653 1.00 22.86 336 ASP B CA 1
ATOM 4323 C C . ASP B 1 268 ? -54.060 48.716 34.921 1.00 24.96 336 ASP B C 1
ATOM 4324 O O . ASP B 1 268 ? -53.923 47.506 34.684 1.00 26.38 336 ASP B O 1
ATOM 4329 N N . ASP B 1 269 ? -53.075 49.444 35.434 1.00 27.63 337 ASP B N 1
ATOM 4330 C CA . ASP B 1 269 ? -51.785 48.795 35.746 1.00 30.56 337 ASP B CA 1
ATOM 4331 C C . ASP B 1 269 ? -51.924 47.614 36.729 1.00 33.11 337 ASP B C 1
ATOM 4332 O O . ASP B 1 269 ? -52.506 47.767 37.785 1.00 36.30 337 ASP B O 1
ATOM 4337 N N . VAL B 1 270 ? -51.417 46.432 36.381 1.00 27.05 338 VAL B N 1
ATOM 4338 C CA . VAL B 1 270 ? -51.503 45.316 37.292 1.00 24.06 338 VAL B CA 1
ATOM 4339 C C . VAL B 1 270 ? -50.120 44.985 37.814 1.00 32.03 338 VAL B C 1
ATOM 4340 O O . VAL B 1 270 ? -49.928 43.958 38.457 1.00 34.05 338 VAL B O 1
ATOM 4344 N N . SER B 1 271 ? -49.137 45.832 37.548 1.00 30.05 339 SER B N 1
ATOM 4345 C CA . SER B 1 271 ? -47.777 45.408 37.831 1.00 31.36 339 SER B CA 1
ATOM 4346 C C . SER B 1 271 ? -47.412 45.752 39.266 1.00 31.01 339 SER B C 1
ATOM 4347 O O . SER B 1 271 ? -46.785 44.965 39.944 1.00 36.93 339 SER B O 1
ATOM 4350 N N . ALA B 1 272 ? -47.846 46.914 39.738 1.00 30.11 340 ALA B N 1
ATOM 4351 C CA . ALA B 1 272 ? -47.505 47.379 41.083 1.00 39.60 340 ALA B CA 1
ATOM 4352 C C . ALA B 1 272 ? -48.725 47.695 41.961 1.00 42.95 340 ALA B C 1
ATOM 4353 O O . ALA B 1 272 ? -48.613 47.659 43.185 1.00 40.03 340 ALA B O 1
ATOM 4355 N N . ALA B 1 273 ? -49.855 48.034 41.334 1.00 45.39 341 ALA B N 1
ATOM 4356 C CA . ALA B 1 273 ? -51.110 48.353 42.033 1.00 43.13 341 ALA B CA 1
ATOM 4357 C C . ALA B 1 273 ? -51.376 47.401 43.193 1.00 32.77 341 ALA B C 1
ATOM 4358 O O . ALA B 1 273 ? -51.539 46.197 42.995 1.00 33.03 341 ALA B O 1
ATOM 4360 N N . GLU B 1 274 ? -51.395 47.933 44.408 1.00 31.97 342 GLU B N 1
ATOM 4361 C CA . GLU B 1 274 ? -51.616 47.106 45.595 1.00 32.25 342 GLU B CA 1
ATOM 4362 C C . GLU B 1 274 ? -52.894 46.226 45.514 1.00 36.69 342 GLU B C 1
ATOM 4363 O O . GLU B 1 274 ? -52.895 45.101 45.991 1.00 35.01 342 GLU B O 1
ATOM 4369 N N . GLN B 1 275 ? -53.965 46.736 44.906 1.00 30.72 343 GLN B N 1
ATOM 4370 C CA . GLN B 1 275 ? -55.221 46.001 44.767 1.00 25.47 343 GLN B CA 1
ATOM 4371 C C . GLN B 1 275 ? -55.002 44.566 44.257 1.00 32.03 343 GLN B C 1
ATOM 4372 O O . GLN B 1 275 ? -55.735 43.658 44.629 1.00 35.54 343 GLN B O 1
ATOM 4378 N N . VAL B 1 276 ? -53.991 44.344 43.415 1.00 32.14 344 VAL B N 1
ATOM 4379 C CA . VAL B 1 276 ? -53.837 43.010 42.829 1.00 24.35 344 VAL B CA 1
ATOM 4380 C C . VAL B 1 276 ? -52.507 42.329 43.179 1.00 31.62 344 VAL B C 1
ATOM 4381 O O . VAL B 1 276 ? -52.173 41.295 42.593 1.00 28.81 344 VAL B O 1
ATOM 4385 N N . GLN B 1 277 ? -51.771 42.878 44.144 1.00 30.18 345 GLN B N 1
ATOM 4386 C CA . GLN B 1 277 ? -50.513 42.269 44.573 1.00 31.96 345 GLN B CA 1
ATOM 4387 C C . GLN B 1 277 ? -50.663 40.866 45.172 1.00 47.79 345 GLN B C 1
ATOM 4388 O O . GLN B 1 277 ? -49.722 40.077 45.095 1.00 40.79 345 GLN B O 1
ATOM 4394 N N . ALA B 1 278 ? -51.825 40.548 45.750 1.00 33.83 346 ALA B N 1
ATOM 4395 C CA . ALA B 1 278 ? -52.047 39.209 46.314 1.00 38.41 346 ALA B CA 1
ATOM 4396 C C . ALA B 1 278 ? -52.093 38.105 45.238 1.00 32.31 346 ALA B C 1
ATOM 4397 O O . ALA B 1 278 ? -51.974 36.917 45.540 1.00 41.95 346 ALA B O 1
ATOM 4399 N N . TRP B 1 279 ? -52.283 38.487 43.988 1.00 35.28 347 TRP B N 1
ATOM 4400 C CA . TRP B 1 279 ? -52.177 37.516 42.889 1.00 37.39 347 TRP B CA 1
ATOM 4401 C C . TRP B 1 279 ? -50.744 37.487 42.378 1.00 31.20 347 TRP B C 1
ATOM 4402 O O . TRP B 1 279 ? -50.089 38.532 42.329 1.00 30.40 347 TRP B O 1
ATOM 4413 N N . SER B 1 280 ? -50.247 36.305 42.001 1.00 31.52 348 SER B N 1
ATOM 4414 C CA . SER B 1 280 ? -48.968 36.241 41.281 1.00 33.80 348 SER B CA 1
ATOM 4415 C C . SER B 1 280 ? -49.069 37.030 39.973 1.00 33.77 348 SER B C 1
ATOM 4416 O O . SER B 1 280 ? -50.177 37.224 39.434 1.00 35.06 348 SER B O 1
ATOM 4419 N N . PRO B 1 281 ? -47.928 37.524 39.466 1.00 35.58 349 PRO B N 1
ATOM 4420 C CA . PRO B 1 281 ? -48.027 38.249 38.188 1.00 22.80 349 PRO B CA 1
ATOM 4421 C C . PRO B 1 281 ? -48.654 37.398 37.058 1.00 45.45 349 PRO B C 1
ATOM 4422 O O . PRO B 1 281 ? -49.434 37.888 36.260 1.00 33.40 349 PRO B O 1
ATOM 4426 N N . ALA B 1 282 ? -48.311 36.120 37.015 1.00 35.76 350 ALA B N 1
ATOM 4427 C CA . ALA B 1 282 ? -48.833 35.199 36.014 1.00 35.98 350 ALA B CA 1
ATOM 4428 C C . ALA B 1 282 ? -50.351 35.146 36.077 1.00 26.93 350 ALA B C 1
ATOM 4429 O O . ALA B 1 282 ? -51.030 35.292 35.056 1.00 35.48 350 ALA B O 1
ATOM 4431 N N . ASP B 1 283 ? -50.888 34.970 37.285 1.00 30.53 351 ASP B N 1
ATOM 4432 C CA . ASP B 1 283 ? -52.350 34.934 37.447 1.00 32.08 351 ASP B CA 1
ATOM 4433 C C . ASP B 1 283 ? -53.035 36.242 37.101 1.00 33.56 351 ASP B C 1
ATOM 4434 O O . ASP B 1 283 ? -54.168 36.224 36.590 1.00 27.03 351 ASP B O 1
ATOM 4439 N N . ARG B 1 284 ? -52.370 37.368 37.370 1.00 28.24 352 ARG B N 1
ATOM 4440 C CA . ARG B 1 284 ? -52.918 38.673 36.991 1.00 30.47 352 ARG B CA 1
ATOM 4441 C C . ARG B 1 284 ? -53.195 38.700 35.509 1.00 37.23 352 ARG B C 1
ATOM 4442 O O . ARG B 1 284 ? -54.271 39.130 35.069 1.00 30.64 352 ARG B O 1
ATOM 4450 N N . ALA B 1 285 ? -52.224 38.212 34.743 1.00 36.32 353 ALA B N 1
ATOM 4451 C CA . ALA B 1 285 ? -52.310 38.277 33.295 1.00 26.31 353 ALA B CA 1
ATOM 4452 C C . ALA B 1 285 ? -53.292 37.220 32.784 1.00 38.52 353 ALA B C 1
ATOM 4453 O O . ALA B 1 285 ? -54.129 37.513 31.955 1.00 28.75 353 ALA B O 1
ATOM 4455 N N . ILE B 1 286 ? -53.215 36.008 33.313 1.00 23.10 354 ILE B N 1
ATOM 4456 C CA . ILE B 1 286 ? -54.083 34.953 32.848 1.00 38.04 354 ILE B CA 1
ATOM 4457 C C . ILE B 1 286 ? -55.535 35.289 33.172 1.00 26.61 354 ILE B C 1
ATOM 4458 O O . ILE B 1 286 ? -56.417 35.214 32.312 1.00 31.76 354 ILE B O 1
ATOM 4463 N N . LEU B 1 287 ? -55.788 35.687 34.410 1.00 28.17 355 LEU B N 1
ATOM 4464 C CA . LEU B 1 287 ? -57.148 36.078 34.776 1.00 27.62 355 LEU B CA 1
ATOM 4465 C C . LEU B 1 287 ? -57.656 37.261 33.940 1.00 25.16 355 LEU B C 1
ATOM 4466 O O . LEU B 1 287 ? -58.807 37.236 33.501 1.00 30.03 355 LEU B O 1
ATOM 4471 N N . ALA B 1 288 ? -56.823 38.284 33.699 1.00 21.14 356 ALA B N 1
ATOM 4472 C CA . ALA B 1 288 ? -57.306 39.412 32.896 1.00 22.89 356 ALA B CA 1
ATOM 4473 C C . ALA B 1 288 ? -57.676 38.939 31.466 1.00 26.42 356 ALA B C 1
ATOM 4474 O O . ALA B 1 288 ? -58.731 39.285 30.942 1.00 28.95 356 ALA B O 1
ATOM 4476 N N . ILE B 1 289 ? -56.846 38.101 30.870 1.00 24.40 357 ILE B N 1
ATOM 4477 C CA . ILE B 1 289 ? -57.089 37.629 29.503 1.00 20.82 357 ILE B CA 1
ATOM 4478 C C . ILE B 1 289 ? -58.331 36.736 29.485 1.00 40.21 357 ILE B C 1
ATOM 4479 O O . ILE B 1 289 ? -59.186 36.890 28.619 1.00 29.99 357 ILE B O 1
ATOM 4484 N N . GLU B 1 290 ? -58.457 35.842 30.459 1.00 21.55 358 GLU B N 1
ATOM 4485 C CA . GLU B 1 290 ? -59.650 34.989 30.546 1.00 37.68 358 GLU B CA 1
ATOM 4486 C C . GLU B 1 290 ? -60.943 35.781 30.712 1.00 20.94 358 GLU B C 1
ATOM 4487 O O . GLU B 1 290 ? -62.009 35.323 30.345 1.00 25.81 358 GLU B O 1
ATOM 4493 N N . ALA B 1 291 ? -60.851 36.953 31.310 1.00 22.50 359 ALA B N 1
ATOM 4494 C CA . ALA B 1 291 ? -62.037 37.775 31.501 1.00 30.43 359 ALA B CA 1
ATOM 4495 C C . ALA B 1 291 ? -62.476 38.470 30.199 1.00 30.21 359 ALA B C 1
ATOM 4496 O O . ALA B 1 291 ? -63.614 38.929 30.090 1.00 27.82 359 ALA B O 1
ATOM 4498 N N . GLY B 1 292 ? -61.569 38.546 29.219 1.00 25.19 360 GLY B N 1
ATOM 4499 C CA . GLY B 1 292 ? -61.856 39.229 27.963 1.00 21.64 360 GLY B CA 1
ATOM 4500 C C . GLY B 1 292 ? -60.949 40.436 27.676 1.00 30.23 360 GLY B C 1
ATOM 4501 O O . GLY B 1 292 ? -61.199 41.203 26.765 1.00 26.84 360 GLY B O 1
ATOM 4502 N N . THR B 1 293 ? -59.881 40.591 28.441 1.00 25.16 361 THR B N 1
ATOM 4503 C CA . THR B 1 293 ? -58.895 41.644 28.195 1.00 26.92 361 THR B CA 1
ATOM 4504 C C . THR B 1 293 ? -58.049 41.391 26.962 1.00 25.45 361 THR B C 1
ATOM 4505 O O . THR B 1 293 ? -57.636 40.264 26.716 1.00 33.25 361 THR B O 1
ATOM 4509 N N . ASP B 1 294 ? -57.738 42.446 26.226 1.00 21.94 362 ASP B N 1
ATOM 4510 C CA . ASP B 1 294 ? -56.842 42.302 25.111 1.00 19.73 362 ASP B CA 1
ATOM 4511 C C . ASP B 1 294 ? -55.437 42.851 25.364 1.00 23.53 362 ASP B C 1
ATOM 4512 O O . ASP B 1 294 ? -54.472 42.394 24.726 1.00 32.71 362 ASP B O 1
ATOM 4517 N N . ILE B 1 295 ? -55.298 43.822 26.257 1.00 28.45 363 ILE B N 1
ATOM 4518 C CA . ILE B 1 295 ? -53.962 44.353 26.567 1.00 19.06 363 ILE B CA 1
ATOM 4519 C C . ILE B 1 295 ? -53.811 44.467 28.071 1.00 25.54 363 ILE B C 1
ATOM 4520 O O . ILE B 1 295 ? -54.604 45.134 28.741 1.00 28.23 363 ILE B O 1
ATOM 4525 N N . VAL B 1 296 ? -52.801 43.789 28.596 1.00 29.64 364 VAL B N 1
ATOM 4526 C CA . VAL B 1 296 ? -52.496 43.783 30.026 1.00 25.71 364 VAL B CA 1
ATOM 4527 C C . VAL B 1 296 ? -51.458 44.879 30.211 1.00 29.18 364 VAL B C 1
ATOM 4528 O O . VAL B 1 296 ? -50.389 44.792 29.614 1.00 27.68 364 VAL B O 1
ATOM 4532 N N . LEU B 1 297 ? -51.788 45.932 30.957 1.00 22.44 365 LEU B N 1
ATOM 4533 C CA . LEU B 1 297 ? -50.852 47.049 31.210 1.00 24.60 365 LEU B CA 1
ATOM 4534 C C . LEU B 1 297 ? -49.890 46.697 32.346 1.00 30.37 365 LEU B C 1
ATOM 4535 O O . LEU B 1 297 ? -50.314 46.349 33.455 1.00 22.47 365 LEU B O 1
ATOM 4540 N N . VAL B 1 298 ? -48.597 46.757 32.055 1.00 27.07 366 VAL B N 1
ATOM 4541 C CA . VAL B 1 298 ? -47.548 46.463 33.028 1.00 26.19 366 VAL B CA 1
ATOM 4542 C C . VAL B 1 298 ? -46.669 47.723 33.078 1.00 35.27 366 VAL B C 1
ATOM 4543 O O . VAL B 1 298 ? -45.568 47.737 32.531 1.00 28.26 366 VAL B O 1
ATOM 4547 N N . SER B 1 299 ? -47.179 48.792 33.694 1.00 31.98 367 SER B N 1
ATOM 4548 C CA . SER B 1 299 ? -46.565 50.125 33.584 1.00 37.53 367 SER B CA 1
ATOM 4549 C C . SER B 1 299 ? -45.537 50.421 34.649 1.00 31.93 367 SER B C 1
ATOM 4550 O O . SER B 1 299 ? -44.408 50.770 34.341 1.00 56.69 367 SER B O 1
ATOM 4553 N N . ALA B 1 300 ? -45.927 50.304 35.913 1.00 38.48 368 ALA B N 1
ATOM 4554 C CA . ALA B 1 300 ? -45.077 50.802 36.982 1.00 34.64 368 ALA B CA 1
ATOM 4555 C C . ALA B 1 300 ? -43.859 49.920 37.256 1.00 35.02 368 ALA B C 1
ATOM 4556 O O . ALA B 1 300 ? -42.795 50.421 37.659 1.00 42.42 368 ALA B O 1
ATOM 4558 N N . ASP B 1 301 ? -44.024 48.610 37.081 1.00 42.36 369 ASP B N 1
ATOM 4559 C CA . ASP B 1 301 ? -42.925 47.659 37.287 1.00 41.21 369 ASP B CA 1
ATOM 4560 C C . ASP B 1 301 ? -42.807 46.731 36.083 1.00 40.04 369 ASP B C 1
ATOM 4561 O O . ASP B 1 301 ? -43.299 45.615 36.104 1.00 38.70 369 ASP B O 1
ATOM 4566 N N . PRO B 1 302 ? -42.165 47.209 35.016 1.00 42.50 370 PRO B N 1
ATOM 4567 C CA . PRO B 1 302 ? -42.015 46.430 33.780 1.00 37.91 370 PRO B CA 1
ATOM 4568 C C . PRO B 1 302 ? -41.203 45.120 33.961 1.00 29.91 370 PRO B C 1
ATOM 4569 O O . PRO B 1 302 ? -41.285 44.225 33.133 1.00 39.49 370 PRO B O 1
ATOM 4573 N N . SER B 1 303 ? -40.444 45.004 35.045 1.00 36.47 371 SER B N 1
ATOM 4574 C CA . SER B 1 303 ? -39.603 43.829 35.269 1.00 43.19 371 SER B CA 1
ATOM 4575 C C . SER B 1 303 ? -40.405 42.554 35.406 1.00 46.40 371 SER B C 1
ATOM 4576 O O . SER B 1 303 ? -39.832 41.474 35.294 1.00 38.61 371 SER B O 1
ATOM 4579 N N . ILE B 1 304 ? -41.709 42.635 35.667 1.00 34.91 372 ILE B N 1
ATOM 4580 C CA . ILE B 1 304 ? -42.450 41.373 35.758 1.00 32.65 372 ILE B CA 1
ATOM 4581 C C . ILE B 1 304 ? -43.146 41.010 34.439 1.00 34.43 372 ILE B C 1
ATOM 4582 O O . ILE B 1 304 ? -43.791 39.976 34.364 1.00 31.86 372 ILE B O 1
ATOM 4587 N N . ALA B 1 305 ? -42.986 41.828 33.394 1.00 30.89 373 ALA B N 1
ATOM 4588 C CA . ALA B 1 305 ? -43.562 41.492 32.086 1.00 48.82 373 ALA B CA 1
ATOM 4589 C C . ALA B 1 305 ? -43.100 40.129 31.554 1.00 30.79 373 ALA B C 1
ATOM 4590 O O . ALA B 1 305 ? -43.928 39.339 31.140 1.00 38.16 373 ALA B O 1
ATOM 4592 N N . ALA B 1 306 ? -41.786 39.868 31.559 1.00 28.91 374 ALA B N 1
ATOM 4593 C CA . ALA B 1 306 ? -41.260 38.604 31.067 1.00 27.48 374 ALA B CA 1
ATOM 4594 C C . ALA B 1 306 ? -41.980 37.382 31.630 1.00 35.97 374 ALA B C 1
ATOM 4595 O O . ALA B 1 306 ? -42.406 36.529 30.874 1.00 36.40 374 ALA B O 1
ATOM 4597 N N . GLU B 1 307 ? -42.080 37.263 32.948 1.00 33.13 375 GLU B N 1
ATOM 4598 C CA . GLU B 1 307 ? -42.702 36.070 33.514 1.00 38.47 375 GLU B CA 1
ATOM 4599 C C . GLU B 1 307 ? -44.200 36.018 33.214 1.00 41.74 375 GLU B C 1
ATOM 4600 O O . GLU B 1 307 ? -44.768 34.922 33.166 1.00 37.28 375 GLU B O 1
ATOM 4614 N N . VAL B 1 309 ? -45.740 37.205 30.340 1.00 33.27 377 VAL B N 1
ATOM 4615 C CA . VAL B 1 309 ? -45.727 36.690 28.978 1.00 35.39 377 VAL B CA 1
ATOM 4616 C C . VAL B 1 309 ? -45.461 35.176 28.950 1.00 37.44 377 VAL B C 1
ATOM 4617 O O . VAL B 1 309 ? -46.199 34.433 28.325 1.00 33.24 377 VAL B O 1
ATOM 4621 N N . ALA B 1 310 ? -44.452 34.704 29.676 1.00 30.02 378 ALA B N 1
ATOM 4622 C CA . ALA B 1 310 ? -44.094 33.277 29.623 1.00 30.56 378 ALA B CA 1
ATOM 4623 C C . ALA B 1 310 ? -45.219 32.397 30.169 1.00 29.66 378 ALA B C 1
ATOM 4624 O O . ALA B 1 310 ? -45.449 31.264 29.693 1.00 39.06 378 ALA B O 1
ATOM 4626 N N . ALA B 1 311 ? -45.930 32.901 31.178 1.00 36.59 379 ALA B N 1
ATOM 4627 C CA . ALA B 1 311 ? -47.039 32.127 31.735 1.00 32.31 379 ALA B CA 1
ATOM 4628 C C . ALA B 1 311 ? -48.198 32.049 30.724 1.00 29.14 379 ALA B C 1
ATOM 4629 O O . ALA B 1 311 ? -48.885 31.026 30.614 1.00 35.20 379 ALA B O 1
ATOM 4631 N N . VAL B 1 312 ? -48.429 33.135 29.996 1.00 27.94 380 VAL B N 1
ATOM 4632 C CA . VAL B 1 312 ? -49.529 33.136 29.036 1.00 30.75 380 VAL B CA 1
ATOM 4633 C C . VAL B 1 312 ? -49.159 32.235 27.846 1.00 32.57 380 VAL B C 1
ATOM 4634 O O . VAL B 1 312 ? -49.996 31.433 27.386 1.00 31.79 380 VAL B O 1
ATOM 4638 N N . VAL B 1 313 ? -47.900 32.277 27.406 1.00 31.36 381 VAL B N 1
ATOM 4639 C CA . VAL B 1 313 ? -47.473 31.383 26.319 1.00 28.76 381 VAL B CA 1
ATOM 4640 C C . VAL B 1 313 ? -47.676 29.917 26.729 1.00 41.01 381 VAL B C 1
ATOM 4641 O O . VAL B 1 313 ? -48.205 29.125 25.955 1.00 34.09 381 VAL B O 1
ATOM 4645 N N . ALA B 1 314 ? -47.281 29.574 27.954 1.00 33.02 382 ALA B N 1
ATOM 4646 C CA . ALA B 1 314 ? -47.299 28.183 28.417 1.00 36.86 382 ALA B CA 1
ATOM 4647 C C . ALA B 1 314 ? -48.732 27.681 28.521 1.00 27.13 382 ALA B C 1
ATOM 4648 O O . ALA B 1 314 ? -49.047 26.569 28.101 1.00 39.52 382 ALA B O 1
ATOM 4650 N N . LYS B 1 315 ? -49.602 28.501 29.104 1.00 32.31 383 LYS B N 1
ATOM 4651 C CA . LYS B 1 315 ? -50.977 28.073 29.279 1.00 31.85 383 LYS B CA 1
ATOM 4652 C C . LYS B 1 315 ? -51.627 27.846 27.888 1.00 25.19 383 LYS B C 1
ATOM 4653 O O . LYS B 1 315 ? -52.366 26.893 27.694 1.00 36.04 383 LYS B O 1
ATOM 4659 N N . ALA B 1 316 ? -51.293 28.706 26.922 1.00 28.77 384 ALA B N 1
ATOM 4660 C CA . ALA B 1 316 ? -51.854 28.606 25.570 1.00 24.24 384 ALA B CA 1
ATOM 4661 C C . ALA B 1 316 ? -51.336 27.365 24.886 1.00 29.48 384 ALA B C 1
ATOM 4662 O O . ALA B 1 316 ? -52.076 26.723 24.139 1.00 36.98 384 ALA B O 1
ATOM 4664 N N . GLN B 1 317 ? -50.078 26.998 25.157 1.00 31.57 385 GLN B N 1
ATOM 4665 C CA . GLN B 1 317 ? -49.495 25.795 24.552 1.00 34.64 385 GLN B CA 1
ATOM 4666 C C . GLN B 1 317 ? -50.149 24.538 25.142 1.00 36.54 385 GLN B C 1
ATOM 4667 O O . GLN B 1 317 ? -50.240 23.518 24.479 1.00 35.52 385 GLN B O 1
ATOM 4673 N N . ALA B 1 318 ? -50.616 24.616 26.391 1.00 30.56 386 ALA B N 1
ATOM 4674 C CA . ALA B 1 318 ? -51.157 23.430 27.066 1.00 42.64 386 ALA B CA 1
ATOM 4675 C C . ALA B 1 318 ? -52.665 23.360 26.998 1.00 37.26 386 ALA B C 1
ATOM 4676 O O . ALA B 1 318 ? -53.217 22.320 27.249 1.00 37.87 386 ALA B O 1
ATOM 4678 N N . ASP B 1 319 ? -53.331 24.474 26.709 1.00 32.85 387 ASP B N 1
ATOM 4679 C CA . ASP B 1 319 ? -54.792 24.534 26.876 1.00 30.12 387 ASP B CA 1
ATOM 4680 C C . ASP B 1 319 ? -55.432 25.247 25.664 1.00 30.52 387 ASP B C 1
ATOM 4681 O O . ASP B 1 319 ? -55.342 26.478 25.517 1.00 31.93 387 ASP B O 1
ATOM 4686 N N . PRO B 1 320 ? -56.058 24.475 24.775 1.00 30.75 388 PRO B N 1
ATOM 4687 C CA . PRO B 1 320 ? -56.618 25.045 23.536 1.00 34.44 388 PRO B CA 1
ATOM 4688 C C . PRO B 1 320 ? -57.747 26.054 23.784 1.00 34.18 388 PRO B C 1
ATOM 4689 O O . PRO B 1 320 ? -57.907 26.959 22.983 1.00 30.80 388 PRO B O 1
ATOM 4693 N N . ASP B 1 321 ? -58.518 25.887 24.856 1.00 30.16 389 ASP B N 1
ATOM 4694 C CA . ASP B 1 321 ? -59.597 26.820 25.173 1.00 27.42 389 ASP B CA 1
ATOM 4695 C C . ASP B 1 321 ? -58.984 28.212 25.422 1.00 35.12 389 ASP B C 1
ATOM 4696 O O . ASP B 1 321 ? -59.496 29.242 24.967 1.00 29.47 389 ASP B O 1
ATOM 4701 N N . PHE B 1 322 ? -57.898 28.229 26.181 1.00 24.88 390 PHE B N 1
ATOM 4702 C CA . PHE B 1 322 ? -57.250 29.486 26.502 1.00 33.32 390 PHE B CA 1
ATOM 4703 C C . PHE B 1 322 ? -56.533 30.022 25.261 1.00 22.58 390 PHE B C 1
ATOM 4704 O O . PHE B 1 322 ? -56.485 31.218 25.030 1.00 28.40 390 PHE B O 1
ATOM 4712 N N . ALA B 1 323 ? -56.017 29.125 24.427 1.00 26.22 391 ALA B N 1
ATOM 4713 C CA . ALA B 1 323 ? -55.332 29.561 23.221 1.00 23.34 391 ALA B CA 1
ATOM 4714 C C . ALA B 1 323 ? -56.305 30.303 22.302 1.00 23.11 391 ALA B C 1
ATOM 4715 O O . ALA B 1 323 ? -55.925 31.296 21.655 1.00 27.80 391 ALA B O 1
ATOM 4717 N N . ALA B 1 324 ? -57.556 29.829 22.247 1.00 25.39 392 ALA B N 1
ATOM 4718 C CA . ALA B 1 324 ? -58.599 30.488 21.450 1.00 24.21 392 ALA B CA 1
ATOM 4719 C C . ALA B 1 324 ? -58.894 31.888 22.005 1.00 31.96 392 ALA B C 1
ATOM 4720 O O . ALA B 1 324 ? -59.064 32.842 21.234 1.00 32.87 392 ALA B O 1
ATOM 4722 N N . ILE B 1 325 ? -58.905 32.030 23.336 1.00 30.09 393 ILE B N 1
ATOM 4723 C CA . ILE B 1 325 ? -59.117 33.353 23.941 1.00 23.41 393 ILE B CA 1
ATOM 4724 C C . ILE B 1 325 ? -57.949 34.290 23.530 1.00 24.22 393 ILE B C 1
ATOM 4725 O O . ILE B 1 325 ? -58.157 35.422 23.068 1.00 26.85 393 ILE B O 1
ATOM 4730 N N . VAL B 1 326 ? -56.718 33.787 23.612 1.00 30.91 394 VAL B N 1
ATOM 4731 C CA . VAL B 1 326 ? -55.549 34.535 23.101 1.00 29.48 394 VAL B CA 1
ATOM 4732 C C . VAL B 1 326 ? -55.674 34.875 21.603 1.00 19.26 394 VAL B C 1
ATOM 4733 O O . VAL B 1 326 ? -55.333 35.997 21.204 1.00 25.92 394 VAL B O 1
ATOM 4737 N N . ASP B 1 327 ? -56.151 33.934 20.767 1.00 22.97 395 ASP B N 1
ATOM 4738 C CA . ASP B 1 327 ? -56.327 34.241 19.337 1.00 21.40 395 ASP B CA 1
ATOM 4739 C C . ASP B 1 327 ? -57.299 35.430 19.188 1.00 31.41 395 ASP B C 1
ATOM 4740 O O . ASP B 1 327 ? -57.038 36.346 18.421 1.00 28.80 395 ASP B O 1
ATOM 4745 N N . ASP B 1 328 ? -58.423 35.403 19.899 1.00 24.62 396 ASP B N 1
ATOM 4746 C CA . ASP B 1 328 ? -59.432 36.457 19.712 1.00 21.62 396 ASP B CA 1
ATOM 4747 C C . ASP B 1 328 ? -58.864 37.836 20.083 1.00 28.53 396 ASP B C 1
ATOM 4748 O O . ASP B 1 328 ? -59.113 38.863 19.441 1.00 33.93 396 ASP B O 1
ATOM 4753 N N . ALA B 1 329 ? -58.114 37.843 21.171 1.00 28.38 397 ALA B N 1
ATOM 4754 C CA . ALA B 1 329 ? -57.553 39.058 21.717 1.00 27.09 397 ALA B CA 1
ATOM 4755 C C . ALA B 1 329 ? -56.518 39.632 20.772 1.00 27.92 397 ALA B C 1
ATOM 4756 O O . ALA B 1 329 ? -56.525 40.844 20.489 1.00 27.60 397 ALA B O 1
ATOM 4758 N N . ALA B 1 330 ? -55.627 38.773 20.266 1.00 21.33 398 ALA B N 1
ATOM 4759 C CA . ALA B 1 330 ? -54.562 39.252 19.387 1.00 32.34 398 ALA B CA 1
ATOM 4760 C C . ALA B 1 330 ? -55.188 39.876 18.125 1.00 22.91 398 ALA B C 1
ATOM 4761 O O . ALA B 1 330 ? -54.734 40.933 17.666 1.00 33.37 398 ALA B O 1
ATOM 4763 N N . ARG B 1 331 ? -56.257 39.259 17.612 1.00 25.33 399 ARG B N 1
ATOM 4764 C CA . ARG B 1 331 ? -56.967 39.796 16.451 1.00 31.04 399 ARG B CA 1
ATOM 4765 C C . ARG B 1 331 ? -57.511 41.185 16.704 1.00 21.51 399 ARG B C 1
ATOM 4766 O O . ARG B 1 331 ? -57.441 42.045 15.805 1.00 29.51 399 ARG B O 1
ATOM 4774 N N . ARG B 1 332 ? -58.074 41.429 17.890 1.00 27.62 400 ARG B N 1
ATOM 4775 C CA . ARG B 1 332 ? -58.578 42.778 18.208 1.00 23.12 400 ARG B CA 1
ATOM 4776 C C . ARG B 1 332 ? -57.446 43.775 18.275 1.00 26.67 400 ARG B C 1
ATOM 4777 O O . ARG B 1 332 ? -57.601 44.912 17.862 1.00 25.16 400 ARG B O 1
ATOM 4785 N N . VAL B 1 333 ? -56.308 43.367 18.828 1.00 22.16 401 VAL B N 1
ATOM 4786 C CA . VAL B 1 333 ? -55.164 44.289 18.889 1.00 27.96 401 VAL B CA 1
ATOM 4787 C C . VAL B 1 333 ? -54.656 44.616 17.469 1.00 25.71 401 VAL B C 1
ATOM 4788 O O . VAL B 1 333 ? -54.537 45.784 17.112 1.00 26.73 401 VAL B O 1
ATOM 4792 N N . LEU B 1 334 ? -54.425 43.596 16.652 1.00 24.47 402 LEU B N 1
ATOM 4793 C CA . LEU B 1 334 ? -54.005 43.801 15.260 1.00 23.93 402 LEU B CA 1
ATOM 4794 C C . LEU B 1 334 ? -55.015 44.637 14.491 1.00 35.73 402 LEU B C 1
ATOM 4795 O O . LEU B 1 334 ? -54.611 45.500 13.710 1.00 27.55 402 LEU B O 1
ATOM 4800 N N . ALA B 1 335 ? -56.317 44.403 14.717 1.00 21.20 403 ALA B N 1
ATOM 4801 C CA . ALA B 1 335 ? -57.342 45.184 14.023 1.00 24.83 403 ALA B CA 1
ATOM 4802 C C . ALA B 1 335 ? -57.223 46.620 14.456 1.00 27.59 403 ALA B C 1
ATOM 4803 O O . ALA B 1 335 ? -57.353 47.540 13.653 1.00 26.97 403 ALA B O 1
ATOM 4805 N N . ALA B 1 336 ? -56.960 46.834 15.734 1.00 25.74 404 ALA B N 1
ATOM 4806 C CA . ALA B 1 336 ? -56.870 48.224 16.212 1.00 31.33 404 ALA B CA 1
ATOM 4807 C C . ALA B 1 336 ? -55.664 48.925 15.592 1.00 30.50 404 ALA B C 1
ATOM 4808 O O . ALA B 1 336 ? -55.674 50.137 15.381 1.00 36.29 404 ALA B O 1
ATOM 4810 N N . LYS B 1 337 ? -54.613 48.160 15.310 1.00 34.36 405 LYS B N 1
ATOM 4811 C CA . LYS B 1 337 ? -53.419 48.711 14.672 1.00 30.59 405 LYS B CA 1
ATOM 4812 C C . LYS B 1 337 ? -53.562 48.802 13.118 1.00 34.71 405 LYS B C 1
ATOM 4813 O O . LYS B 1 337 ? -52.662 49.279 12.453 1.00 35.11 405 LYS B O 1
ATOM 4819 N N . GLY B 1 338 ? -54.677 48.329 12.548 1.00 35.13 406 GLY B N 1
ATOM 4820 C CA . GLY B 1 338 ? -54.944 48.512 11.122 1.00 28.94 406 GLY B CA 1
ATOM 4821 C C . GLY B 1 338 ? -54.042 47.609 10.313 1.00 61.40 406 GLY B C 1
ATOM 4822 O O . GLY B 1 338 ? -53.719 47.930 9.163 1.00 60.54 406 GLY B O 1
ATOM 4823 N N . VAL B 1 339 ? -53.659 46.481 10.930 1.00 64.57 407 VAL B N 1
ATOM 4824 C CA . VAL B 1 339 ? -52.757 45.469 10.357 1.00 89.30 407 VAL B CA 1
ATOM 4825 C C . VAL B 1 339 ? -53.504 44.310 9.664 1.00 51.35 407 VAL B C 1
ATOM 4826 O O . VAL B 1 339 ? -54.137 43.481 10.328 1.00 61.00 407 VAL B O 1
#

Organism: Beutenbergia cavernae (strain ATCC BAA-8 / DSM 12333 / CCUG 43141 / JCM 11478 / NBRC 16432 / NCIMB 13614 / HKI 0122) (NCBI:txid471853)

CATH classification: 3.20.20.300

B-factor: mean 36.66, std 12.55, range [17.18, 112.45]

Radius of gyration: 26.53 Å; Cα contacts (8 Å, |Δi|>4): 1675; chains: 2; bounding box: 71×79×47 Å

Nearest PDB structures (foldseek):
  5bu9-assembly2_B  TM=1.001E+00  e=5.891E-63  Beutenbergia cavernae DSM 12333
  3tev-assembly1_A  TM=8.770E-01  e=6.462E-19  Deinococcus radiodurans R1 = ATCC 13939 = DSM 20539
  5bza-assembly2_D  TM=8.401E-01  e=2.428E-18  Thermotoga neapolitana
  5c0q-assembly2_C  TM=8.611E-01  e=5.128E-17  Thermotoga neapolitana
  1y65-assembly1_A  TM=7.849E-01  e=8.607E-17  Vibrio cholerae

Sequence (666 aa):
ADLSLEQRVGQLFVGTDAATAEQVTLDAITASHVGNVFLAGRSNAGVDATAAVVEQLTAAVTDEATGGVPLLVATDQEGGNVQVLRGPGFSDIPTALDQGALDPATLQADATTWGAELAASSGINLNLAPVDVVASPEAAAANPPIGYFHREFGYDAETVASHANAFSAGRASGVETVIKHFPGLGRVTENTDTTAGVVDDVTTADDASSVQAFAAGIDAGAAFVTSTAVYSQIDPDAPAAFSREIVSDLLRGQLGFDGVVVTDDVSAAEQVQAWSPADRAILAIEAGTDIVLVSADPSIAAEVAAVVAKAQADPDFAAIVDDAARRVLAAKGVANADLSLEQRVGQLFVGTDAATAEQVTLDAITASHVGNVFLAGRSNAGVDATAAVVEQLTAAVTDEATGGVPLLVATDQEGGNVQVLRGPGFSDIPTALDQGALDPATLQADATTWGAELAASGINLNLAPVDVVASPEAAAANPPIGYFHREFGYDAETVASHANAFSAGRASGVETVIKHFPGLGRVTENTDTTAGVVDDVTTADDASVQQAFAAGIDAGAAFVTSTAVYSQIDPDAPAAFSREIVSDLLRGQLGFDDGVVVTDDVSAAEQVQAWSPADRAILAIEAGTDIVLVSADPSIAAEVAAVVAKAQADPDFAAIVDDAARRVLAAKGV

Solvent-accessible surface area: 22747 Å² total

InterPro domains:
  IPR001764 Glycoside hydrolase, family 3, N-terminal [PF00933] (75-402)
  IPR017853 Glycoside hydrolase superfamily [SSF51445] (66-405)
  IPR019800 Glycoside hydrolase, family 3, active site [PS00775] (322-339)
  IPR036962 Glycoside hydrolase, family 3, N-terminal domain superfamily [G3DSA:3.20.20.300] (70-408)
  IPR050226 NagZ Beta-hexosaminidase [PTHR30480] (75-405)

Foldseek 3Di:
DDDDLQLLLLLQEFADAQQALDPLLLCCQQVRLNAEYEHDDADAPFQVSSLVRVVVNQVSQDCNRNNNQGYQYEYAPLAQPTHRYHHYLADRGHALQVLLVDDLQVLLLVLLSRLLSCVSSVHAEYADDEFAAQALVCLCQQPPDSVRSSASYHFLVSRQSNRLSNQNSVVNRHHYEYDAPPGSNQWRDFQQEDAQTEREPDACPDRSVSNVLSVQVSPHQHYHFQHQYNRQHNPGRLLLALCRVPCRVCNVSVRDHAYEYDAQQRRNHNPVDDPLVSSQSNLVSLHLHYYHHPPRNCSNCSVSLSVCLVVPVVSVVSSVSSSVRSCVVSVHD/DQDDDLQLLLLLQEEADAQQALDPLLLCCQQVRLNAEYEHDDADADFQQSSLVSLVVSQVSQDCNRNNNQHYQYEYAPLAQPTHRYHHYLADRGHALLVLLVDQLLVLLCVLLSRLLSCVSSPHQEYADDEFAAQDLVCLCQQPPDSVRSSASYHFLVSRQSNRLSNQNNVNNRHHYEYDAPLGSNQWRDFQQEDAQTEDAPDALPGRSNVSVLSNQVSPHQHYHFQHAYCNFHNPGGLLLALRNQPCRVCNVSVRLHAYEYDAQQRRNHNPVDDPLCQSLSNLVSQHLYYYNHPPRNCSNCSVSLSVCVVVPVVSVVSSVSSSVRSVVSSVD